Protein AF-0000000070901833 (afdb_homodimer)

Organism: Physcomitrium patens (NCBI:txid3218)

Radius of gyration: 42.24 Å; Cα contacts (8 Å, |Δi|>4): 1277; chains: 2; bounding box: 110×149×123 Å

Nearest PDB structures (foldseek):
  3t0j-assembly1_B  TM=8.737E-01  e=1.206E-19  Staphylococcus aureus subsp. aureus MSSA476
  3t0j-assembly1_D  TM=8.780E-01  e=8.493E-20  Staphylococcus aureus subsp. aureus MSSA476
  3t0j-assembly1_A  TM=8.913E-01  e=3.883E-19  Staphylococcus aureus subsp. aureus MSSA476
  3t0j-assembly1_C  TM=8.897E-01  e=5.845E-19  Staphylococcus aureus subsp. aureus MSSA476
  5j16-assembly1_A  TM=8.766E-01  e=2.041E-19  Staphylococcus aureus subsp. aureus MSSA476

InterPro domains:
  IPR000760 Inositol monophosphatase-like [PF00459] (119-375)
  IPR0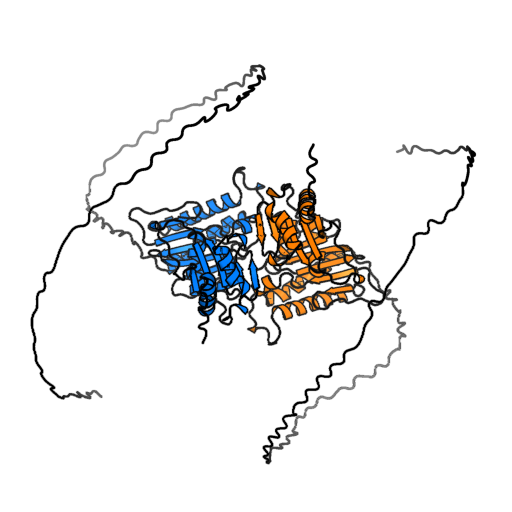00760 Inositol monophosphatase-like [PR00377] (153-173)
  IPR000760 Inositol monophosphatase-like [PR00377] (175-191)
  IPR000760 Inositol monophosphatase-like [PR00377] (197-213)
  IPR000760 Inositol monophosphatase-like [PR00377] (246-269)
  IPR000760 Inositol monophosphatase-like [PR00377] (321-345)
  IPR011809 Histidinol-phosphate phosphatase, putative, inositol monophosphatase [TIGR02067] (123-376)
  IPR020583 Inositol monophosphatase, metal-binding site [PS00629] (197-210)
  IPR051090 Inositol Monophosphatase Superfamily [PTHR43200] (193-376)

pLDDT: mean 70.96, std 35.77, range [14.65, 99.0]

Structure (mmCIF, N/CA/C/O backbone):
data_AF-0000000070901833-model_v1
#
loop_
_entity.id
_entity.type
_entity.pdbx_description
1 polymer histidinol-phosphatase
#
loop_
_atom_site.group_PDB
_atom_site.id
_atom_site.type_symbol
_atom_site.label_atom_id
_atom_site.label_alt_id
_atom_site.label_comp_id
_atom_site.label_asym_id
_atom_site.label_entity_id
_atom_site.label_seq_id
_atom_site.pdbx_PDB_ins_code
_atom_site.Cartn_x
_atom_site.Cartn_y
_atom_site.Cartn_z
_atom_site.occupancy
_atom_site.B_iso_or_equiv
_atom_site.auth_seq_id
_atom_site.auth_comp_id
_atom_site.auth_asym_id
_atom_site.auth_atom_id
_atom_site.pdbx_PDB_model_num
ATOM 1 N N . MET A 1 1 ? 25.641 -67.875 33.812 1 17.78 1 MET A N 1
ATOM 2 C CA . MET A 1 1 ? 24.625 -68.938 33.656 1 17.78 1 MET A CA 1
ATOM 3 C C . MET A 1 1 ? 23.641 -68.562 32.562 1 17.78 1 MET A C 1
ATOM 5 O O . MET A 1 1 ? 23.359 -67.375 32.344 1 17.78 1 MET A O 1
ATOM 9 N N . TYR A 1 2 ? 22.906 -69.562 31.641 1 19.39 2 TYR A N 1
ATOM 10 C CA . TYR A 1 2 ? 22.375 -70 30.344 1 19.39 2 TYR A CA 1
ATOM 11 C C . TYR A 1 2 ? 21.016 -69.375 30.078 1 19.39 2 TYR A C 1
ATOM 13 O O . TYR A 1 2 ? 20.812 -68.75 29.031 1 19.39 2 TYR A O 1
ATOM 21 N N . THR A 1 3 ? 19.844 -70 30.516 1 17.8 3 THR A N 1
ATOM 22 C CA . THR A 1 3 ? 18.844 -70.812 29.859 1 17.8 3 THR A CA 1
ATOM 23 C C . THR A 1 3 ? 17.719 -70 29.266 1 17.8 3 THR A C 1
ATOM 25 O O . THR A 1 3 ? 17.562 -68.812 29.609 1 17.8 3 THR A O 1
ATOM 28 N N . ALA A 1 4 ? 16.281 -70.625 29.047 1 17.3 4 ALA A N 1
ATOM 29 C CA . ALA A 1 4 ? 15.227 -71.25 28.25 1 17.3 4 ALA A CA 1
ATOM 30 C C . ALA A 1 4 ? 13.961 -70.375 28.234 1 17.3 4 ALA A C 1
ATOM 32 O O . ALA A 1 4 ? 13.109 -70.562 27.359 1 17.3 4 ALA A O 1
ATOM 33 N N . VAL A 1 5 ? 13.398 -69.562 29.016 1 18.64 5 VAL A N 1
ATOM 34 C CA . VAL A 1 5 ? 12.039 -69.938 29.375 1 18.64 5 VAL A CA 1
ATOM 35 C C . VAL A 1 5 ? 11.133 -69.875 28.141 1 18.64 5 VAL A C 1
ATOM 37 O O . VAL A 1 5 ? 11.242 -68.938 27.344 1 18.64 5 VAL A O 1
ATOM 40 N N . ARG A 1 6 ? 10.016 -70.812 27.812 1 17.8 6 ARG A N 1
ATOM 41 C CA . ARG A 1 6 ? 9.109 -71.625 27.062 1 17.8 6 ARG A CA 1
ATOM 42 C C . ARG A 1 6 ? 8.055 -70.812 26.328 1 17.8 6 ARG A C 1
ATOM 44 O O . ARG A 1 6 ? 7.855 -69.625 26.641 1 17.8 6 ARG A O 1
ATOM 51 N N . THR A 1 7 ? 6.703 -71.562 25.672 1 17.41 7 THR A N 1
ATOM 52 C CA . THR A 1 7 ? 5.879 -72 24.562 1 17.41 7 THR A CA 1
ATOM 53 C C . THR A 1 7 ? 4.527 -71.312 24.547 1 17.41 7 THR A C 1
ATOM 55 O O . THR A 1 7 ? 3.85 -71.25 23.516 1 17.41 7 THR A O 1
ATOM 58 N N . ILE A 1 8 ? 3.891 -70.562 25.312 1 17.52 8 ILE A N 1
ATOM 59 C CA . ILE A 1 8 ? 2.51 -70.875 25.641 1 17.52 8 ILE A CA 1
ATOM 60 C C . ILE A 1 8 ? 1.657 -70.812 24.375 1 17.52 8 ILE A C 1
ATOM 62 O O . ILE A 1 8 ? 1.67 -69.875 23.625 1 17.52 8 ILE A O 1
ATOM 66 N N . ARG A 1 9 ? 0.71 -71.938 23.906 1 16.06 9 ARG A N 1
ATOM 67 C CA . ARG A 1 9 ? -0.071 -72.812 23.016 1 16.06 9 ARG A CA 1
ATOM 68 C C . ARG A 1 9 ? -1.285 -72.062 22.469 1 16.06 9 ARG A C 1
ATOM 70 O O . ARG A 1 9 ? -1.499 -72 21.25 1 16.06 9 ARG A O 1
ATOM 77 N N . ARG A 1 10 ? -2.66 -72.375 22.938 1 15.96 10 ARG A N 1
ATOM 78 C CA . ARG A 1 10 ? -3.67 -73.312 22.438 1 15.96 10 ARG A CA 1
ATOM 79 C C . ARG A 1 10 ? -4.68 -72.625 21.547 1 15.96 10 ARG A C 1
ATOM 81 O O . ARG A 1 10 ? -4.719 -71.375 21.5 1 15.96 10 ARG A O 1
ATOM 88 N N . LYS A 1 11 ? -6.254 -72.938 21.656 1 15.34 11 LYS A N 1
ATOM 89 C CA . LYS A 1 11 ? -7.293 -73.812 21.094 1 15.34 11 LYS A CA 1
ATOM 90 C C . LYS A 1 11 ? -8.336 -73 20.344 1 15.34 11 LYS A C 1
ATOM 92 O O . LYS A 1 11 ? -8.68 -73.312 19.203 1 15.34 11 LYS A O 1
ATOM 97 N N . ALA A 1 12 ? -9.648 -72.562 20.906 1 15.52 12 ALA A N 1
ATOM 98 C CA . ALA A 1 12 ? -10.93 -73.25 20.719 1 15.52 12 ALA A CA 1
ATOM 99 C C . ALA A 1 12 ? -11.641 -72.75 19.453 1 15.52 12 ALA A C 1
ATOM 101 O O . ALA A 1 12 ? -11.336 -71.688 18.953 1 15.52 12 ALA A O 1
ATOM 102 N N . LEU A 1 13 ? -13.18 -72.875 19.359 1 15.25 13 LEU A N 1
ATOM 103 C CA . LEU A 1 13 ? -14.266 -73.688 18.812 1 15.25 13 LEU A CA 1
ATOM 104 C C . LEU A 1 13 ? -14.969 -72.938 17.672 1 15.25 13 LEU A C 1
ATOM 106 O O . LEU A 1 13 ? -15.133 -73.5 16.578 1 15.25 13 LEU A O 1
ATOM 110 N N . VAL A 1 14 ? -16.438 -72.562 17.797 1 15.73 14 VAL A N 1
ATOM 111 C CA . VAL A 1 14 ? -17.641 -73.188 17.281 1 15.73 14 VAL A CA 1
ATOM 112 C C . VAL A 1 14 ? -18.047 -72.562 15.953 1 15.73 14 VAL A C 1
ATOM 114 O O . VAL A 1 14 ? -17.609 -71.5 15.617 1 15.73 14 VAL A O 1
ATOM 117 N N . GLY A 1 15 ? -19.469 -72.938 15.297 1 14.93 15 GLY A N 1
ATOM 118 C CA . GLY A 1 15 ? -20.234 -73.625 14.266 1 14.93 15 GLY A CA 1
ATOM 119 C C . GLY A 1 15 ? -20.984 -72.688 13.352 1 14.93 15 GLY A C 1
ATOM 120 O O . GLY A 1 15 ? -21.203 -73 12.18 1 14.93 15 GLY A O 1
ATOM 121 N N . PHE A 1 16 ? -21.859 -71.625 13.688 1 15.98 16 PHE A N 1
ATOM 122 C CA . PHE A 1 16 ? -23.266 -71.812 13.352 1 15.98 16 PHE A CA 1
ATOM 123 C C . PHE A 1 16 ? -23.5 -71.625 11.859 1 15.98 16 PHE A C 1
ATOM 125 O O . PHE A 1 16 ? -22.75 -70.875 11.195 1 15.98 16 PHE A O 1
ATOM 132 N N . ALA A 1 17 ? -24.75 -72.062 11.289 1 15.45 17 ALA A N 1
ATOM 133 C CA . ALA A 1 17 ? -25.484 -72.812 10.273 1 15.45 17 ALA A CA 1
ATOM 134 C C . ALA A 1 17 ? -25.781 -71.938 9.055 1 15.45 17 ALA A C 1
ATOM 136 O O . ALA A 1 17 ? -25.672 -70.688 9.125 1 15.45 17 ALA A O 1
ATOM 137 N N . ARG A 1 18 ? -27.031 -72.25 8.289 1 15.02 18 ARG A N 1
ATOM 138 C CA . ARG A 1 18 ? -27.484 -72.938 7.07 1 15.02 18 ARG A CA 1
ATOM 139 C C . ARG A 1 18 ? -28.031 -71.875 6.062 1 15.02 18 ARG A C 1
ATOM 141 O O . ARG A 1 18 ? -27.672 -71.938 4.883 1 15.02 18 ARG A O 1
ATOM 148 N N . GLN A 1 19 ? -29.266 -71.188 6.32 1 15.03 19 GLN A N 1
ATOM 149 C CA . GLN A 1 19 ? -30.438 -71.562 5.555 1 15.03 19 GLN A CA 1
ATOM 150 C C . GLN A 1 19 ? -30.438 -70.938 4.164 1 15.03 19 GLN A C 1
ATOM 152 O O . GLN A 1 19 ? -29.859 -69.875 3.959 1 15.03 19 GLN A O 1
ATOM 157 N N . ARG A 1 20 ? -31.641 -71.125 3.279 1 15.2 20 ARG A N 1
ATOM 158 C CA . ARG A 1 20 ? -32.125 -71.75 2.051 1 15.2 20 ARG A CA 1
ATOM 159 C C . ARG A 1 20 ? -32.281 -70.688 0.941 1 15.2 20 ARG A C 1
ATOM 161 O O . ARG A 1 20 ? -31.75 -70.875 -0.155 1 15.2 20 ARG A O 1
ATOM 168 N N . GLU A 1 21 ? -33.594 -70.188 0.659 1 15.39 21 GLU A N 1
ATOM 169 C CA . GLU A 1 21 ? -34.438 -70.688 -0.43 1 15.39 21 GLU A CA 1
ATOM 170 C C . GLU A 1 21 ? -34.344 -69.75 -1.653 1 15.39 21 GLU A C 1
ATOM 172 O O . GLU A 1 21 ? -33.812 -68.688 -1.564 1 15.39 21 GLU A O 1
ATOM 177 N N . LEU A 1 22 ? -35.625 -69.312 -2.35 1 15.3 22 LEU A N 1
ATOM 178 C CA . LEU A 1 22 ? -36.281 -69.812 -3.568 1 15.3 22 LEU A CA 1
ATOM 179 C C . LEU A 1 22 ? -36.125 -68.812 -4.703 1 15.3 22 LEU A C 1
ATOM 181 O O . LEU A 1 22 ? -35.656 -69.188 -5.793 1 15.3 22 LEU A O 1
ATOM 185 N N . HIS A 1 23 ? -37.25 -67.938 -5.078 1 15.48 23 HIS A N 1
ATOM 186 C CA . HIS A 1 23 ? -38.125 -68.125 -6.227 1 15.48 23 HIS A CA 1
ATOM 187 C C . HIS A 1 23 ? -37.719 -67.25 -7.41 1 15.48 23 HIS A C 1
ATOM 189 O O . HIS A 1 23 ? -37 -66.312 -7.242 1 15.48 23 HIS A O 1
ATOM 195 N N . GLY A 1 24 ? -38.656 -67.125 -8.594 1 15.71 24 GLY A N 1
ATOM 196 C CA . GLY A 1 24 ? -38.75 -67.375 -10.023 1 15.71 24 GLY A CA 1
ATOM 197 C C . GLY A 1 24 ? -38.531 -66.125 -10.852 1 15.71 24 GLY A C 1
ATOM 198 O O . GLY A 1 24 ? -37.438 -65.938 -11.406 1 15.71 24 GLY A O 1
ATOM 199 N N . VAL A 1 25 ? -39.625 -65.562 -11.812 1 15.97 25 VAL A N 1
ATOM 200 C CA . VAL A 1 25 ? -39.875 -65.75 -13.242 1 15.97 25 VAL A CA 1
ATOM 201 C C . VAL A 1 25 ? -39.625 -64.438 -13.984 1 15.97 25 VAL A C 1
ATOM 203 O O . VAL A 1 25 ? -38.875 -64.375 -14.945 1 15.97 25 VAL A O 1
ATOM 206 N N . SER A 1 26 ? -40.719 -63.438 -14.242 1 15.7 26 SER A N 1
ATOM 207 C CA . SER A 1 26 ? -41.438 -63.312 -15.516 1 15.7 26 SER A CA 1
ATOM 208 C C . SER A 1 26 ? -40.875 -62.125 -16.328 1 15.7 26 SER A C 1
ATOM 210 O O . SER A 1 26 ? -40.344 -61.156 -15.758 1 15.7 26 SER A O 1
ATOM 212 N N . ALA A 1 27 ? -41.031 -62 -17.828 1 16.97 27 ALA A N 1
ATOM 213 C CA . ALA A 1 27 ? -40.469 -61.625 -19.125 1 16.97 27 ALA A CA 1
ATOM 214 C C . ALA A 1 27 ? -40.906 -60.219 -19.531 1 16.97 27 ALA A C 1
ATOM 216 O O . ALA A 1 27 ? -40.188 -59.531 -20.266 1 16.97 27 ALA A O 1
ATOM 217 N N . PRO A 1 28 ? -41.844 -59.312 -19.031 1 16.38 28 PRO A N 1
ATOM 218 C CA . PRO A 1 28 ? -42.719 -58.938 -20.125 1 16.38 28 PRO A CA 1
ATOM 219 C C . PRO A 1 28 ? -42.094 -57.875 -21.047 1 16.38 28 PRO A C 1
ATOM 221 O O . PRO A 1 28 ? -41.25 -57.125 -20.625 1 16.38 28 PRO A O 1
ATOM 224 N N . ARG A 1 29 ? -42.344 -57.781 -22.516 1 16.11 29 ARG A N 1
ATOM 225 C CA . ARG A 1 29 ? -41.969 -57.438 -23.891 1 16.11 29 ARG A CA 1
ATOM 226 C C . ARG A 1 29 ? -42.344 -56 -24.219 1 16.11 29 ARG A C 1
ATOM 228 O O . ARG A 1 29 ? -41.906 -55.438 -25.234 1 16.11 29 ARG A O 1
ATOM 235 N N . ASP A 1 30 ? -43.25 -55.125 -23.672 1 15.2 30 ASP A N 1
ATOM 236 C CA . ASP A 1 30 ? -44.219 -54.562 -24.594 1 15.2 30 ASP A CA 1
ATOM 237 C C . ASP A 1 30 ? -43.594 -53.5 -25.469 1 15.2 30 ASP A C 1
ATOM 239 O O . ASP A 1 30 ? -42.562 -52.906 -25.109 1 15.2 30 ASP A O 1
ATOM 243 N N . GLY A 1 31 ? -44.531 -52.406 -26.062 1 15.88 31 GLY A N 1
ATOM 244 C CA . GLY A 1 31 ? -45.094 -52 -27.344 1 15.88 31 GLY A CA 1
ATOM 245 C C . GLY A 1 31 ? -44.406 -50.812 -27.953 1 15.88 31 GLY A C 1
ATOM 246 O O . GLY A 1 31 ? -43.625 -50.125 -27.281 1 15.88 31 GLY A O 1
ATOM 247 N N . VAL A 1 32 ? -45.156 -49.75 -28.859 1 16.3 32 VAL A N 1
ATOM 248 C CA . VAL A 1 32 ? -45.312 -49.438 -30.281 1 16.3 32 VAL A CA 1
ATOM 249 C C . VAL A 1 32 ? -44.688 -48.062 -30.547 1 16.3 32 VAL A C 1
ATOM 251 O O . VAL A 1 32 ? -44.406 -47.281 -29.625 1 16.3 32 VAL A O 1
ATOM 254 N N . ARG A 1 33 ? -45.5 -46.938 -31.391 1 15.88 33 ARG A N 1
ATOM 255 C CA . ARG A 1 33 ? -45.469 -46.438 -32.75 1 15.88 33 ARG A CA 1
ATOM 256 C C . ARG A 1 33 ? -44.906 -45 -32.812 1 15.88 33 ARG A C 1
ATOM 258 O O . ARG A 1 33 ? -43.938 -44.75 -33.531 1 15.88 33 ARG A O 1
ATOM 265 N N . THR A 1 34 ? -45.781 -43.75 -33.344 1 15.47 34 THR A N 1
ATOM 266 C CA . THR A 1 34 ? -46 -43.188 -34.656 1 15.47 34 THR A CA 1
ATOM 267 C C . THR A 1 34 ? -45.469 -41.781 -34.75 1 15.47 34 THR A C 1
ATOM 269 O O . THR A 1 34 ? -44.875 -41.406 -35.781 1 15.47 34 THR A O 1
ATOM 272 N N . LEU A 1 35 ? -45.812 -40.562 -33.938 1 15.62 35 LEU A N 1
ATOM 273 C CA . LEU A 1 35 ? -46.531 -39.469 -34.562 1 15.62 35 LEU A CA 1
ATOM 274 C C . LEU A 1 35 ? -45.531 -38.469 -35.156 1 15.62 35 LEU A C 1
ATOM 276 O O . LEU A 1 35 ? -44.688 -37.906 -34.438 1 15.62 35 LEU A O 1
ATOM 280 N N . ALA A 1 36 ? -45.406 -38 -36.594 1 16.12 36 ALA A N 1
ATOM 281 C CA . ALA A 1 36 ? -44.719 -37.406 -37.75 1 16.12 36 ALA A CA 1
ATOM 282 C C . ALA A 1 36 ? -44.781 -35.875 -37.688 1 16.12 36 ALA A C 1
ATOM 284 O O . ALA A 1 36 ? -43.812 -35.188 -37.969 1 16.12 36 ALA A O 1
ATOM 285 N N . GLU A 1 37 ? -45.844 -34.969 -37.469 1 15.58 37 GLU A N 1
ATOM 286 C CA . GLU A 1 37 ? -46.344 -34.125 -38.562 1 15.58 37 GLU A CA 1
ATOM 287 C C . GLU A 1 37 ? -45.5 -32.875 -38.75 1 15.58 37 GLU A C 1
ATOM 289 O O . GLU A 1 37 ? -45.031 -32.594 -39.875 1 15.58 37 GLU A O 1
ATOM 294 N N . GLU A 1 38 ? -45.969 -31.531 -38.375 1 16.81 38 GLU A N 1
ATOM 295 C CA . GLU A 1 38 ? -46.531 -30.5 -39.25 1 16.81 38 GLU A CA 1
ATOM 296 C C . GLU A 1 38 ? -45.5 -29.438 -39.594 1 16.81 38 GLU A C 1
ATOM 298 O O . GLU A 1 38 ? -44.594 -29.172 -38.812 1 16.81 38 GLU A O 1
ATOM 303 N N . LEU A 1 39 ? -45.656 -28.359 -40.656 1 16.02 39 LEU A N 1
ATOM 304 C CA . LEU A 1 39 ? -45.281 -27.734 -41.938 1 16.02 39 LEU A CA 1
ATOM 305 C C . LEU A 1 39 ? -44.719 -26.344 -41.688 1 16.02 39 LEU A C 1
ATOM 307 O O . LEU A 1 39 ? -43.719 -25.969 -42.312 1 16.02 39 LEU A O 1
ATOM 311 N N . SER A 1 40 ? -45.219 -25.219 -40.938 1 15.45 40 SER A N 1
ATOM 312 C CA . SER A 1 40 ? -45.719 -24.094 -41.719 1 15.45 40 SER A CA 1
ATOM 313 C C . SER A 1 40 ? -44.594 -23.125 -42.062 1 15.45 40 SER A C 1
ATOM 315 O O . SER A 1 40 ? -43.531 -23.141 -41.406 1 15.45 40 SER A O 1
ATOM 317 N N . SER A 1 41 ? -44.812 -21.594 -42.469 1 16.55 41 SER A N 1
ATOM 318 C CA . SER A 1 41 ? -44.812 -20.766 -43.688 1 16.55 41 SER A CA 1
ATOM 319 C C . SER A 1 41 ? -43.719 -19.703 -43.625 1 16.55 41 SER A C 1
ATOM 321 O O . SER A 1 41 ? -42.969 -19.547 -44.594 1 16.55 41 SER A O 1
ATOM 323 N N . GLY A 1 42 ? -43.781 -18.391 -42.875 1 17.12 42 GLY A N 1
ATOM 324 C CA . GLY A 1 42 ? -43.938 -17.125 -43.594 1 17.12 42 GLY A CA 1
ATOM 325 C C . GLY A 1 42 ? -42.594 -16.469 -43.938 1 17.12 42 GLY A C 1
ATOM 326 O O . GLY A 1 42 ? -41.594 -16.688 -43.281 1 17.12 42 GLY A O 1
ATOM 327 N N . VAL A 1 43 ? -42.375 -15.547 -45.062 1 17.05 43 VAL A N 1
ATOM 328 C CA . VAL A 1 43 ? -41.562 -15.164 -46.219 1 17.05 43 VAL A CA 1
ATOM 329 C C . VAL A 1 43 ? -40.719 -13.938 -45.875 1 17.05 43 VAL A C 1
ATOM 331 O O . VAL A 1 43 ? -39.531 -13.883 -46.188 1 17.05 43 VAL A O 1
ATOM 334 N N . ARG A 1 44 ? -41.031 -12.719 -45.156 1 17.31 44 ARG A N 1
ATOM 335 C CA . ARG A 1 44 ? -41 -11.516 -45.969 1 17.31 44 ARG A CA 1
ATOM 336 C C . ARG A 1 44 ? -39.562 -10.961 -46.062 1 17.31 44 ARG A C 1
ATOM 338 O O . ARG A 1 44 ? -38.875 -10.906 -45.062 1 17.31 44 ARG A O 1
ATOM 345 N N . ALA A 1 45 ? -38.875 -10.438 -47.312 1 17.81 45 ALA A N 1
ATOM 346 C CA . ALA A 1 45 ? -37.625 -10.25 -48.031 1 17.81 45 ALA A CA 1
ATOM 347 C C . ALA A 1 45 ? -37.125 -8.82 -47.875 1 17.81 45 ALA A C 1
ATOM 349 O O . ALA A 1 45 ? -35.969 -8.523 -48.281 1 17.81 45 ALA A O 1
ATOM 350 N N . SER A 1 46 ? -37.688 -7.809 -47.156 1 16.91 46 SER A N 1
ATOM 351 C CA . SER A 1 46 ? -37.625 -6.559 -47.906 1 16.91 46 SER A CA 1
ATOM 352 C C . SER A 1 46 ? -36.188 -6.055 -47.969 1 16.91 46 SER A C 1
ATOM 354 O O . SER A 1 46 ? -35.344 -6.391 -47.125 1 16.91 46 SER A O 1
ATOM 356 N N . SER A 1 47 ? -35.719 -4.965 -48.875 1 17.28 47 SER A N 1
ATOM 357 C CA . SER A 1 47 ? -34.812 -4.555 -49.969 1 17.28 47 SER A CA 1
ATOM 358 C C . SER A 1 47 ? -33.75 -3.605 -49.438 1 17.28 47 SER A C 1
ATOM 360 O O . SER A 1 47 ? -32.562 -3.768 -49.781 1 17.28 47 SER A O 1
ATOM 362 N N . SER A 1 48 ? -34 -2.334 -48.875 1 17.31 48 SER A N 1
ATOM 363 C CA . SER A 1 48 ? -33.625 -1.156 -49.625 1 17.31 48 SER A CA 1
ATOM 364 C C . SER A 1 48 ? -32.156 -0.803 -49.438 1 17.31 48 SER A C 1
ATOM 366 O O . SER A 1 48 ? -31.516 -1.293 -48.5 1 17.31 48 SER A O 1
ATOM 368 N N . ILE A 1 49 ? -31.656 0.732 -49.562 1 19.16 49 ILE A N 1
ATOM 369 C CA . ILE A 1 49 ? -30.875 1.57 -50.438 1 19.16 49 ILE A CA 1
ATOM 370 C C . ILE A 1 49 ? -29.609 2.049 -49.719 1 19.16 49 ILE A C 1
ATOM 372 O O . ILE A 1 49 ? -29.688 2.756 -48.719 1 19.16 49 ILE A O 1
ATOM 376 N N . VAL A 1 50 ? -28.438 1.42 -49.562 1 19.39 50 VAL A N 1
ATOM 377 C CA . VAL A 1 50 ? -27.234 1.616 -48.781 1 19.39 50 VAL A CA 1
ATOM 378 C C . VAL A 1 50 ? -26.406 2.764 -49.375 1 19.39 50 VAL A C 1
ATOM 380 O O . VAL A 1 50 ? -25.812 2.625 -50.438 1 19.39 50 VAL A O 1
ATOM 383 N N . ASP A 1 51 ? -27.062 4.004 -49.344 1 18.48 51 ASP A N 1
ATOM 384 C CA . ASP A 1 51 ? -26.406 5.043 -50.125 1 18.48 51 ASP A CA 1
ATOM 385 C C . ASP A 1 51 ? -24.953 5.223 -49.719 1 18.48 51 ASP A C 1
ATOM 387 O O . ASP A 1 51 ? -24.609 5.031 -48.562 1 18.48 51 ASP A O 1
ATOM 391 N N . ASP A 1 52 ? -23.984 5.547 -50.656 1 18.77 52 ASP A N 1
ATOM 3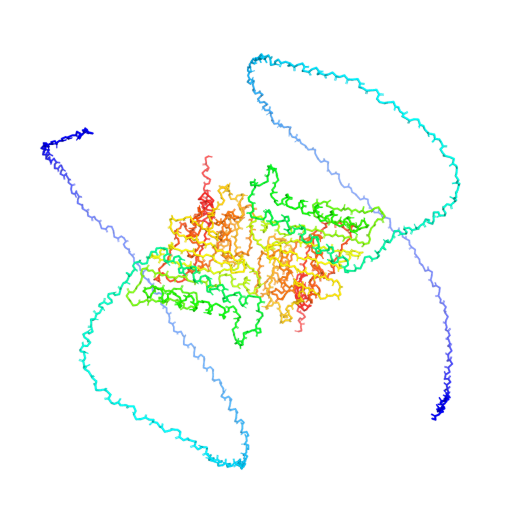92 C CA . ASP A 1 52 ? -22.625 5.363 -51.156 1 18.77 52 ASP A CA 1
ATOM 393 C C . ASP A 1 52 ? -21.672 6.402 -50.562 1 18.77 52 ASP A C 1
ATOM 395 O O . ASP A 1 52 ? -20.469 6.18 -50.5 1 18.77 52 ASP A O 1
ATOM 399 N N . THR A 1 53 ? -22.047 7.629 -50.125 1 19.27 53 THR A N 1
ATOM 400 C CA . THR A 1 53 ? -21.25 8.688 -50.719 1 19.27 53 THR A CA 1
ATOM 401 C C . THR A 1 53 ? -19.984 8.938 -49.906 1 19.27 53 THR A C 1
ATOM 403 O O . THR A 1 53 ? -20.047 9.469 -48.812 1 19.27 53 THR A O 1
ATOM 406 N N . VAL A 1 54 ? -19 8.125 -49.688 1 20.81 54 VAL A N 1
ATOM 407 C CA . VAL A 1 54 ? -17.875 8.297 -48.781 1 20.81 54 VAL A CA 1
ATOM 408 C C . VAL A 1 54 ? -16.953 9.406 -49.312 1 20.81 54 VAL A C 1
ATOM 410 O O . VAL A 1 54 ? -16.453 9.336 -50.438 1 20.81 54 VAL A O 1
ATOM 413 N N . PRO A 1 55 ? -17.219 10.625 -48.812 1 18.41 55 PRO A N 1
ATOM 414 C CA . PRO A 1 55 ? -16.516 11.734 -49.469 1 18.41 55 PRO A CA 1
ATOM 415 C C . PRO A 1 55 ? -14.992 11.539 -49.5 1 18.41 55 PRO A C 1
ATOM 417 O O . PRO A 1 55 ? -14.461 10.719 -48.75 1 18.41 55 PRO A O 1
ATOM 420 N N . SER A 1 56 ? -14.297 12.469 -50.312 1 17.7 56 SER A N 1
ATOM 421 C CA . SER A 1 56 ? -13.125 12.664 -51.156 1 17.7 56 SER A CA 1
ATOM 422 C C . SER A 1 56 ? -11.883 12.945 -50.312 1 17.7 56 SER A C 1
ATOM 424 O O . SER A 1 56 ? -11.953 13.664 -49.312 1 17.7 56 SER A O 1
ATOM 426 N N . LYS A 1 57 ? -10.836 12.086 -50.375 1 18.2 57 LYS A N 1
ATOM 427 C CA . LYS A 1 57 ? -9.5 11.844 -49.812 1 18.2 57 LYS A CA 1
ATOM 428 C C . LYS A 1 57 ? -8.562 13.008 -50.125 1 18.2 57 LYS A C 1
ATOM 430 O O . LYS A 1 57 ? -8.117 13.164 -51.281 1 18.2 57 LYS A O 1
ATOM 435 N N . ARG A 1 58 ? -8.883 14.297 -49.75 1 17.33 58 ARG A N 1
ATOM 436 C CA . ARG A 1 58 ? -8.023 15.32 -50.344 1 17.33 58 ARG A CA 1
ATOM 437 C C . ARG A 1 58 ? -6.574 15.125 -49.938 1 17.33 58 ARG A C 1
ATOM 439 O O . ARG A 1 58 ? -6.258 15.156 -48.75 1 17.33 58 ARG A O 1
ATOM 446 N N . PHE A 1 59 ? -5.715 14.305 -50.688 1 17.83 59 PHE A N 1
ATOM 447 C CA . PHE A 1 59 ? -4.32 13.891 -50.594 1 17.83 59 PHE A CA 1
ATOM 448 C C . PHE A 1 59 ? -3.391 15.094 -50.688 1 17.83 59 PHE A C 1
ATOM 450 O O . PHE A 1 59 ? -2.17 14.953 -50.562 1 17.83 59 PHE A O 1
ATOM 457 N N . TYR A 1 60 ? -3.645 16.312 -50.094 1 16.89 60 TYR A N 1
ATOM 458 C CA . TYR A 1 60 ? -2.818 17.297 -50.781 1 16.89 60 TYR A CA 1
ATOM 459 C C . TYR A 1 60 ? -1.339 17.047 -50.531 1 16.89 60 TYR A C 1
ATOM 461 O O . TYR A 1 60 ? -0.917 16.953 -49.375 1 16.89 60 TYR A O 1
ATOM 469 N N . VAL A 1 61 ? -0.633 16.453 -51.438 1 18.22 61 VAL A N 1
ATOM 470 C CA . VAL A 1 61 ? 0.738 15.992 -51.656 1 18.22 61 VAL A CA 1
ATOM 471 C C . VAL A 1 61 ? 1.677 17.188 -51.719 1 18.22 61 VAL A C 1
ATOM 473 O O . VAL A 1 61 ? 2.883 17.031 -51.938 1 18.22 61 VAL A O 1
ATOM 476 N N . THR A 1 62 ? 1.498 18.266 -50.875 1 16.98 62 THR A N 1
ATOM 477 C CA . THR A 1 62 ? 2.199 19.359 -51.562 1 16.98 62 THR A CA 1
ATOM 478 C C . THR A 1 62 ? 3.688 19.047 -51.688 1 16.98 62 THR A C 1
ATOM 480 O O . THR A 1 62 ? 4.23 18.266 -50.906 1 16.98 62 THR A O 1
ATOM 483 N N . ASP A 1 63 ? 4.508 19.781 -52.562 1 16.92 63 ASP A N 1
ATOM 484 C CA . ASP A 1 63 ? 5.535 19.75 -53.594 1 16.92 63 ASP A CA 1
ATOM 485 C C . ASP A 1 63 ? 6.902 20.109 -53.031 1 16.92 63 ASP A C 1
ATOM 487 O O . ASP A 1 63 ? 7.887 20.203 -53.781 1 16.92 63 ASP A O 1
ATOM 491 N N . ALA A 1 64 ? 7.145 20.266 -51.719 1 18.25 64 ALA A N 1
ATOM 492 C CA . ALA A 1 64 ? 8.172 21.297 -51.719 1 18.25 64 ALA A CA 1
ATOM 493 C C . ALA A 1 64 ? 9.43 20.812 -52.438 1 18.25 64 ALA A C 1
ATOM 495 O O . ALA A 1 64 ? 9.844 19.656 -52.281 1 18.25 64 ALA A O 1
ATOM 496 N N . PRO A 1 65 ? 10.156 21.656 -53.156 1 16.72 65 PRO A N 1
ATOM 497 C CA . PRO A 1 65 ? 11.062 21.484 -54.281 1 16.72 65 PRO A CA 1
ATOM 498 C C . PRO A 1 65 ? 12.43 20.938 -53.906 1 16.72 65 PRO A C 1
ATOM 500 O O . PRO A 1 65 ? 12.891 19.938 -54.469 1 16.72 65 PRO A O 1
ATOM 503 N N . GLY A 1 66 ? 13.445 21.812 -53.5 1 16.38 66 GLY A N 1
ATOM 504 C CA . GLY A 1 66 ? 14.57 22.078 -54.375 1 16.38 66 GLY A CA 1
ATOM 505 C C . GLY A 1 66 ? 15.766 21.188 -54.125 1 16.38 66 GLY A C 1
ATOM 506 O O . GLY A 1 66 ? 15.836 20.547 -53.062 1 16.38 66 GLY A O 1
ATOM 507 N N . LYS A 1 67 ? 17.203 21.609 -54.469 1 16.16 67 LYS A N 1
ATOM 508 C CA . LYS A 1 67 ? 18.25 21.109 -55.375 1 16.16 67 LYS A CA 1
ATOM 509 C C . LYS A 1 67 ? 19.375 20.422 -54.594 1 16.16 67 LYS A C 1
ATOM 511 O O . LYS A 1 67 ? 19.734 19.297 -54.906 1 16.16 67 LYS A O 1
ATOM 516 N N . PRO A 1 68 ? 20.797 21 -54.375 1 16.36 68 PRO A N 1
ATOM 517 C CA . PRO A 1 68 ? 21.938 20.547 -55.188 1 16.36 68 PRO A CA 1
ATOM 518 C C . PRO A 1 68 ? 22.859 19.594 -54.438 1 16.36 68 PRO A C 1
ATOM 520 O O . PRO A 1 68 ? 22.781 19.484 -53.219 1 16.36 68 PRO A O 1
ATOM 523 N N . THR A 1 69 ? 24.141 19.25 -55.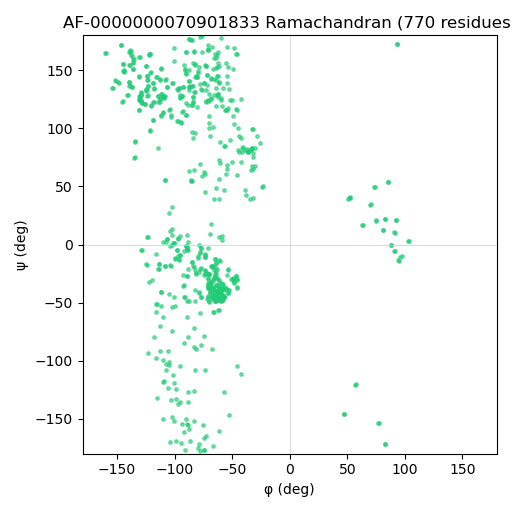031 1 16.16 69 THR A N 1
ATOM 524 C CA . THR A 1 69 ? 25.109 18.219 -55.438 1 16.16 69 THR A CA 1
ATOM 525 C C . THR A 1 69 ? 26.312 18.219 -54.5 1 16.16 69 THR A C 1
ATOM 527 O O . THR A 1 69 ? 27.109 17.281 -54.5 1 16.16 69 THR A O 1
ATOM 530 N N . VAL A 1 70 ? 26.609 18.922 -53.406 1 16.38 70 VAL A N 1
ATOM 531 C CA . VAL A 1 70 ? 28.016 19.25 -53.594 1 16.38 70 VAL A CA 1
ATOM 532 C C . VAL A 1 70 ? 28.891 18.031 -53.312 1 16.38 70 VAL A C 1
ATOM 534 O O . VAL A 1 70 ? 28.484 17.109 -52.594 1 16.38 70 VAL A O 1
ATOM 537 N N . PHE A 1 71 ? 30.422 18.094 -53.438 1 15.95 71 PHE A N 1
ATOM 538 C CA . PHE A 1 71 ? 31.594 17.594 -54.156 1 15.95 71 PHE A CA 1
ATOM 539 C C . PHE A 1 71 ? 32.469 16.719 -53.25 1 15.95 71 PHE A C 1
ATOM 541 O O . PHE A 1 71 ? 32.906 15.648 -53.656 1 15.95 71 PHE A O 1
ATOM 548 N N . HIS A 1 72 ? 32.938 17.047 -52.062 1 15.96 72 HIS A N 1
ATOM 549 C CA . HIS A 1 72 ? 34.406 17.031 -52.094 1 15.96 72 HIS A CA 1
ATOM 550 C C . HIS A 1 72 ? 34.938 15.641 -51.844 1 15.96 72 HIS A C 1
ATOM 552 O O . HIS A 1 72 ? 34.281 14.82 -51.188 1 15.96 72 HIS A O 1
ATOM 558 N N . ALA A 1 73 ? 36.344 15.508 -51.938 1 15.99 73 ALA A N 1
ATOM 559 C CA . ALA A 1 73 ? 37.469 14.812 -52.531 1 15.99 73 ALA A CA 1
ATOM 560 C C . ALA A 1 73 ? 38.125 13.852 -51.531 1 15.99 73 ALA A C 1
ATOM 562 O O . ALA A 1 73 ? 39.188 13.328 -51.812 1 15.99 73 ALA A O 1
ATOM 563 N N . THR A 1 74 ? 37.406 13.344 -50.562 1 15.33 74 THR A N 1
ATOM 564 C CA . THR A 1 74 ? 38.375 12.938 -49.531 1 15.33 74 THR A CA 1
ATOM 565 C C . THR A 1 74 ? 39.188 11.719 -50.031 1 15.33 74 THR A C 1
ATOM 567 O O . THR A 1 74 ? 38.594 10.672 -50.312 1 15.33 74 THR A O 1
ATOM 570 N N . ARG A 1 75 ? 40.406 11.93 -50.281 1 15.63 75 ARG A N 1
ATOM 571 C CA . ARG A 1 75 ? 41.469 11.125 -50.875 1 15.63 75 ARG A CA 1
ATOM 572 C C . ARG A 1 75 ? 41.719 9.875 -50.031 1 15.63 75 ARG A C 1
ATOM 574 O O . ARG A 1 75 ? 41.594 9.898 -48.812 1 15.63 75 ARG A O 1
ATOM 581 N N . GLN A 1 76 ? 42.25 8.719 -50.688 1 15.62 76 GLN A N 1
ATOM 582 C CA . GLN A 1 76 ? 42.219 7.258 -50.688 1 15.62 76 GLN A CA 1
ATOM 583 C C . GLN A 1 76 ? 43.375 6.688 -49.875 1 15.62 76 GLN A C 1
ATOM 585 O O . GLN A 1 76 ? 43.344 5.523 -49.469 1 15.62 76 GLN A O 1
ATOM 590 N N . GLN A 1 77 ? 44.312 7.363 -49.062 1 15.16 77 GLN A N 1
ATOM 591 C CA . GLN A 1 77 ? 45.625 6.836 -49.438 1 15.16 77 GLN A CA 1
ATOM 592 C C . GLN A 1 77 ? 45.781 5.398 -48.938 1 15.16 77 GLN A C 1
ATOM 594 O O . GLN A 1 77 ? 45.188 5.008 -47.938 1 15.16 77 GLN A O 1
ATOM 599 N N . GLU A 1 78 ? 47.062 4.52 -49.406 1 15.94 78 GLU A N 1
ATOM 600 C CA . GLU A 1 78 ? 47.562 3.324 -50.094 1 15.94 78 GLU A CA 1
ATOM 601 C C . GLU A 1 78 ? 48.156 2.332 -49.094 1 15.94 78 GLU A C 1
ATOM 603 O O . GLU A 1 78 ? 48.406 1.176 -49.438 1 15.94 78 GLU A O 1
ATOM 608 N N . ARG A 1 79 ? 48.219 2.457 -47.656 1 16.22 79 ARG A N 1
ATOM 609 C CA . ARG A 1 79 ? 49.562 2.018 -47.344 1 16.22 79 ARG A CA 1
ATOM 610 C C . ARG A 1 79 ? 49.688 0.509 -47.5 1 16.22 79 ARG A C 1
ATOM 612 O O . ARG A 1 79 ? 48.844 -0.256 -47.031 1 16.22 79 ARG A O 1
ATOM 619 N N . LEU A 1 80 ? 50.75 -0.109 -48.188 1 15.36 80 LEU A N 1
ATOM 620 C CA . LEU A 1 80 ? 51.281 -1.245 -48.938 1 15.36 80 LEU A CA 1
ATOM 621 C C . LEU A 1 80 ? 51.75 -2.354 -48 1 15.36 80 LEU A C 1
ATOM 623 O O . LEU A 1 80 ? 51.688 -3.533 -48.344 1 15.36 80 LEU A O 1
ATOM 627 N N . SER A 1 81 ? 52.406 -2.336 -46.781 1 15.88 81 SER A N 1
ATOM 628 C CA . SER A 1 81 ? 53.688 -2.994 -46.906 1 15.88 81 SER A CA 1
ATOM 629 C C . SER A 1 81 ? 53.531 -4.512 -46.906 1 15.88 81 SER A C 1
ATOM 631 O O . SER A 1 81 ? 52.531 -5.047 -46.438 1 15.88 81 SER A O 1
ATOM 633 N N . SER A 1 82 ? 54.688 -5.406 -46.969 1 15.91 82 SER A N 1
ATOM 634 C CA . SER A 1 82 ? 55.375 -6.449 -47.75 1 15.91 82 SER A CA 1
ATOM 635 C C . SER A 1 82 ? 55.125 -7.828 -47.125 1 15.91 82 SER A C 1
ATOM 637 O O . SER A 1 82 ? 54.594 -7.938 -46.031 1 15.91 82 SER A O 1
ATOM 639 N N . THR A 1 83 ? 56.188 -8.891 -46.875 1 16.36 83 THR A N 1
ATOM 640 C CA . THR A 1 83 ? 56.656 -10.047 -47.656 1 16.36 83 THR A CA 1
ATOM 641 C C . THR A 1 83 ? 56.219 -11.344 -46.969 1 16.36 83 THR A C 1
ATOM 643 O O . THR A 1 83 ? 55.844 -11.336 -45.781 1 16.36 83 THR A O 1
ATOM 646 N N . LEU A 1 84 ? 57.094 -12.734 -47.094 1 15.77 84 LEU A N 1
ATOM 647 C CA . LEU A 1 84 ? 57.125 -14.039 -47.75 1 15.77 84 LEU A CA 1
ATOM 648 C C . LEU A 1 84 ? 57.156 -15.164 -46.719 1 15.77 84 LEU A C 1
ATOM 650 O O . LEU A 1 84 ? 56.906 -16.328 -47.062 1 15.77 84 LEU A O 1
ATOM 654 N N . ALA A 1 85 ? 57.719 -15.305 -45.375 1 16.97 85 ALA A N 1
ATOM 655 C CA . ALA A 1 85 ? 58.781 -16.281 -45.094 1 16.97 85 ALA A CA 1
ATOM 656 C C . ALA A 1 85 ? 58.188 -17.688 -44.938 1 16.97 85 ALA A C 1
ATOM 658 O O . ALA A 1 85 ? 57.062 -17.844 -44.406 1 16.97 85 ALA A O 1
ATOM 659 N N . GLY A 1 86 ? 58.875 -18.984 -45.281 1 16.78 86 GLY A N 1
ATOM 660 C CA . GLY A 1 86 ? 58.812 -20.281 -45.906 1 16.78 86 GLY A CA 1
ATOM 661 C C . GLY A 1 86 ? 58.625 -21.422 -44.938 1 16.78 86 GLY A C 1
ATOM 662 O O . GLY A 1 86 ? 58.688 -22.594 -45.281 1 16.78 86 GLY A O 1
ATOM 663 N N . GLU A 1 87 ? 58.25 -21.266 -43.594 1 19.39 87 GLU A N 1
ATOM 664 C CA . GLU A 1 87 ? 58.781 -22.359 -42.75 1 19.39 87 GLU A CA 1
ATOM 665 C C . GLU A 1 87 ? 58.125 -23.688 -43.156 1 19.39 87 GLU A C 1
ATOM 667 O O . GLU A 1 87 ? 56.906 -23.75 -43.375 1 19.39 87 GLU A O 1
ATOM 672 N N . VAL A 1 88 ? 59.094 -24.688 -43.406 1 18.11 88 VAL A N 1
ATOM 673 C CA . VAL A 1 88 ? 59.094 -26.016 -44.031 1 18.11 88 VAL A CA 1
ATOM 674 C C . VAL A 1 88 ? 58.344 -27 -43.125 1 18.11 88 VAL A C 1
ATOM 676 O O . VAL A 1 88 ? 58.594 -27.031 -41.938 1 18.11 88 VAL A O 1
ATOM 679 N N . PRO A 1 89 ? 57.344 -27.828 -43.594 1 17.25 89 PRO A N 1
ATOM 680 C CA . PRO A 1 89 ? 56.312 -28.641 -42.938 1 17.25 89 PRO A CA 1
ATOM 681 C C . PRO A 1 89 ? 56.844 -29.953 -42.375 1 17.25 89 PRO A C 1
ATOM 683 O O . PRO A 1 89 ? 57.375 -30.781 -43.125 1 17.25 89 PRO A O 1
ATOM 686 N N . LYS A 1 90 ? 57.688 -29.781 -41.281 1 20.06 90 LYS A N 1
ATOM 687 C CA . LYS A 1 90 ? 58.312 -31.031 -40.875 1 20.06 90 LYS A CA 1
ATOM 688 C C . LYS A 1 90 ? 57.312 -32.188 -40.906 1 20.06 90 LYS A C 1
ATOM 690 O O . LYS A 1 90 ? 56.188 -32.031 -40.406 1 20.06 90 LYS A O 1
ATOM 695 N N . LEU A 1 91 ? 57.656 -33.25 -41.625 1 16.62 91 LEU A N 1
ATOM 696 C CA . LEU A 1 91 ? 56.969 -34.406 -42.156 1 16.62 91 LEU A CA 1
ATOM 697 C C . LEU A 1 91 ? 56.5 -35.344 -41.031 1 16.62 91 LEU A C 1
ATOM 699 O O . LEU A 1 91 ? 57.094 -35.312 -39.938 1 16.62 91 LEU A O 1
ATOM 703 N N . ALA A 1 92 ? 55.656 -36.406 -41.281 1 18.95 92 ALA A N 1
ATOM 704 C CA . ALA A 1 92 ? 54.406 -37.062 -40.875 1 18.95 92 ALA A CA 1
ATOM 705 C C . ALA A 1 92 ? 54.719 -38.312 -40.062 1 18.95 92 ALA A C 1
ATOM 707 O O . ALA A 1 92 ? 53.812 -38.875 -39.406 1 18.95 92 ALA A O 1
ATOM 708 N N . PRO A 1 93 ? 56.125 -38.688 -39.5 1 21.02 93 PRO A N 1
ATOM 709 C CA . PRO A 1 93 ? 56.031 -40.125 -39.781 1 21.02 93 PRO A CA 1
ATOM 710 C C . PRO A 1 93 ? 54.969 -40.812 -38.938 1 21.02 93 PRO A C 1
ATOM 712 O O . PRO A 1 93 ? 54.656 -40.344 -37.844 1 21.02 93 PRO A O 1
ATOM 715 N N . VAL A 1 94 ? 54.312 -41.969 -39.469 1 19.56 94 VAL A N 1
ATOM 716 C CA . VAL A 1 94 ? 53.062 -42.75 -39.281 1 19.56 94 VAL A CA 1
ATOM 717 C C . VAL A 1 94 ? 53.25 -43.75 -38.156 1 19.56 94 VAL A C 1
ATOM 719 O O . VAL A 1 94 ? 54.031 -44.719 -38.281 1 19.56 94 VAL A O 1
ATOM 722 N N . THR A 1 95 ? 53.656 -43.25 -36.969 1 21.17 95 THR A N 1
ATOM 723 C CA . THR A 1 95 ? 53.906 -44.312 -35.969 1 21.17 95 THR A CA 1
ATOM 724 C C . THR A 1 95 ? 52.688 -45.219 -35.844 1 21.17 95 THR A C 1
ATOM 726 O O . THR A 1 95 ? 51.531 -44.75 -35.938 1 21.17 95 THR A O 1
ATOM 729 N N . THR A 1 96 ? 53.031 -46.562 -35.844 1 19.88 96 THR A N 1
ATOM 730 C CA . THR A 1 96 ? 52.375 -47.875 -35.938 1 19.88 96 THR A CA 1
ATOM 731 C C . THR A 1 96 ? 51.375 -48.031 -34.781 1 19.88 96 THR A C 1
ATOM 733 O O . THR A 1 96 ? 51.531 -47.375 -33.75 1 19.88 96 THR A O 1
ATOM 736 N N . ARG A 1 97 ? 50.625 -49.219 -34.75 1 20.84 97 ARG A N 1
ATOM 737 C CA . ARG A 1 97 ? 49.25 -49.719 -34.562 1 20.84 97 ARG A CA 1
ATOM 738 C C . ARG A 1 97 ? 49 -50.062 -33.094 1 20.84 97 ARG A C 1
ATOM 740 O O . ARG A 1 97 ? 47.844 -50.188 -32.688 1 20.84 97 ARG A O 1
ATOM 747 N N . SER A 1 98 ? 49.906 -50.062 -32.031 1 22.86 98 SER A N 1
ATOM 748 C CA . SER A 1 98 ? 49.5 -51.219 -31.234 1 22.86 98 SER A CA 1
ATOM 749 C C . SER A 1 98 ? 48.094 -51.031 -30.656 1 22.86 98 SER A C 1
ATOM 751 O O . SER A 1 98 ? 47.75 -49.938 -30.188 1 22.86 98 SER A O 1
ATOM 753 N N . GLU A 1 99 ? 47.156 -51.938 -31.031 1 21.12 99 GLU A N 1
ATOM 754 C CA . GLU A 1 99 ? 45.688 -52 -30.938 1 21.12 99 GLU A CA 1
ATOM 755 C C . GLU A 1 99 ? 45.25 -52.156 -29.484 1 21.12 99 GLU A C 1
ATOM 757 O O . GLU A 1 99 ? 44.062 -52.312 -29.219 1 21.12 99 GLU A O 1
ATOM 762 N N . HIS A 1 100 ? 46.062 -51.875 -28.469 1 24.62 100 HIS A N 1
ATOM 763 C CA . HIS A 1 100 ? 45.438 -52.438 -27.25 1 24.62 100 HIS A CA 1
ATOM 764 C C . HIS A 1 100 ? 44.031 -51.906 -27.062 1 24.62 100 HIS A C 1
ATOM 766 O O . HIS A 1 100 ? 43.781 -50.719 -27.281 1 24.62 100 HIS A O 1
ATOM 772 N N . SER A 1 101 ? 43.062 -52.812 -27.141 1 20.12 101 SER A N 1
ATOM 773 C CA . SER A 1 101 ? 41.625 -52.594 -27.016 1 20.12 101 SER A CA 1
ATOM 774 C C . SER A 1 101 ? 41.281 -51.906 -25.703 1 20.12 101 SER A C 1
ATOM 776 O O . SER A 1 101 ? 41.5 -52.469 -24.625 1 20.12 101 SER A O 1
ATOM 778 N N . ALA A 1 102 ? 41.75 -50.781 -25.453 1 26.64 102 ALA A N 1
ATOM 779 C CA . ALA A 1 102 ? 41.281 -50.125 -24.25 1 26.64 102 ALA A CA 1
ATOM 780 C C . ALA A 1 102 ? 39.75 -50.25 -24.109 1 26.64 102 ALA A C 1
ATOM 782 O O . ALA A 1 102 ? 39 -49.906 -25.016 1 26.64 102 ALA A O 1
ATOM 783 N N . ALA A 1 103 ? 39.406 -51.25 -23.406 1 25.75 103 ALA A N 1
ATOM 784 C CA . ALA A 1 103 ? 38.031 -51.344 -22.953 1 25.75 103 ALA A CA 1
ATOM 785 C C . ALA A 1 103 ? 37.5 -49.969 -22.562 1 25.75 103 ALA A C 1
ATOM 787 O O . ALA A 1 103 ? 38.031 -49.312 -21.672 1 25.75 103 ALA A O 1
ATOM 788 N N . VAL A 1 104 ? 37.125 -49.281 -23.516 1 25.94 104 VAL A N 1
ATOM 789 C CA . VAL A 1 104 ? 36.375 -48.062 -23.188 1 25.94 104 VAL A CA 1
ATOM 790 C C . VAL A 1 104 ? 35.188 -48.406 -22.297 1 25.94 104 VAL A C 1
ATOM 792 O O . VAL A 1 104 ? 34.25 -49.062 -22.734 1 25.94 104 VAL A O 1
ATOM 795 N N . ALA A 1 105 ? 35.531 -48.875 -21.094 1 32.03 105 ALA A N 1
ATOM 796 C CA . ALA A 1 105 ? 34.312 -48.844 -20.281 1 32.03 105 ALA A CA 1
ATOM 797 C C . ALA A 1 105 ? 33.5 -47.594 -20.516 1 32.03 105 ALA A C 1
ATOM 799 O O . ALA A 1 105 ? 34 -46.469 -20.297 1 32.03 105 ALA A O 1
ATOM 800 N N . VAL A 1 106 ? 32.75 -47.625 -21.469 1 27.3 106 VAL A N 1
ATOM 801 C CA . VAL A 1 106 ? 31.672 -46.625 -21.609 1 27.3 106 VAL A CA 1
ATOM 802 C C . VAL A 1 106 ? 31.016 -46.406 -20.25 1 27.3 106 VAL A C 1
ATOM 804 O O . VAL A 1 106 ? 30.438 -47.312 -19.672 1 27.3 106 VAL A O 1
ATOM 807 N N . ASP A 1 107 ? 31.703 -45.781 -19.344 1 30.64 107 ASP A N 1
ATOM 808 C CA . ASP A 1 107 ? 30.906 -45.281 -18.234 1 30.64 107 ASP A CA 1
ATOM 809 C C . ASP A 1 107 ? 29.531 -44.781 -18.734 1 30.64 107 ASP A C 1
ATOM 811 O O . ASP A 1 107 ? 29.453 -43.938 -19.609 1 30.64 107 ASP A O 1
ATOM 815 N N . ASP A 1 108 ? 28.594 -45.656 -18.922 1 30.06 108 ASP A N 1
ATOM 816 C CA . ASP A 1 108 ? 27.188 -45.281 -19.094 1 30.06 108 ASP A CA 1
ATOM 817 C C . ASP A 1 108 ? 26.844 -44.031 -18.297 1 30.06 108 ASP A C 1
ATOM 819 O O . ASP A 1 108 ? 26.766 -44.062 -17.062 1 30.06 108 ASP A O 1
ATOM 823 N N . GLU A 1 109 ? 27.344 -42.906 -18.531 1 32.06 109 GLU A N 1
ATOM 824 C CA . GLU A 1 109 ? 26.781 -41.625 -18.062 1 32.06 109 GLU A CA 1
ATOM 825 C C . GLU A 1 109 ? 25.25 -41.656 -18.125 1 32.06 109 GLU A C 1
ATOM 827 O O . GLU A 1 109 ? 24.672 -41.344 -19.156 1 32.06 109 GLU A O 1
ATOM 832 N N . LYS A 1 110 ? 24.656 -42.719 -17.734 1 36.22 110 LYS A N 1
ATOM 833 C CA . LYS A 1 110 ? 23.219 -42.656 -17.484 1 36.22 110 LYS A CA 1
ATOM 834 C C . LYS A 1 110 ? 22.812 -41.281 -16.984 1 36.22 110 LYS A C 1
ATOM 836 O O . LYS A 1 110 ? 23.469 -40.688 -16.125 1 36.22 110 LYS A O 1
ATOM 841 N N . GLY A 1 111 ? 22.297 -40.469 -17.875 1 34.66 111 GLY A N 1
ATOM 842 C CA . GLY A 1 111 ? 21.641 -39.188 -17.562 1 34.66 111 GLY A CA 1
ATOM 843 C C . GLY A 1 111 ? 20.969 -39.188 -16.203 1 34.66 111 GLY A C 1
ATOM 844 O O . GLY A 1 111 ? 20.016 -39.938 -15.977 1 34.66 111 GLY A O 1
ATOM 845 N N . TYR A 1 112 ? 21.641 -39.25 -15.078 1 35.16 112 TYR A N 1
ATOM 846 C CA . TYR A 1 112 ? 21.078 -38.938 -13.766 1 35.16 112 TYR A CA 1
ATOM 847 C C . TYR A 1 112 ? 19.875 -38 -13.883 1 35.16 112 TYR A C 1
ATOM 849 O O . TYR A 1 112 ? 20.031 -36.812 -14.148 1 35.16 112 TYR A O 1
ATOM 857 N N . GLU A 1 113 ? 18.906 -38.25 -14.727 1 39.28 113 GLU A N 1
ATOM 858 C CA . GLU A 1 113 ? 17.672 -37.594 -14.328 1 39.28 113 GLU A CA 1
ATOM 859 C C . GLU A 1 113 ? 17.578 -37.5 -12.805 1 39.28 113 GLU A C 1
ATOM 861 O O . GLU A 1 113 ? 17.188 -38.438 -12.133 1 39.28 113 GLU A O 1
ATOM 866 N N . SER A 1 114 ? 18.562 -37.219 -12.039 1 43.66 114 SER A N 1
ATOM 867 C CA . SER A 1 114 ? 18.531 -36.938 -10.609 1 43.66 114 SER A CA 1
ATOM 868 C C . SER A 1 114 ? 17.188 -36.406 -10.172 1 43.66 114 SER A C 1
ATOM 870 O O . SER A 1 114 ? 16.688 -35.438 -10.758 1 43.66 114 SER A O 1
ATOM 872 N N . SER A 1 115 ? 16.219 -37.219 -9.82 1 56.44 115 SER A N 1
ATOM 873 C CA . SER A 1 115 ? 14.93 -36.906 -9.211 1 56.44 115 SER A CA 1
ATOM 874 C C . SER A 1 115 ? 15 -35.656 -8.344 1 56.44 115 SER A C 1
ATOM 876 O O . SER A 1 115 ? 15.719 -35.625 -7.34 1 56.44 115 SER A O 1
ATOM 878 N N . SER A 1 116 ? 14.891 -34.531 -8.891 1 70.31 116 SER A N 1
ATOM 879 C CA . SER A 1 116 ? 14.891 -33.281 -8.156 1 70.31 116 SER A CA 1
ATOM 880 C C . SER A 1 116 ? 13.977 -33.344 -6.941 1 70.31 116 SER A C 1
ATOM 882 O O . SER A 1 116 ? 12.867 -33.875 -7.02 1 70.31 116 SER A O 1
ATOM 884 N N . SER A 1 117 ? 14.602 -33.219 -5.746 1 87.5 117 SER A N 1
ATOM 885 C CA . SER A 1 117 ? 13.867 -33.125 -4.488 1 87.5 117 SER A CA 1
ATOM 886 C C . SER A 1 117 ? 13.188 -31.781 -4.328 1 87.5 117 SER A C 1
ATOM 888 O O . SER A 1 117 ? 13.469 -30.844 -5.082 1 87.5 117 SER A O 1
ATOM 890 N N . MET A 1 118 ? 12.156 -31.812 -3.578 1 93.19 118 MET A N 1
ATOM 891 C CA . MET A 1 118 ? 11.469 -30.562 -3.27 1 93.19 118 MET A CA 1
ATOM 892 C C . MET A 1 118 ? 12.453 -29.5 -2.793 1 93.19 118 MET A C 1
ATOM 894 O O . MET A 1 118 ? 12.289 -28.312 -3.092 1 93.19 118 MET A O 1
ATOM 898 N N . GLU A 1 119 ? 13.5 -29.938 -2.18 1 94.5 119 GLU A N 1
ATOM 899 C CA . GLU A 1 119 ? 14.531 -29.016 -1.71 1 94.5 119 GLU A CA 1
ATOM 900 C C . GLU A 1 119 ? 15.242 -28.344 -2.879 1 94.5 119 GLU A C 1
ATOM 902 O O . GLU A 1 119 ? 15.602 -27.172 -2.799 1 94.5 119 GLU A O 1
ATOM 907 N N . ASP A 1 120 ? 15.453 -29.125 -3.893 1 96.88 120 ASP A N 1
ATOM 908 C CA . ASP A 1 120 ? 16.062 -28.562 -5.098 1 96.88 120 ASP A CA 1
ATOM 909 C C . ASP A 1 120 ? 15.164 -27.516 -5.734 1 96.88 120 ASP A C 1
ATOM 911 O O . ASP A 1 120 ? 15.641 -26.469 -6.184 1 96.88 120 ASP A O 1
ATOM 915 N N . PHE A 1 121 ? 13.898 -27.828 -5.75 1 98.31 121 PHE A N 1
ATOM 916 C CA . PHE A 1 121 ? 12.945 -26.891 -6.32 1 98.31 121 PHE A CA 1
ATOM 917 C C . PHE A 1 121 ? 12.938 -25.578 -5.535 1 98.31 121 PHE A C 1
ATOM 919 O O . PHE A 1 121 ? 12.945 -24.5 -6.125 1 98.31 121 PHE A O 1
ATOM 926 N N . VAL A 1 122 ? 12.977 -25.688 -4.238 1 98.69 122 VAL A N 1
ATOM 927 C CA . VAL A 1 122 ? 12.945 -24.531 -3.354 1 98.69 122 VAL A CA 1
ATOM 928 C C . VAL A 1 122 ? 14.211 -23.688 -3.555 1 98.69 122 VAL A C 1
ATOM 930 O O . VAL A 1 122 ? 14.141 -22.469 -3.623 1 98.69 122 VAL A O 1
ATOM 933 N N . GLU A 1 123 ? 15.32 -24.344 -3.648 1 98.44 123 GLU A N 1
ATOM 934 C CA . GLU A 1 123 ? 16.594 -23.656 -3.861 1 98.44 123 GLU A CA 1
ATOM 935 C C . GLU A 1 123 ? 16.562 -22.844 -5.16 1 98.44 123 GLU A C 1
ATOM 937 O O . GLU A 1 123 ? 16.969 -21.688 -5.188 1 98.44 123 GLU A O 1
ATOM 942 N N . VAL A 1 124 ? 16.094 -23.5 -6.168 1 98.75 124 VAL A N 1
ATOM 943 C CA . VAL A 1 124 ? 16.016 -22.812 -7.449 1 98.75 124 VAL A CA 1
ATOM 944 C C . VAL A 1 124 ? 14.977 -21.703 -7.367 1 98.75 124 VAL A C 1
ATOM 946 O O . VAL A 1 124 ? 15.172 -20.625 -7.934 1 98.75 124 VAL A O 1
ATOM 949 N N . GLY A 1 125 ? 13.852 -21.906 -6.652 1 98.88 125 GLY A N 1
ATOM 950 C CA . GLY A 1 125 ? 12.891 -20.844 -6.406 1 98.88 125 GLY A CA 1
ATOM 951 C C . GLY A 1 125 ? 13.508 -19.609 -5.793 1 98.88 125 GLY A C 1
ATOM 952 O O . GLY A 1 125 ? 13.211 -18.484 -6.211 1 98.88 125 GLY A O 1
ATOM 953 N N . HIS A 1 126 ? 14.391 -19.844 -4.852 1 98.88 126 HIS A N 1
ATOM 954 C CA . HIS A 1 126 ? 15.102 -18.719 -4.234 1 98.88 126 HIS A CA 1
ATOM 955 C C . HIS A 1 126 ? 15.984 -18.016 -5.246 1 98.88 126 HIS A C 1
ATOM 957 O O . HIS A 1 126 ? 16.047 -16.781 -5.258 1 98.88 126 HIS A O 1
ATOM 963 N N . LYS A 1 127 ? 16.656 -18.766 -6.062 1 98.88 127 LYS A N 1
ATOM 964 C CA . LYS A 1 127 ? 17.516 -18.172 -7.082 1 98.88 127 LYS A CA 1
ATOM 965 C C . LYS A 1 127 ? 16.703 -17.312 -8.055 1 98.88 127 LYS A C 1
ATOM 967 O O . LYS A 1 127 ? 17.156 -16.25 -8.477 1 98.88 127 LYS A O 1
ATOM 972 N N . LEU A 1 128 ? 15.547 -17.828 -8.406 1 98.94 128 LEU A N 1
ATOM 973 C CA . LEU A 1 128 ? 14.664 -17.078 -9.281 1 98.94 128 LEU A CA 1
ATOM 974 C C . LEU A 1 128 ? 14.289 -15.734 -8.648 1 98.94 128 LEU A C 1
ATOM 976 O O . LEU A 1 128 ? 14.367 -14.688 -9.297 1 98.94 128 LEU A O 1
ATOM 980 N N . ALA A 1 129 ? 13.875 -15.773 -7.383 1 98.94 129 ALA A N 1
ATOM 981 C CA . ALA A 1 129 ? 13.469 -14.57 -6.664 1 98.94 129 ALA A CA 1
ATOM 982 C C . ALA A 1 129 ? 14.625 -13.586 -6.543 1 98.94 129 ALA A C 1
ATOM 984 O O . ALA A 1 129 ? 14.438 -12.375 -6.688 1 98.94 129 ALA A O 1
ATOM 985 N N . ASP A 1 130 ? 15.836 -14.109 -6.289 1 98.88 130 ASP A N 1
ATOM 986 C CA . ASP A 1 130 ? 17.016 -13.258 -6.195 1 98.88 130 ASP A CA 1
ATOM 987 C C . ASP A 1 130 ? 17.297 -12.555 -7.523 1 98.88 130 ASP A C 1
ATOM 989 O O . ASP A 1 130 ? 17.609 -11.359 -7.543 1 98.88 130 ASP A O 1
ATOM 993 N N . ALA A 1 131 ? 17.203 -13.305 -8.578 1 98.75 131 ALA A N 1
ATOM 994 C CA . ALA A 1 131 ? 17.438 -12.734 -9.898 1 98.75 131 ALA A CA 1
ATOM 995 C C . ALA A 1 131 ? 16.406 -11.656 -10.211 1 98.75 131 ALA A C 1
ATOM 997 O O . ALA A 1 131 ? 16.75 -10.594 -10.734 1 98.75 131 ALA A O 1
ATOM 998 N N . ALA A 1 132 ? 15.188 -11.938 -9.906 1 98.69 132 ALA A N 1
ATOM 999 C CA . ALA A 1 132 ? 14.117 -10.969 -10.125 1 98.69 132 ALA A CA 1
ATOM 1000 C C . ALA A 1 132 ? 14.352 -9.695 -9.328 1 98.69 132 ALA A C 1
ATOM 1002 O O . ALA A 1 132 ? 14.203 -8.586 -9.852 1 98.69 132 ALA A O 1
ATOM 1003 N N . ARG A 1 133 ? 14.742 -9.836 -8.102 1 98.12 133 ARG A N 1
ATOM 1004 C CA . ARG A 1 133 ? 15.016 -8.703 -7.219 1 98.12 133 ARG A CA 1
ATOM 1005 C C . ARG A 1 133 ? 16.094 -7.801 -7.801 1 98.12 133 ARG A C 1
ATOM 1007 O O . ARG A 1 133 ? 15.938 -6.578 -7.836 1 98.12 133 ARG A O 1
ATOM 1014 N N . ALA A 1 134 ? 17.125 -8.398 -8.227 1 97.69 134 ALA A N 1
ATOM 1015 C CA . ALA A 1 134 ? 18.266 -7.648 -8.742 1 97.69 134 ALA A CA 1
ATOM 1016 C C . ALA A 1 134 ? 17.875 -6.781 -9.93 1 97.69 134 ALA A C 1
ATOM 1018 O O . ALA A 1 134 ? 18.375 -5.668 -10.094 1 97.69 134 ALA A O 1
ATOM 1019 N N . ILE A 1 135 ? 16.969 -7.234 -10.703 1 96.5 135 ILE A N 1
ATOM 1020 C CA . ILE A 1 135 ? 16.594 -6.527 -11.922 1 96.5 135 ILE A CA 1
ATOM 1021 C C . ILE A 1 135 ? 15.508 -5.5 -11.609 1 96.5 135 ILE A C 1
ATOM 1023 O O . ILE A 1 135 ? 15.625 -4.328 -11.969 1 96.5 135 ILE A O 1
ATOM 1027 N N . THR A 1 136 ? 14.453 -5.871 -10.898 1 96.12 136 THR A N 1
ATOM 1028 C CA . THR A 1 136 ? 13.289 -5.023 -10.703 1 96.12 136 THR A CA 1
ATOM 1029 C C . THR A 1 136 ? 13.641 -3.799 -9.867 1 96.12 136 THR A C 1
ATOM 1031 O O . THR A 1 136 ? 13.148 -2.699 -10.125 1 96.12 136 THR A O 1
ATOM 1034 N N . VAL A 1 137 ? 14.5 -3.928 -8.875 1 95.69 137 VAL A N 1
ATOM 1035 C CA . VAL A 1 137 ? 14.867 -2.824 -7.992 1 95.69 137 VAL A CA 1
ATOM 1036 C C . VAL A 1 137 ? 15.594 -1.744 -8.781 1 95.69 137 VAL A C 1
ATOM 1038 O O . VAL A 1 137 ? 15.461 -0.554 -8.492 1 95.69 137 VAL A O 1
ATOM 1041 N N . LYS A 1 138 ? 16.281 -2.133 -9.859 1 93.06 138 LYS A N 1
ATOM 1042 C CA . LYS A 1 138 ? 17 -1.183 -10.703 1 93.06 138 LYS A CA 1
ATOM 1043 C C . LYS A 1 138 ? 16.031 -0.242 -11.422 1 93.06 138 LYS A C 1
ATOM 1045 O O . LYS A 1 138 ? 16.375 0.908 -11.703 1 93.06 138 LYS A O 1
ATOM 1050 N N . TYR A 1 139 ? 14.891 -0.771 -11.672 1 92.75 139 TYR A N 1
ATOM 1051 C CA . TYR A 1 139 ? 13.945 0.001 -12.469 1 92.75 139 TYR A CA 1
ATOM 1052 C C . TYR A 1 139 ? 12.914 0.683 -11.586 1 92.75 139 TYR A C 1
ATOM 1054 O O . TYR A 1 139 ? 12.203 1.593 -12.031 1 92.75 139 TYR A O 1
ATOM 1062 N N . PHE A 1 140 ? 12.852 0.301 -10.344 1 95.81 140 PHE A N 1
ATOM 1063 C CA . PHE A 1 140 ? 11.859 0.834 -9.422 1 95.81 140 PHE A CA 1
ATOM 1064 C C . PHE A 1 140 ? 12.156 2.291 -9.086 1 95.81 140 PHE A C 1
ATOM 1066 O O . PHE A 1 140 ? 13.242 2.609 -8.602 1 95.81 140 PHE A O 1
ATOM 1073 N N . ARG A 1 141 ? 11.18 3.182 -9.336 1 94.06 141 ARG A N 1
ATOM 1074 C CA . ARG A 1 141 ? 11.219 4.617 -9.07 1 94.06 141 ARG A CA 1
ATOM 1075 C C . ARG A 1 141 ? 12.305 5.297 -9.898 1 94.06 141 ARG A C 1
ATOM 1077 O O . ARG A 1 141 ? 12.812 6.355 -9.516 1 94.06 141 ARG A O 1
ATOM 1084 N N . ARG A 1 142 ? 12.688 4.566 -10.852 1 82.75 142 ARG A N 1
ATOM 1085 C CA . ARG A 1 142 ? 13.648 5.184 -11.758 1 82.75 142 ARG A CA 1
ATOM 1086 C C . ARG A 1 142 ? 12.977 5.617 -13.055 1 82.75 142 ARG A C 1
ATOM 1088 O O . ARG A 1 142 ? 12.062 4.949 -13.539 1 82.75 142 ARG A O 1
ATOM 1095 N N . GLY A 1 143 ? 12.844 6.91 -13.312 1 63.5 143 GLY A N 1
ATOM 1096 C CA . GLY A 1 143 ? 12.219 7.523 -14.469 1 63.5 143 GLY A CA 1
ATOM 1097 C C . GLY A 1 143 ? 12.656 6.895 -15.781 1 63.5 143 GLY A C 1
ATOM 1098 O O . GLY A 1 143 ? 13.461 5.961 -15.789 1 63.5 143 GLY A O 1
ATOM 1099 N N . PHE A 1 144 ? 11.914 7.117 -16.953 1 55.06 144 PHE A N 1
ATOM 1100 C CA . PHE A 1 144 ? 12.156 6.707 -18.328 1 55.06 144 PHE A CA 1
ATOM 1101 C C . PHE A 1 144 ? 13.602 6.984 -18.734 1 55.06 144 PHE A C 1
ATOM 1103 O O . PHE A 1 144 ? 14.141 6.32 -19.625 1 55.06 144 PHE A O 1
ATOM 1110 N N . GLN A 1 145 ? 14.102 7.93 -18.094 1 50.91 145 GLN A N 1
ATOM 1111 C CA . GLN A 1 145 ? 15.367 8.344 -18.688 1 50.91 145 GLN A CA 1
ATOM 1112 C C . GLN A 1 145 ? 16.312 7.164 -18.828 1 50.91 145 GLN A C 1
ATOM 1114 O O . GLN A 1 145 ? 17.281 7.227 -19.594 1 50.91 145 GLN A O 1
ATOM 1119 N N . ILE A 1 146 ? 16.062 6.246 -18.109 1 43.62 146 ILE A N 1
ATOM 1120 C CA . ILE A 1 146 ? 17.062 5.191 -18.172 1 43.62 146 ILE A CA 1
ATOM 1121 C C . ILE A 1 146 ? 16.797 4.309 -19.391 1 43.62 146 ILE A C 1
ATOM 1123 O O . ILE A 1 146 ? 17.688 3.596 -19.859 1 43.62 146 ILE A O 1
ATOM 1127 N N . ILE A 1 147 ? 15.586 4.324 -19.75 1 46.94 147 ILE A N 1
ATOM 1128 C CA . ILE A 1 147 ? 15.375 3.334 -20.797 1 46.94 147 ILE A CA 1
ATOM 1129 C C . ILE A 1 147 ? 15.5 3.994 -22.156 1 46.94 147 ILE A C 1
ATOM 1131 O O . ILE A 1 147 ? 14.797 4.965 -22.453 1 46.94 147 ILE A O 1
ATOM 1135 N N . ASP A 1 148 ? 16.594 3.742 -22.781 1 45.91 148 ASP A N 1
ATOM 1136 C CA . ASP A 1 148 ? 16.875 4.137 -24.156 1 45.91 148 ASP A CA 1
ATOM 1137 C C . ASP A 1 148 ? 15.727 3.756 -25.094 1 45.91 148 ASP A C 1
ATOM 1139 O O . ASP A 1 148 ? 15.641 4.246 -26.219 1 45.91 148 ASP A O 1
ATOM 1143 N N . LYS A 1 149 ? 15.062 2.787 -24.781 1 46.97 149 LYS A N 1
ATOM 1144 C CA . LYS A 1 149 ? 14.078 2.389 -25.797 1 46.97 149 LYS A CA 1
ATOM 1145 C C . LYS A 1 149 ? 12.789 3.195 -25.656 1 46.97 149 LYS A C 1
ATOM 1147 O O . LYS A 1 149 ? 12.055 3.043 -24.672 1 46.97 149 LYS A O 1
ATOM 1152 N N . GLU A 1 150 ? 12.664 4.199 -26.391 1 50.69 150 GLU A N 1
ATOM 1153 C CA . GLU A 1 150 ? 11.672 5.27 -26.375 1 50.69 150 GLU A CA 1
ATOM 1154 C C . GLU A 1 150 ? 10.258 4.711 -26.234 1 50.69 150 GLU A C 1
ATOM 1156 O O . GLU A 1 150 ? 9.391 5.344 -25.641 1 50.69 150 GLU A O 1
ATOM 1161 N N . ASP A 1 151 ? 9.945 3.35 -26.797 1 54.94 151 ASP A N 1
ATOM 1162 C CA . ASP A 1 151 ? 8.547 2.969 -26.969 1 54.94 151 ASP A CA 1
ATOM 1163 C C . ASP A 1 151 ? 8.094 2.023 -25.859 1 54.94 151 ASP A C 1
ATOM 1165 O O . ASP A 1 151 ? 6.914 1.68 -25.781 1 54.94 151 ASP A O 1
ATOM 1169 N N . LEU A 1 152 ? 9.117 1.787 -25.016 1 62.38 152 LEU A N 1
ATOM 1170 C CA . LEU A 1 152 ? 8.664 0.856 -23.984 1 62.38 152 LEU A CA 1
ATOM 1171 C C . LEU A 1 152 ? 8.75 1.488 -22.609 1 62.38 152 LEU A C 1
ATOM 1173 O O . LEU A 1 152 ? 9.719 2.18 -22.297 1 62.38 152 LEU A O 1
ATOM 1177 N N . SER A 1 153 ? 7.723 1.203 -21.875 1 75.81 153 SER A N 1
ATOM 1178 C CA . SER A 1 153 ? 7.719 1.694 -20.516 1 75.81 153 SER A CA 1
ATOM 1179 C C . SER A 1 153 ? 8.719 0.935 -19.641 1 75.81 153 SER A C 1
ATOM 1181 O O . SER A 1 153 ? 9.039 -0.219 -19.938 1 75.81 153 SER A O 1
ATOM 1183 N N . PRO A 1 154 ? 9.359 1.54 -18.672 1 78.75 154 PRO A N 1
ATOM 1184 C CA . PRO A 1 154 ? 10.281 0.889 -17.734 1 78.75 154 PRO A CA 1
ATOM 1185 C C . PRO A 1 154 ? 9.734 -0.419 -17.172 1 78.75 154 PRO A C 1
ATOM 1187 O O . PRO A 1 154 ? 10.477 -1.394 -17.031 1 78.75 154 PRO A O 1
ATOM 1190 N N . VAL A 1 155 ? 8.5 -0.455 -16.938 1 85.06 155 VAL A N 1
ATOM 1191 C CA . VAL A 1 155 ? 7.91 -1.66 -16.359 1 85.06 155 VAL A CA 1
ATOM 1192 C C . VAL A 1 155 ? 7.91 -2.779 -17.406 1 85.06 155 VAL A C 1
ATOM 1194 O O . VAL A 1 155 ? 8.125 -3.945 -17.062 1 85.06 155 VAL A O 1
ATOM 1197 N N . THR A 1 156 ? 7.766 -2.441 -18.609 1 85.94 156 THR A N 1
ATOM 1198 C CA . THR A 1 156 ? 7.793 -3.428 -19.672 1 85.94 156 THR A CA 1
ATOM 1199 C C . THR A 1 156 ? 9.18 -4.051 -19.797 1 85.94 156 THR A C 1
ATOM 1201 O O . THR A 1 156 ? 9.312 -5.273 -19.875 1 85.94 156 THR A O 1
ATOM 1204 N N . VAL A 1 157 ? 10.133 -3.197 -19.75 1 89.69 157 VAL A N 1
ATOM 1205 C CA . VAL A 1 157 ? 11.508 -3.672 -19.844 1 89.69 157 VAL A CA 1
ATOM 1206 C C . VAL A 1 157 ? 11.844 -4.516 -18.609 1 89.69 157 VAL A C 1
ATOM 1208 O O . VAL A 1 157 ? 12.406 -5.605 -18.734 1 89.69 157 VAL A O 1
ATOM 1211 N N . ALA A 1 158 ? 11.5 -4.008 -17.469 1 92.62 158 ALA A N 1
ATOM 1212 C CA . ALA A 1 158 ? 11.766 -4.73 -16.234 1 92.62 158 ALA A CA 1
ATOM 1213 C C . ALA A 1 158 ? 11.102 -6.105 -16.25 1 92.62 158 ALA A C 1
ATOM 1215 O O . ALA A 1 158 ? 11.727 -7.105 -15.883 1 92.62 158 ALA A O 1
ATOM 1216 N N . ASP A 1 159 ? 9.898 -6.156 -16.672 1 94.62 159 ASP A N 1
ATOM 1217 C CA . ASP A 1 159 ? 9.141 -7.402 -16.734 1 94.62 159 ASP A CA 1
ATOM 1218 C C . ASP A 1 159 ? 9.812 -8.414 -17.656 1 94.62 159 ASP A C 1
ATOM 1220 O O . ASP A 1 159 ? 10.023 -9.57 -17.281 1 94.62 159 ASP A O 1
ATOM 1224 N N . ARG A 1 160 ? 10.18 -8 -18.781 1 94.88 160 ARG A N 1
ATOM 1225 C CA . ARG A 1 160 ? 10.742 -8.883 -19.797 1 94.88 160 ARG A CA 1
ATOM 1226 C C . ARG A 1 160 ? 12.141 -9.352 -19.406 1 94.88 160 ARG A C 1
ATOM 1228 O O . ARG A 1 160 ? 12.461 -10.531 -19.531 1 94.88 160 ARG A O 1
ATOM 1235 N N . GLU A 1 161 ? 12.93 -8.414 -18.938 1 95.62 161 GLU A N 1
ATOM 1236 C CA . GLU A 1 161 ? 14.273 -8.773 -18.5 1 95.62 161 GLU A CA 1
ATOM 1237 C C . GLU A 1 161 ? 14.242 -9.742 -17.328 1 95.62 161 GLU A C 1
ATOM 1239 O O . GLU A 1 161 ? 15.023 -10.695 -17.281 1 95.62 161 GLU A O 1
ATOM 1244 N N . THR A 1 162 ? 13.375 -9.492 -16.438 1 97.88 162 THR A N 1
ATOM 1245 C CA . THR A 1 162 ? 13.25 -10.336 -15.258 1 97.88 162 THR A CA 1
ATOM 1246 C C . THR A 1 162 ? 12.812 -11.75 -15.648 1 97.88 162 THR A C 1
ATOM 1248 O O . THR A 1 162 ? 13.414 -12.734 -15.219 1 97.88 162 THR A O 1
ATOM 1251 N N . GLU A 1 163 ? 11.82 -11.844 -16.469 1 98.06 163 GLU A N 1
ATOM 1252 C CA . GLU A 1 163 ? 11.336 -13.156 -16.875 1 98.06 163 GLU A CA 1
ATOM 1253 C C . GLU A 1 163 ? 12.406 -13.93 -17.641 1 98.06 163 GLU A C 1
ATOM 1255 O O . GLU A 1 163 ? 12.594 -15.133 -17.422 1 98.06 163 GLU A O 1
ATOM 1260 N N . ALA A 1 164 ? 13.102 -13.258 -18.5 1 97.88 164 ALA A N 1
ATOM 1261 C CA . ALA A 1 164 ? 14.172 -13.898 -19.266 1 97.88 164 ALA A CA 1
ATOM 1262 C C . ALA A 1 164 ? 15.234 -14.477 -18.344 1 97.88 164 ALA A C 1
ATOM 1264 O O . ALA A 1 164 ? 15.703 -15.594 -18.547 1 97.88 164 ALA A O 1
ATOM 1265 N N . ALA A 1 165 ? 15.57 -13.711 -17.359 1 98.5 165 ALA A N 1
ATOM 1266 C CA . ALA A 1 165 ? 16.562 -14.172 -16.391 1 98.5 165 ALA A CA 1
ATOM 1267 C C . ALA A 1 165 ? 16.062 -15.406 -15.641 1 98.5 165 ALA A C 1
ATOM 1269 O O . ALA A 1 165 ? 16.812 -16.359 -15.445 1 98.5 165 ALA A O 1
ATOM 1270 N N . MET A 1 166 ? 14.852 -15.359 -15.234 1 98.75 166 MET A N 1
ATOM 1271 C CA . MET A 1 166 ? 14.258 -16.484 -14.5 1 98.75 166 MET A CA 1
ATOM 1272 C C . MET A 1 166 ? 14.18 -17.719 -15.367 1 98.75 166 MET A C 1
ATOM 1274 O O . MET A 1 166 ? 14.531 -18.812 -14.93 1 98.75 166 MET A O 1
ATOM 1278 N N . CYS A 1 167 ? 13.773 -17.547 -16.609 1 98.38 167 CYS A N 1
ATOM 1279 C CA . CYS A 1 167 ? 13.672 -18.656 -17.531 1 98.38 167 CYS A CA 1
ATOM 1280 C C . CYS A 1 167 ? 15.031 -19.312 -17.766 1 98.38 167 CYS A C 1
ATOM 1282 O O . CYS A 1 167 ? 15.141 -20.531 -17.797 1 98.38 167 CYS A O 1
ATOM 1284 N N . SER A 1 168 ? 16.016 -18.5 -17.891 1 98.38 168 SER A N 1
ATOM 1285 C CA . SER A 1 168 ? 17.375 -19 -18.094 1 98.38 168 SER A CA 1
ATOM 1286 C C . SER A 1 168 ? 17.812 -19.875 -16.922 1 98.38 168 SER A C 1
ATOM 1288 O O . SER A 1 168 ? 18.406 -20.938 -17.125 1 98.38 168 SER A O 1
ATOM 1290 N N . ILE A 1 169 ? 17.469 -19.469 -15.742 1 98.69 169 ILE A N 1
ATOM 1291 C CA . ILE A 1 169 ? 17.828 -20.219 -14.539 1 98.69 169 ILE A CA 1
ATOM 1292 C C . ILE A 1 169 ? 17.078 -21.562 -14.523 1 98.69 169 ILE A C 1
ATOM 1294 O O . ILE A 1 169 ? 17.672 -22.609 -14.266 1 98.69 169 ILE A O 1
ATOM 1298 N N . ILE A 1 170 ? 15.828 -21.547 -14.82 1 98.31 170 ILE A N 1
ATOM 1299 C CA . ILE A 1 170 ? 15.016 -22.75 -14.781 1 98.31 170 ILE A CA 1
ATOM 1300 C C . ILE A 1 170 ? 15.516 -23.75 -15.828 1 98.31 170 ILE A C 1
ATOM 1302 O O . ILE A 1 170 ? 15.695 -24.938 -15.531 1 98.31 170 ILE A O 1
ATOM 1306 N N . THR A 1 171 ? 15.797 -23.312 -17.047 1 97 171 THR A N 1
ATOM 1307 C CA . THR A 1 171 ? 16.203 -24.172 -18.156 1 97 171 THR A CA 1
ATOM 1308 C C . THR A 1 171 ? 17.547 -24.844 -17.844 1 97 171 THR A C 1
ATOM 1310 O O . THR A 1 171 ? 17.766 -25.984 -18.203 1 97 171 THR A O 1
ATOM 1313 N N . ARG A 1 172 ? 18.375 -24.125 -17.172 1 97.38 172 ARG A N 1
ATOM 1314 C CA . ARG A 1 172 ? 19.688 -24.656 -16.812 1 97.38 172 ARG A CA 1
ATOM 1315 C C . ARG A 1 172 ? 19.562 -25.734 -15.742 1 97.38 172 ARG A C 1
ATOM 1317 O O . ARG A 1 172 ? 20.281 -26.75 -15.789 1 97.38 172 ARG A O 1
ATOM 1324 N N . HIS A 1 173 ? 18.656 -25.562 -14.797 1 97.69 173 HIS A N 1
ATOM 1325 C CA . HIS A 1 173 ? 18.562 -26.484 -13.664 1 97.69 173 HIS A CA 1
ATOM 1326 C C . HIS A 1 173 ? 17.578 -27.609 -13.945 1 97.69 173 HIS A C 1
ATOM 1328 O O . HIS A 1 173 ? 17.75 -28.734 -13.453 1 97.69 173 HIS A O 1
ATOM 1334 N N . PHE A 1 174 ? 16.547 -27.219 -14.68 1 97.12 174 PHE A N 1
ATOM 1335 C CA . PHE A 1 174 ? 15.5 -28.188 -14.977 1 97.12 174 PHE A CA 1
ATOM 1336 C C . PHE A 1 174 ? 15.102 -28.125 -16.453 1 97.12 174 PHE A C 1
ATOM 1338 O O . PHE A 1 174 ? 13.961 -27.781 -16.781 1 97.12 174 PHE A O 1
ATOM 1345 N N . PRO A 1 175 ? 15.922 -28.641 -17.344 1 95.19 175 PRO A N 1
ATOM 1346 C CA . PRO A 1 175 ? 15.633 -28.562 -18.781 1 95.19 175 PRO A CA 1
ATOM 1347 C C . PRO A 1 175 ? 14.359 -29.312 -19.172 1 95.19 175 PRO A C 1
ATOM 1349 O O . PRO A 1 175 ? 13.781 -29.031 -20.219 1 95.19 175 PRO A O 1
ATOM 1352 N N . GLY A 1 176 ? 13.945 -30.219 -18.375 1 95.56 176 GLY A N 1
ATOM 1353 C CA . GLY A 1 176 ? 12.766 -31 -18.688 1 95.56 176 GLY A CA 1
ATOM 1354 C C . GLY A 1 176 ? 11.477 -30.375 -18.172 1 95.56 176 GLY A C 1
ATOM 1355 O O . GLY A 1 176 ? 10.391 -30.906 -18.391 1 95.56 176 GLY A O 1
ATOM 1356 N N . HIS A 1 177 ? 11.516 -29.234 -17.469 1 97.31 177 HIS A N 1
ATOM 1357 C CA . HIS A 1 177 ? 10.328 -28.578 -16.938 1 97.31 177 HIS A CA 1
ATOM 1358 C C . HIS A 1 177 ? 9.758 -27.578 -17.938 1 97.31 177 HIS A C 1
ATOM 1360 O O . HIS A 1 177 ? 10.484 -27.031 -18.766 1 97.31 177 HIS A O 1
ATOM 1366 N N . ALA A 1 178 ? 8.484 -27.453 -17.891 1 97.69 178 ALA A N 1
ATOM 1367 C CA . ALA A 1 178 ? 7.82 -26.422 -18.672 1 97.69 178 ALA A CA 1
ATOM 1368 C C . ALA A 1 178 ? 7.84 -25.078 -17.922 1 97.69 178 ALA A C 1
ATOM 1370 O O . ALA A 1 178 ? 7.98 -25.047 -16.703 1 97.69 178 ALA A O 1
ATOM 1371 N N . ILE A 1 179 ? 7.727 -24 -18.688 1 98.12 179 ILE A N 1
ATOM 1372 C CA . ILE A 1 179 ? 7.668 -22.656 -18.125 1 98.12 179 ILE A CA 1
ATOM 1373 C C . ILE A 1 179 ? 6.488 -21.891 -18.719 1 98.12 179 ILE A C 1
ATOM 1375 O O . ILE A 1 179 ? 6.305 -21.875 -19.938 1 98.12 179 ILE A O 1
ATOM 1379 N N . PHE A 1 180 ? 5.641 -21.344 -17.859 1 97.69 180 PHE A N 1
ATOM 1380 C CA . PHE A 1 180 ? 4.551 -20.453 -18.25 1 97.69 180 PHE A CA 1
ATOM 1381 C C . PHE A 1 180 ? 4.727 -19.078 -17.609 1 97.69 180 PHE A C 1
ATOM 1383 O O . PHE A 1 180 ? 4.496 -18.906 -16.406 1 97.69 180 PHE A O 1
ATOM 1390 N N . GLY A 1 181 ? 5.105 -18.094 -18.422 1 95.38 181 GLY A N 1
ATOM 1391 C CA . GLY A 1 181 ? 5.324 -16.734 -17.953 1 95.38 181 GLY A CA 1
ATOM 1392 C C . GLY A 1 181 ? 4.297 -15.758 -18.484 1 95.38 181 GLY A C 1
ATOM 1393 O O . GLY A 1 181 ? 3.781 -15.922 -19.578 1 95.38 181 GLY A O 1
ATOM 1394 N N . GLU A 1 182 ? 4.02 -14.695 -17.719 1 90.56 182 GLU A N 1
ATOM 1395 C CA . GLU A 1 182 ? 3.096 -13.641 -18.125 1 90.56 182 GLU A CA 1
ATOM 1396 C C . GLU A 1 182 ? 3.525 -13.016 -19.453 1 90.56 182 GLU A C 1
ATOM 1398 O O . GLU A 1 182 ? 2.691 -12.758 -20.328 1 90.56 182 GLU A O 1
ATOM 1403 N N . GLU A 1 183 ? 4.789 -12.82 -19.656 1 87.25 183 GLU A N 1
ATOM 1404 C CA . GLU A 1 183 ? 5.32 -12.094 -20.812 1 87.25 183 GLU A CA 1
ATOM 1405 C C . GLU A 1 183 ? 5.605 -13.039 -21.969 1 87.25 183 GLU A C 1
ATOM 1407 O O . GLU A 1 183 ? 5.266 -12.742 -23.125 1 87.25 183 GLU A O 1
ATOM 1412 N N . GLY A 1 184 ? 6.238 -14.188 -21.703 1 89.69 184 GLY A N 1
ATOM 1413 C CA . GLY A 1 184 ? 6.742 -15.07 -22.734 1 89.69 184 GLY A CA 1
ATOM 1414 C C . GLY A 1 184 ? 5.785 -16.203 -23.078 1 89.69 184 GLY A C 1
ATOM 1415 O O . GLY A 1 184 ? 5.984 -16.922 -24.062 1 89.69 184 GLY A O 1
ATOM 1416 N N . GLY A 1 185 ? 4.832 -16.344 -22.219 1 92.94 185 GLY A N 1
ATOM 1417 C CA . GLY A 1 185 ? 3.891 -17.422 -22.453 1 92.94 185 GLY A CA 1
ATOM 1418 C C . GLY A 1 185 ? 4.434 -18.781 -22.062 1 92.94 185 GLY A C 1
ATOM 1419 O O . GLY A 1 185 ? 5.211 -18.891 -21.109 1 92.94 185 GLY A O 1
ATOM 1420 N N . LEU A 1 186 ? 3.85 -19.828 -22.781 1 94.44 186 LEU A N 1
ATOM 1421 C CA . LEU A 1 186 ? 4.152 -21.203 -22.406 1 94.44 186 LEU A CA 1
ATOM 1422 C C . LEU A 1 186 ? 5.285 -21.766 -23.25 1 94.44 186 LEU A C 1
ATOM 1424 O O . LEU A 1 186 ? 5.254 -21.656 -24.484 1 94.44 186 LEU A O 1
ATOM 1428 N N . THR A 1 187 ? 6.285 -22.266 -22.562 1 94.06 187 THR A N 1
ATOM 1429 C CA . THR A 1 187 ? 7.312 -23.109 -23.172 1 94.06 187 THR A CA 1
ATOM 1430 C C . THR A 1 187 ? 7.23 -24.531 -22.656 1 94.06 187 THR A C 1
ATOM 1432 O O . THR A 1 187 ? 7.363 -24.766 -21.453 1 94.06 187 THR A O 1
ATOM 1435 N N . MET A 1 188 ? 7.059 -25.438 -23.562 1 93.44 188 MET A N 1
ATOM 1436 C CA . MET A 1 188 ? 6.871 -26.844 -23.203 1 93.44 188 MET A CA 1
ATOM 1437 C C . MET A 1 188 ? 7.918 -27.719 -23.891 1 93.44 188 MET A C 1
ATOM 1439 O O . MET A 1 188 ? 8.141 -27.609 -25.094 1 93.44 188 MET A O 1
ATOM 1443 N N . PRO A 1 189 ? 8.594 -28.531 -23.094 1 91.94 189 PRO A N 1
ATOM 1444 C CA . PRO A 1 189 ? 9.508 -29.484 -23.719 1 91.94 189 PRO A CA 1
ATOM 1445 C C . PRO A 1 189 ? 8.781 -30.484 -24.625 1 91.94 189 PRO A C 1
ATOM 1447 O O . PRO A 1 189 ? 7.57 -30.672 -24.484 1 91.94 189 PRO A O 1
ATOM 1450 N N . GLU A 1 190 ? 9.633 -31.062 -25.422 1 87.69 190 GLU A N 1
ATOM 1451 C CA . GLU A 1 190 ? 9.086 -32.125 -26.266 1 87.69 190 GLU A CA 1
ATOM 1452 C C . GLU A 1 190 ? 8.547 -33.281 -25.422 1 87.69 190 GLU A C 1
ATOM 1454 O O . GLU A 1 190 ? 9.211 -33.75 -24.484 1 87.69 190 GLU A O 1
ATOM 1459 N N . GLY A 1 191 ? 7.398 -33.75 -25.531 1 89.56 191 GLY A N 1
ATOM 1460 C CA . GLY A 1 191 ? 6.805 -34.875 -24.812 1 89.56 191 GLY A CA 1
ATOM 1461 C C . GLY A 1 191 ? 5.953 -34.438 -23.625 1 89.56 191 GLY A C 1
ATOM 1462 O O . GLY A 1 191 ? 5.34 -35.25 -22.953 1 89.56 191 GLY A O 1
ATOM 1463 N N . GLY A 1 192 ? 6.039 -33.219 -23.328 1 91.62 192 GLY A N 1
ATOM 1464 C CA . GLY A 1 192 ? 5.266 -32.719 -22.203 1 91.62 192 GLY A CA 1
ATOM 1465 C C . GLY A 1 192 ? 6.043 -32.719 -20.891 1 91.62 192 GLY A C 1
ATOM 1466 O O . GLY A 1 192 ? 7.215 -33.094 -20.859 1 91.62 192 GLY A O 1
ATOM 1467 N N . SER A 1 193 ? 5.477 -32.156 -19.891 1 95.19 193 SER A N 1
ATOM 1468 C CA . SER A 1 193 ? 6.105 -32.125 -18.562 1 95.19 193 SER A CA 1
ATOM 1469 C C . SER A 1 193 ? 5.062 -32.156 -17.453 1 95.19 193 SER A C 1
ATOM 1471 O O . SER A 1 193 ? 4.027 -31.484 -17.562 1 95.19 193 SER A O 1
ATOM 1473 N N . ASP A 1 194 ? 5.375 -32.938 -16.422 1 95.94 194 ASP A N 1
ATOM 1474 C CA . ASP A 1 194 ? 4.527 -32.938 -15.227 1 95.94 194 ASP A CA 1
ATOM 1475 C C . ASP A 1 194 ? 4.773 -31.703 -14.367 1 95.94 194 ASP A C 1
ATOM 1477 O O . ASP A 1 194 ? 3.977 -31.391 -13.477 1 95.94 194 ASP A O 1
ATOM 1481 N N . TYR A 1 195 ? 5.918 -31.062 -14.539 1 97.69 195 TYR A N 1
ATOM 1482 C CA . TYR A 1 195 ? 6.301 -29.891 -13.766 1 97.69 195 TYR A CA 1
ATOM 1483 C C . TYR A 1 195 ? 6.254 -28.641 -14.633 1 97.69 195 TYR A C 1
ATOM 1485 O O . TYR A 1 195 ? 6.82 -28.609 -15.727 1 97.69 195 TYR A O 1
ATOM 1493 N N . VAL A 1 196 ? 5.539 -27.641 -14.148 1 98.06 196 VAL A N 1
ATOM 1494 C CA . VAL A 1 196 ? 5.438 -26.375 -14.852 1 98.06 196 VAL A CA 1
ATOM 1495 C C . VAL A 1 196 ? 5.773 -25.234 -13.898 1 98.06 196 VAL A C 1
ATOM 1497 O O . VAL A 1 196 ? 5.129 -25.062 -12.859 1 98.06 196 VAL A O 1
ATOM 1500 N N . TRP A 1 197 ? 6.773 -24.422 -14.227 1 98.69 197 TRP A N 1
ATOM 1501 C CA . TRP A 1 197 ? 7.035 -23.172 -13.516 1 98.69 197 TRP A CA 1
ATOM 1502 C C . TRP A 1 197 ? 6.16 -22.047 -14.055 1 98.69 197 TRP A C 1
ATOM 1504 O O . TRP A 1 197 ? 6.09 -21.828 -15.273 1 98.69 197 TRP A O 1
ATOM 1514 N N . VAL A 1 198 ? 5.461 -21.391 -13.172 1 98.62 198 VAL A N 1
ATOM 1515 C CA . VAL A 1 198 ? 4.602 -20.266 -13.539 1 98.62 198 VAL A CA 1
ATOM 1516 C C . VAL A 1 198 ? 5.141 -18.969 -12.93 1 98.62 198 VAL A C 1
ATOM 1518 O O . VAL A 1 198 ? 5.352 -18.906 -11.711 1 98.62 198 VAL A O 1
ATOM 1521 N N . LEU A 1 199 ? 5.328 -17.938 -13.773 1 98.75 199 LEU A N 1
ATOM 1522 C CA . LEU A 1 199 ? 6.094 -16.766 -13.352 1 98.75 199 LEU A CA 1
ATOM 1523 C C . LEU A 1 199 ? 5.32 -15.484 -13.625 1 98.75 199 LEU A C 1
ATOM 1525 O O . LEU A 1 199 ? 4.785 -15.297 -14.719 1 98.75 199 LEU A O 1
ATOM 1529 N N . ASP A 1 200 ? 5.234 -14.648 -12.648 1 98.5 200 ASP A N 1
ATOM 1530 C CA . ASP A 1 200 ? 4.852 -13.242 -12.773 1 98.5 200 ASP A CA 1
ATOM 1531 C C . ASP A 1 200 ? 5.949 -12.32 -12.242 1 98.5 200 ASP A C 1
ATOM 1533 O O . ASP A 1 200 ? 6.035 -12.078 -11.039 1 98.5 200 ASP A O 1
ATOM 1537 N N . PRO A 1 201 ? 6.762 -11.797 -13.094 1 98.19 201 PRO A N 1
ATOM 1538 C CA . PRO A 1 201 ? 7.906 -11 -12.648 1 98.19 201 PRO A CA 1
ATOM 1539 C C . PRO A 1 201 ? 7.5 -9.805 -11.781 1 98.19 201 PRO A C 1
ATOM 1541 O O . PRO A 1 201 ? 8.133 -9.531 -10.766 1 98.19 201 PRO A O 1
ATOM 1544 N N . ILE A 1 202 ? 6.461 -9.102 -12.203 1 97.38 202 ILE A N 1
ATOM 1545 C CA . ILE A 1 202 ? 5.984 -7.938 -11.453 1 97.38 202 ILE A CA 1
ATOM 1546 C C . ILE A 1 202 ? 4.461 -7.992 -11.344 1 97.38 202 ILE A C 1
ATOM 1548 O O . ILE A 1 202 ? 3.75 -7.441 -12.188 1 97.38 202 ILE A O 1
ATOM 1552 N N . ASP A 1 203 ? 4.004 -8.625 -10.32 1 97.56 203 ASP A N 1
ATOM 1553 C CA . ASP A 1 203 ? 2.596 -8.484 -9.961 1 97.56 203 ASP A CA 1
ATOM 1554 C C . ASP A 1 203 ? 2.34 -7.148 -9.266 1 97.56 203 ASP A C 1
ATOM 1556 O O . ASP A 1 203 ? 3.053 -6.781 -8.328 1 97.56 203 ASP A O 1
ATOM 1560 N N . GLY A 1 204 ? 1.306 -6.453 -9.672 1 96.12 204 GLY A N 1
ATOM 1561 C CA . GLY A 1 204 ? 1.091 -5.102 -9.18 1 96.12 204 GLY A CA 1
ATOM 1562 C C . GLY A 1 204 ? 1.854 -4.051 -9.961 1 96.12 204 GLY A C 1
ATOM 1563 O O . GLY A 1 204 ? 2.564 -3.229 -9.383 1 96.12 204 GLY A O 1
ATOM 1564 N N . THR A 1 205 ? 1.625 -4.086 -11.281 1 94.06 205 THR A N 1
ATOM 1565 C CA . THR A 1 205 ? 2.344 -3.207 -12.203 1 94.06 205 THR A CA 1
ATOM 1566 C C . THR A 1 205 ? 2.053 -1.743 -11.883 1 94.06 205 THR A C 1
ATOM 1568 O O . THR A 1 205 ? 2.947 -0.898 -11.953 1 94.06 205 THR A O 1
ATOM 1571 N N . LYS A 1 206 ? 0.859 -1.415 -11.531 1 94.38 206 LYS A N 1
ATOM 1572 C CA . LYS A 1 206 ? 0.497 -0.036 -11.219 1 94.38 206 LYS A CA 1
ATOM 1573 C C . LYS A 1 206 ? 1.211 0.448 -9.953 1 94.38 206 LYS A C 1
ATOM 1575 O O . LYS A 1 206 ? 1.673 1.59 -9.898 1 94.38 206 LYS A O 1
ATOM 1580 N N . SER A 1 207 ? 1.242 -0.406 -8.945 1 96.75 207 SER A N 1
ATOM 1581 C CA . SER A 1 207 ? 2.018 -0.075 -7.754 1 96.75 207 SER A CA 1
ATOM 1582 C C . SER A 1 207 ? 3.49 0.129 -8.094 1 96.75 207 SER A C 1
ATOM 1584 O O . SER A 1 207 ? 4.129 1.05 -7.578 1 96.75 207 SER A O 1
ATOM 1586 N N . PHE A 1 208 ? 4.031 -0.67 -9 1 96.44 208 PHE A N 1
ATOM 1587 C CA . PHE A 1 208 ? 5.422 -0.55 -9.422 1 96.44 208 PHE A CA 1
ATOM 1588 C C . PHE A 1 208 ? 5.668 0.797 -10.094 1 96.44 208 PHE A C 1
ATOM 1590 O O . PHE A 1 208 ? 6.613 1.506 -9.742 1 96.44 208 PHE A O 1
ATOM 1597 N N . ILE A 1 209 ? 4.812 1.163 -10.969 1 92.5 209 ILE A N 1
ATOM 1598 C CA . ILE A 1 209 ? 4.992 2.355 -11.789 1 92.5 209 ILE A CA 1
ATOM 1599 C C . ILE A 1 209 ? 4.816 3.605 -10.93 1 92.5 209 ILE A C 1
ATOM 1601 O O . ILE A 1 209 ? 5.488 4.617 -11.148 1 92.5 209 ILE A O 1
ATOM 1605 N N . THR A 1 210 ? 3.988 3.488 -9.867 1 95.25 210 THR A N 1
ATOM 1606 C CA . THR A 1 210 ? 3.725 4.656 -9.039 1 95.25 210 THR A CA 1
ATOM 1607 C C . THR A 1 210 ? 4.621 4.66 -7.801 1 95.25 210 THR A C 1
ATOM 1609 O O . THR A 1 210 ? 4.441 5.477 -6.898 1 95.25 210 THR A O 1
ATOM 1612 N N . GLY A 1 211 ? 5.492 3.727 -7.754 1 96.19 211 GLY A N 1
ATOM 1613 C CA . GLY A 1 211 ? 6.527 3.742 -6.73 1 96.19 211 GLY A CA 1
ATOM 1614 C C . GLY A 1 211 ? 6.047 3.219 -5.391 1 96.19 211 GLY A C 1
ATOM 1615 O O . GLY A 1 211 ? 6.691 3.443 -4.363 1 96.19 211 GLY A O 1
ATOM 1616 N N . LYS A 1 212 ? 4.902 2.588 -5.277 1 97.25 212 LYS A N 1
ATOM 1617 C CA . LYS A 1 212 ? 4.367 1.994 -4.055 1 97.25 212 LYS A CA 1
ATOM 1618 C C . LYS A 1 212 ? 4.91 0.585 -3.844 1 97.25 212 LYS A C 1
ATOM 1620 O O . LYS A 1 212 ? 4.742 -0.287 -4.699 1 97.25 212 LYS A O 1
ATOM 1625 N N . PRO A 1 213 ? 5.59 0.315 -2.773 1 97.5 213 PRO A N 1
ATOM 1626 C CA . PRO A 1 213 ? 6.34 -0.937 -2.639 1 97.5 213 PRO A CA 1
ATOM 1627 C C . PRO A 1 213 ? 5.48 -2.086 -2.119 1 97.5 213 PRO A C 1
ATOM 1629 O O . PRO A 1 213 ? 5.875 -2.783 -1.183 1 97.5 213 PRO A O 1
ATOM 1632 N N . VAL A 1 214 ? 4.359 -2.352 -2.84 1 98.19 214 VAL A N 1
ATOM 1633 C CA . VAL A 1 214 ? 3.516 -3.482 -2.471 1 98.19 214 VAL A CA 1
ATOM 1634 C C . VAL A 1 214 ? 3.357 -4.422 -3.664 1 98.19 214 VAL A C 1
ATOM 1636 O O . VAL A 1 214 ? 2.607 -5.398 -3.598 1 98.19 214 VAL A O 1
ATOM 1639 N N . PHE A 1 215 ? 4.09 -4.18 -4.785 1 97.56 215 PHE A N 1
ATOM 1640 C CA . PHE A 1 215 ? 4.199 -5.137 -5.879 1 97.56 215 PHE A CA 1
ATOM 1641 C C . PHE A 1 215 ? 5.039 -6.34 -5.461 1 97.56 215 PHE A C 1
ATOM 1643 O O . PHE A 1 215 ? 5.637 -6.344 -4.387 1 97.56 215 PHE A O 1
ATOM 1650 N N . GLY A 1 216 ? 5.012 -7.348 -6.266 1 98.5 216 GLY A N 1
ATOM 1651 C CA . GLY A 1 216 ? 5.863 -8.484 -5.941 1 98.5 216 GLY A CA 1
ATOM 1652 C C . GLY A 1 216 ? 6.125 -9.391 -7.129 1 98.5 216 GLY A C 1
ATOM 1653 O O . GLY A 1 216 ? 5.5 -9.242 -8.18 1 98.5 216 GLY A O 1
ATOM 1654 N N . THR A 1 217 ? 7.148 -10.242 -6.941 1 98.81 217 THR A N 1
ATOM 1655 C CA . THR A 1 217 ? 7.414 -11.336 -7.867 1 98.81 217 THR A CA 1
ATOM 1656 C C . THR A 1 217 ? 6.73 -12.617 -7.398 1 98.81 217 THR A C 1
ATOM 1658 O O . THR A 1 217 ? 6.855 -13.008 -6.234 1 98.81 217 THR A O 1
ATOM 1661 N N . LEU A 1 218 ? 5.984 -13.203 -8.32 1 98.94 218 LEU A N 1
ATOM 1662 C CA . LEU A 1 218 ? 5.293 -14.453 -8.016 1 98.94 218 LEU A CA 1
ATOM 1663 C C . LEU A 1 218 ? 5.918 -15.617 -8.781 1 98.94 218 LEU A C 1
ATOM 1665 O O . LEU A 1 218 ? 6.09 -15.547 -10 1 98.94 218 LEU A O 1
ATOM 1669 N N . ILE A 1 219 ? 6.281 -16.688 -8.023 1 98.94 219 ILE A N 1
ATOM 1670 C CA . ILE A 1 219 ? 6.891 -17.891 -8.57 1 98.94 219 ILE A CA 1
ATOM 1671 C C . ILE A 1 219 ? 6.141 -19.125 -8.07 1 98.94 219 ILE A C 1
ATOM 1673 O O . ILE A 1 219 ? 6.012 -19.328 -6.863 1 98.94 219 ILE A O 1
ATOM 1677 N N . SER A 1 220 ? 5.703 -19.891 -9.016 1 98.81 220 SER A N 1
ATOM 1678 C CA . SER A 1 220 ? 5.031 -21.125 -8.633 1 98.81 220 SER A CA 1
ATOM 1679 C C . SER A 1 220 ? 5.59 -22.312 -9.406 1 98.81 220 SER A C 1
ATOM 1681 O O . SER A 1 220 ? 5.984 -22.188 -10.562 1 98.81 220 SER A O 1
ATOM 1683 N N . LEU A 1 221 ? 5.656 -23.469 -8.727 1 98.88 221 LEU A N 1
ATOM 1684 C CA . LEU A 1 221 ? 5.863 -24.75 -9.383 1 98.88 221 LEU A CA 1
ATOM 1685 C C . LEU A 1 221 ? 4.625 -25.641 -9.266 1 98.88 221 LEU A C 1
ATOM 1687 O O . LEU A 1 221 ? 4.117 -25.859 -8.164 1 98.88 221 LEU A O 1
ATOM 1691 N N . LEU A 1 222 ? 4.191 -26.062 -10.414 1 98.56 222 LEU A N 1
ATOM 1692 C CA . LEU A 1 222 ? 3.068 -26.984 -10.445 1 98.56 222 LEU A CA 1
ATOM 1693 C C . LEU A 1 222 ? 3.551 -28.406 -10.688 1 98.56 222 LEU A C 1
ATOM 1695 O O . LEU A 1 222 ? 4.473 -28.641 -11.477 1 98.56 222 LEU A O 1
ATOM 1699 N N . HIS A 1 223 ? 3.004 -29.328 -10.023 1 98.38 223 HIS A N 1
ATOM 1700 C CA . HIS A 1 223 ? 3.082 -30.75 -10.344 1 98.38 223 HIS A CA 1
ATOM 1701 C C . HIS A 1 223 ? 1.726 -31.297 -10.781 1 98.38 223 HIS A C 1
ATOM 1703 O O . HIS A 1 223 ? 0.795 -31.375 -9.977 1 98.38 223 HIS A O 1
ATOM 1709 N N . LYS A 1 224 ? 1.653 -31.641 -12.062 1 97.25 224 LYS A N 1
ATOM 1710 C CA . LYS A 1 224 ? 0.409 -32.125 -12.656 1 97.25 224 LYS A CA 1
ATOM 1711 C C . LYS A 1 224 ? -0.74 -31.156 -12.383 1 97.25 224 LYS A C 1
ATOM 1713 O O . LYS A 1 224 ? -1.812 -31.562 -11.938 1 97.25 224 LYS A O 1
ATOM 1718 N N . GLY A 1 225 ? -0.42 -29.906 -12.469 1 97.56 225 GLY A N 1
ATOM 1719 C CA . GLY A 1 225 ? -1.432 -28.875 -12.43 1 97.56 225 GLY A CA 1
ATOM 1720 C C . GLY A 1 225 ? -1.643 -28.297 -11.039 1 97.56 225 GLY A C 1
ATOM 1721 O O . GLY A 1 225 ? -2.268 -27.25 -10.883 1 97.56 225 GLY A O 1
ATOM 1722 N N . SER A 1 226 ? -1.111 -28.984 -10.023 1 98.38 226 SER A N 1
ATOM 1723 C CA . SER A 1 226 ? -1.283 -28.531 -8.648 1 98.38 226 SER A CA 1
ATOM 1724 C C . SER A 1 226 ? -0.066 -27.734 -8.164 1 98.38 226 SER A C 1
ATOM 1726 O O . SER A 1 226 ? 1.07 -28.188 -8.328 1 98.38 226 SER A O 1
ATOM 1728 N N . PRO A 1 227 ? -0.327 -26.594 -7.543 1 98.75 227 PRO A N 1
ATOM 1729 C CA . PRO A 1 227 ? 0.823 -25.859 -7.016 1 98.75 227 PRO A CA 1
ATOM 1730 C C . PRO A 1 227 ? 1.497 -26.578 -5.848 1 98.75 227 PRO A C 1
ATOM 1732 O O . PRO A 1 227 ? 0.851 -26.859 -4.836 1 98.75 227 PRO A O 1
ATOM 1735 N N . VAL A 1 228 ? 2.801 -26.797 -5.969 1 98.75 228 VAL A N 1
ATOM 1736 C CA . VAL A 1 228 ? 3.525 -27.516 -4.922 1 98.75 228 VAL A CA 1
ATOM 1737 C C . VAL A 1 228 ? 4.535 -26.578 -4.262 1 98.75 228 VAL A C 1
ATOM 1739 O O . VAL A 1 228 ? 5.004 -26.844 -3.152 1 98.75 228 VAL A O 1
ATOM 1742 N N . LEU A 1 229 ? 4.891 -25.547 -4.922 1 98.94 229 LEU A N 1
ATOM 1743 C CA . LEU A 1 229 ? 5.762 -24.484 -4.426 1 98.94 229 LEU A CA 1
ATOM 1744 C C . LEU A 1 229 ? 5.227 -23.109 -4.824 1 98.94 229 LEU A C 1
ATOM 1746 O O . LEU A 1 229 ? 4.773 -22.922 -5.953 1 98.94 229 LEU A O 1
ATOM 1750 N N . GLY A 1 230 ? 5.23 -22.172 -3.881 1 98.94 230 GLY A N 1
ATOM 1751 C CA . GLY A 1 230 ? 4.875 -20.781 -4.125 1 98.94 230 GLY A CA 1
ATOM 1752 C C . GLY A 1 230 ? 5.777 -19.812 -3.398 1 98.94 230 GLY A C 1
ATOM 1753 O O . GLY A 1 230 ? 6.133 -20.031 -2.24 1 98.94 230 GLY A O 1
ATOM 1754 N N . ILE A 1 231 ? 6.168 -18.734 -4.145 1 99 231 ILE A N 1
ATOM 1755 C CA . ILE A 1 231 ? 6.984 -17.688 -3.561 1 99 231 ILE A CA 1
ATOM 1756 C C . ILE A 1 231 ? 6.375 -16.312 -3.881 1 99 231 ILE A C 1
ATOM 1758 O O . ILE A 1 231 ? 6.016 -16.047 -5.027 1 99 231 ILE A O 1
ATOM 1762 N N . ILE A 1 232 ? 6.121 -15.594 -2.9 1 98.94 232 ILE A N 1
ATOM 1763 C CA . ILE A 1 232 ? 5.848 -14.164 -3.002 1 98.94 232 ILE A CA 1
ATOM 1764 C C . ILE A 1 232 ? 7.066 -13.367 -2.533 1 98.94 232 ILE A C 1
ATOM 1766 O O . ILE A 1 232 ? 7.453 -13.453 -1.364 1 98.94 232 ILE A O 1
ATOM 1770 N N . ASP A 1 233 ? 7.664 -12.602 -3.449 1 98.94 233 ASP A N 1
ATOM 1771 C CA . ASP A 1 233 ? 8.852 -11.836 -3.094 1 98.94 233 ASP A CA 1
ATOM 1772 C C . ASP A 1 233 ? 8.625 -10.336 -3.311 1 98.94 233 ASP A C 1
ATOM 1774 O O . ASP A 1 233 ? 8.234 -9.914 -4.402 1 98.94 233 ASP A O 1
ATOM 1778 N N . GLN A 1 234 ? 8.734 -9.594 -2.279 1 98.69 234 GLN A N 1
ATOM 1779 C CA . GLN A 1 234 ? 8.742 -8.141 -2.389 1 98.69 234 GLN A CA 1
ATOM 1780 C C . GLN A 1 234 ? 10.172 -7.602 -2.387 1 98.69 234 GLN A C 1
ATOM 1782 O O . GLN A 1 234 ? 10.805 -7.508 -1.332 1 98.69 234 GLN A O 1
ATOM 1787 N N . PRO A 1 235 ? 10.641 -7.176 -3.508 1 97.81 235 PRO A N 1
ATOM 1788 C CA . PRO A 1 235 ? 12.07 -6.883 -3.67 1 97.81 235 PRO A CA 1
ATOM 1789 C C . PRO A 1 235 ? 12.523 -5.668 -2.863 1 97.81 235 PRO A C 1
ATOM 1791 O O . PRO A 1 235 ? 13.664 -5.617 -2.4 1 97.81 235 PRO A O 1
ATOM 1794 N N . VAL A 1 236 ? 11.734 -4.68 -2.648 1 97.19 236 VAL A N 1
ATOM 1795 C CA . VAL A 1 236 ? 12.109 -3.42 -2.02 1 97.19 236 VAL A CA 1
ATOM 1796 C C . VAL A 1 236 ? 12.172 -3.598 -0.504 1 97.19 236 VAL A C 1
ATOM 1798 O O . VAL A 1 236 ? 13.117 -3.131 0.144 1 97.19 236 VAL A O 1
ATOM 1801 N N . LEU A 1 237 ? 11.227 -4.312 0.047 1 97.56 237 LEU A N 1
ATOM 1802 C CA . LEU A 1 237 ? 11.133 -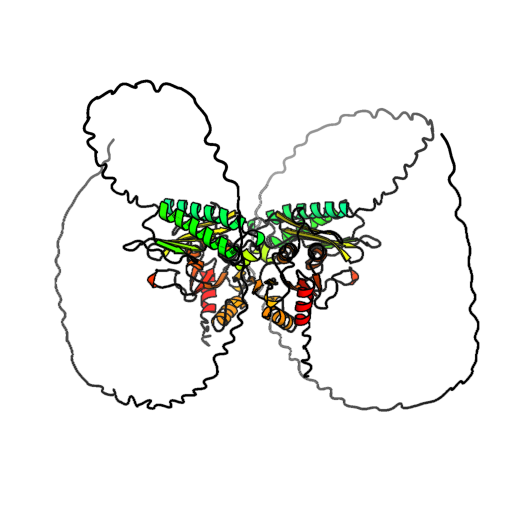4.508 1.49 1 97.56 237 LEU A CA 1
ATOM 1803 C C . LEU A 1 237 ? 12.008 -5.676 1.939 1 97.56 237 LEU A C 1
ATOM 1805 O O . LEU A 1 237 ? 12.258 -5.844 3.135 1 97.56 237 LEU A O 1
ATOM 1809 N N . GLY A 1 238 ? 12.43 -6.492 0.967 1 97.88 238 GLY A N 1
ATOM 1810 C CA . GLY A 1 238 ? 13.219 -7.668 1.3 1 97.88 238 GLY A CA 1
ATOM 1811 C C . GLY A 1 238 ? 12.414 -8.742 2.008 1 97.88 238 GLY A C 1
ATOM 1812 O O . GLY A 1 238 ? 12.93 -9.422 2.902 1 97.88 238 GLY A O 1
ATOM 1813 N N . GLU A 1 239 ? 11.219 -8.859 1.657 1 98.69 239 GLU A N 1
ATOM 1814 C CA . GLU A 1 239 ? 10.336 -9.844 2.271 1 98.69 239 GLU A CA 1
ATOM 1815 C C . GLU A 1 239 ? 10.008 -10.969 1.298 1 98.69 239 GLU A C 1
ATOM 1817 O O . GLU A 1 239 ? 9.609 -10.719 0.158 1 98.69 239 GLU A O 1
ATOM 1822 N N . ARG A 1 240 ? 10.25 -12.172 1.756 1 98.94 240 ARG A N 1
ATOM 1823 C CA . ARG A 1 240 ? 9.984 -13.336 0.91 1 98.94 240 ARG A CA 1
ATOM 1824 C C . ARG A 1 240 ? 9.18 -14.391 1.66 1 98.94 240 ARG A C 1
ATOM 1826 O O . ARG A 1 240 ? 9.648 -14.953 2.65 1 98.94 240 ARG A O 1
ATOM 1833 N N . TRP A 1 241 ? 7.98 -14.625 1.184 1 98.94 241 TRP A N 1
ATOM 1834 C CA . TRP A 1 241 ? 7.18 -15.742 1.666 1 98.94 241 TRP A CA 1
ATOM 1835 C C . TRP A 1 241 ? 7.395 -16.984 0.803 1 98.94 241 TRP A C 1
ATOM 1837 O O . TRP A 1 241 ? 7.406 -16.891 -0.427 1 98.94 241 TRP A O 1
ATOM 1847 N N . VAL A 1 242 ? 7.559 -18.109 1.453 1 98.94 242 VAL A N 1
ATOM 1848 C CA . VAL A 1 242 ? 7.746 -19.375 0.754 1 98.94 242 VAL A CA 1
ATOM 1849 C C . VAL A 1 242 ? 6.77 -20.422 1.3 1 98.94 242 VAL A C 1
ATOM 1851 O O . VAL A 1 242 ? 6.723 -20.656 2.51 1 98.94 242 VAL A O 1
ATOM 1854 N N . GLY A 1 243 ? 6.016 -20.938 0.395 1 98.94 243 GLY A N 1
ATOM 1855 C CA . GLY A 1 243 ? 5.121 -22.031 0.717 1 98.94 243 GLY A CA 1
ATOM 1856 C C . GLY A 1 243 ? 5.434 -23.297 -0.056 1 98.94 243 GLY A C 1
ATOM 1857 O O . GLY A 1 243 ? 5.699 -23.25 -1.259 1 98.94 243 GLY A O 1
ATOM 1858 N N . VAL A 1 244 ? 5.453 -24.406 0.629 1 98.88 244 VAL A N 1
ATOM 1859 C CA . VAL A 1 244 ? 5.605 -25.734 0.059 1 98.88 244 VAL A CA 1
ATOM 1860 C C . VAL A 1 244 ? 4.445 -26.625 0.503 1 98.88 244 VAL A C 1
ATOM 1862 O O . VAL A 1 244 ? 4.082 -26.641 1.681 1 98.88 244 VAL A O 1
ATOM 1865 N N . LYS A 1 245 ? 3.9 -27.297 -0.49 1 98.19 245 LYS A N 1
ATOM 1866 C CA . LYS A 1 245 ? 2.787 -28.172 -0.163 1 98.19 245 LYS A CA 1
ATOM 1867 C C . LYS A 1 245 ? 3.145 -29.109 0.994 1 98.19 245 LYS A C 1
ATOM 1869 O O . LYS A 1 245 ? 4.168 -29.797 0.953 1 98.19 245 LYS A O 1
ATOM 1874 N N . GLY A 1 246 ? 2.348 -29.047 1.991 1 97.31 246 GLY A N 1
ATOM 1875 C CA . GLY A 1 246 ? 2.531 -29.938 3.131 1 97.31 246 GLY A CA 1
ATOM 1876 C C . GLY A 1 246 ? 3.471 -29.375 4.18 1 97.31 246 GLY A C 1
ATOM 1877 O O . GLY A 1 246 ? 3.738 -30.016 5.195 1 97.31 246 GLY A O 1
ATOM 1878 N N . GLN A 1 247 ? 4.008 -28.219 3.965 1 98.38 247 GLN A N 1
ATOM 1879 C CA . GLN A 1 247 ? 4.918 -27.594 4.918 1 98.38 247 GLN A CA 1
ATOM 1880 C C . GLN A 1 247 ? 4.395 -26.234 5.367 1 98.38 247 GLN A C 1
ATOM 1882 O O . GLN A 1 247 ? 3.502 -25.656 4.734 1 98.38 247 GLN A O 1
ATOM 1887 N N . ALA A 1 248 ? 5.004 -25.75 6.492 1 98.75 248 ALA A N 1
ATOM 1888 C CA . ALA A 1 248 ? 4.645 -24.438 6.996 1 98.75 248 ALA A CA 1
ATOM 1889 C C . ALA A 1 248 ? 5.246 -23.328 6.129 1 98.75 248 ALA A C 1
ATOM 1891 O O . ALA A 1 248 ? 6.391 -23.438 5.68 1 98.75 248 ALA A O 1
ATOM 1892 N N . THR A 1 249 ? 4.477 -22.312 5.887 1 98.88 249 THR A N 1
ATOM 1893 C CA . THR A 1 249 ? 4.973 -21.141 5.176 1 98.88 249 THR A CA 1
ATOM 1894 C C . THR A 1 249 ? 5.984 -20.391 6.027 1 98.88 249 THR A C 1
ATOM 1896 O O . THR A 1 249 ? 5.824 -20.281 7.242 1 98.88 249 THR A O 1
ATOM 1899 N N . THR A 1 250 ? 7.016 -19.859 5.355 1 98.94 250 THR A N 1
ATOM 1900 C CA . THR A 1 250 ? 7.996 -19.047 6.055 1 98.94 250 THR A CA 1
ATOM 1901 C C . THR A 1 250 ? 8.062 -17.641 5.449 1 98.94 250 THR A C 1
ATOM 1903 O O . THR A 1 250 ? 7.77 -17.453 4.262 1 98.94 250 THR A O 1
ATOM 1906 N N . LEU A 1 251 ? 8.328 -16.672 6.23 1 98.88 251 LEU A N 1
ATOM 1907 C CA . LEU A 1 251 ? 8.758 -15.328 5.844 1 98.88 251 LEU A CA 1
ATOM 1908 C C . LEU A 1 251 ? 10.219 -15.094 6.219 1 98.88 251 LEU A C 1
ATOM 1910 O O . LEU A 1 251 ? 10.562 -15.078 7.402 1 98.88 251 LEU A O 1
ATOM 1914 N N . ASN A 1 252 ? 10.969 -14.945 5.203 1 98.69 252 ASN A N 1
ATOM 1915 C CA . ASN A 1 252 ? 12.406 -14.789 5.418 1 98.69 252 ASN A CA 1
ATOM 1916 C C . ASN A 1 252 ? 12.961 -15.891 6.32 1 98.69 252 ASN A C 1
ATOM 1918 O O . ASN A 1 252 ? 13.727 -15.609 7.242 1 98.69 252 ASN A O 1
ATOM 1922 N N . GLY A 1 253 ? 12.469 -17.016 6.105 1 98.31 253 GLY A N 1
ATOM 1923 C CA . GLY A 1 253 ? 13.008 -18.188 6.777 1 98.31 253 GLY A CA 1
ATOM 1924 C C . GLY A 1 253 ? 12.32 -18.5 8.094 1 98.31 253 GLY A C 1
ATOM 1925 O O . GLY A 1 253 ? 12.547 -19.547 8.688 1 98.31 253 GLY A O 1
ATOM 1926 N N . ARG A 1 254 ? 11.422 -17.672 8.562 1 98.12 254 ARG A N 1
ATOM 1927 C CA . ARG A 1 254 ? 10.711 -17.875 9.812 1 98.12 254 ARG A CA 1
ATOM 1928 C C . ARG A 1 254 ? 9.258 -18.281 9.555 1 98.12 254 ARG A C 1
ATOM 1930 O O . ARG A 1 254 ? 8.57 -17.656 8.758 1 98.12 254 ARG A O 1
ATOM 1937 N N . ARG A 1 255 ? 8.867 -19.266 10.305 1 98.5 255 ARG A N 1
ATOM 1938 C CA . ARG A 1 255 ? 7.5 -19.75 10.133 1 98.5 255 ARG A CA 1
ATOM 1939 C C . ARG A 1 255 ? 6.492 -18.641 10.453 1 98.5 255 ARG A C 1
ATOM 1941 O O . ARG A 1 255 ? 6.672 -17.891 11.406 1 98.5 255 ARG A O 1
ATOM 1948 N N . VAL A 1 256 ? 5.457 -18.578 9.648 1 98.38 256 VAL A N 1
ATOM 1949 C CA . VAL A 1 256 ? 4.367 -17.641 9.875 1 98.38 256 VAL A CA 1
ATOM 1950 C C . VAL A 1 256 ? 3.027 -18.359 9.797 1 98.38 256 VAL A C 1
ATOM 1952 O O . VAL A 1 256 ? 2.949 -19.469 9.258 1 98.38 256 VAL A O 1
ATOM 1955 N N . ARG A 1 257 ? 2.008 -17.719 10.352 1 98.12 257 ARG A N 1
ATOM 1956 C CA . ARG A 1 257 ? 0.658 -18.266 10.352 1 98.12 257 ARG A CA 1
ATOM 1957 C C . ARG A 1 257 ? -0.388 -17.172 10.203 1 98.12 257 ARG A C 1
ATOM 1959 O O . ARG A 1 257 ? -0.177 -16.047 10.648 1 98.12 257 ARG A O 1
ATOM 1966 N N . THR A 1 258 ? -1.452 -17.547 9.617 1 98.12 258 THR A N 1
ATOM 1967 C CA . THR A 1 258 ? -2.59 -16.625 9.562 1 98.12 258 THR A CA 1
ATOM 1968 C C . THR A 1 258 ? -3.145 -16.375 10.961 1 98.12 258 THR A C 1
ATOM 1970 O O . THR A 1 258 ? -2.84 -17.125 11.898 1 98.12 258 THR A O 1
ATOM 1973 N N . ARG A 1 259 ? -3.871 -15.312 11.102 1 94.62 259 ARG A N 1
ATOM 1974 C CA . ARG A 1 259 ? -4.516 -14.992 12.367 1 94.62 259 ARG A CA 1
ATOM 1975 C C . ARG A 1 259 ? -5.695 -15.93 12.633 1 94.62 259 ARG A C 1
ATOM 1977 O O . ARG A 1 259 ? -6.676 -15.922 11.883 1 94.62 259 ARG A O 1
ATOM 1984 N N . SER A 1 260 ? -5.668 -16.609 13.719 1 91.38 260 SER A N 1
ATOM 1985 C CA . SER A 1 260 ? -6.695 -17.609 14.016 1 91.38 260 SER A CA 1
ATOM 1986 C C . SER A 1 260 ? -7.809 -17.016 14.875 1 91.38 260 SER A C 1
ATOM 1988 O O . SER A 1 260 ? -8.883 -17.609 15.008 1 91.38 260 SER A O 1
ATOM 1990 N N . SER A 1 261 ? -7.566 -15.828 15.336 1 87.75 261 SER A N 1
ATOM 1991 C CA . SER A 1 261 ? -8.492 -15.266 16.312 1 87.75 261 SER A CA 1
ATOM 1992 C C . SER A 1 261 ? -9.695 -14.633 15.641 1 87.75 261 SER A C 1
ATOM 1994 O O . SER A 1 261 ? -10.734 -14.414 16.281 1 87.75 261 SER A O 1
ATOM 1996 N N . THR A 1 262 ? -9.609 -14.328 14.414 1 89.62 262 THR A N 1
ATOM 1997 C CA . THR A 1 262 ? -10.727 -13.719 13.703 1 89.62 262 THR A CA 1
ATOM 1998 C C . THR A 1 262 ? -11.625 -14.789 13.078 1 89.62 262 THR A C 1
ATOM 2000 O O . THR A 1 262 ? -11.25 -15.406 12.078 1 89.62 262 THR A O 1
ATOM 2003 N N . ALA A 1 263 ? -12.844 -14.875 13.648 1 87.81 263 ALA A N 1
ATOM 2004 C CA . ALA A 1 263 ? -13.727 -15.945 13.188 1 87.81 263 ALA A CA 1
ATOM 2005 C C . ALA A 1 263 ? -14.945 -15.383 12.469 1 87.81 263 ALA A C 1
ATOM 2007 O O . ALA A 1 263 ? -15.609 -16.094 11.719 1 87.81 263 ALA A O 1
ATOM 2008 N N . LEU A 1 264 ? -15.156 -14.125 12.688 1 94.31 264 LEU A N 1
ATOM 2009 C CA . LEU A 1 264 ? -16.359 -13.516 12.125 1 94.31 264 LEU A CA 1
ATOM 2010 C C . LEU A 1 264 ? -16 -12.438 11.109 1 94.31 264 LEU A C 1
ATOM 2012 O O . LEU A 1 264 ? -15.047 -11.68 11.312 1 94.31 264 LEU A O 1
ATOM 2016 N N . LEU A 1 265 ? -16.828 -12.367 10.062 1 96.62 265 LEU A N 1
ATOM 2017 C CA . LEU A 1 265 ? -16.609 -11.359 9.031 1 96.62 265 LEU A CA 1
ATOM 2018 C C . LEU A 1 265 ? -16.641 -9.953 9.625 1 96.62 265 LEU A C 1
ATOM 2020 O O . LEU A 1 265 ? -15.859 -9.086 9.219 1 96.62 265 LEU A O 1
ATOM 2024 N N . LYS A 1 266 ? -17.516 -9.711 10.594 1 96.31 266 LYS A N 1
ATOM 2025 C CA . LYS A 1 266 ? -17.688 -8.375 11.164 1 96.31 266 LYS A CA 1
ATOM 2026 C C . LYS A 1 266 ? -16.422 -7.906 11.859 1 96.31 266 LYS A C 1
ATOM 2028 O O . LYS A 1 266 ? -16.266 -6.719 12.156 1 96.31 266 LYS A O 1
ATOM 2033 N N . ASP A 1 267 ? -15.492 -8.836 12.141 1 95.31 267 ASP A N 1
ATOM 2034 C CA . ASP A 1 267 ? -14.234 -8.508 12.797 1 95.31 267 ASP A CA 1
ATOM 2035 C C . ASP A 1 267 ? -13.07 -8.562 11.805 1 95.31 267 ASP A C 1
ATOM 2037 O O . ASP A 1 267 ? -11.914 -8.391 12.195 1 95.31 267 ASP A O 1
ATOM 2041 N N . ALA A 1 268 ? -13.352 -8.789 10.508 1 97.06 268 ALA A N 1
ATOM 2042 C CA . ALA A 1 268 ? -12.32 -9.109 9.531 1 97.06 268 ALA A CA 1
ATOM 2043 C C . ALA A 1 268 ? -11.867 -7.855 8.773 1 97.06 268 ALA A C 1
ATOM 2045 O O . ALA A 1 268 ? -12.695 -7.012 8.422 1 97.06 268 ALA A O 1
ATOM 2046 N N . TYR A 1 269 ? -10.562 -7.742 8.648 1 97.62 269 TYR A N 1
ATOM 2047 C CA . TYR A 1 269 ? -9.992 -6.805 7.688 1 97.62 269 TYR A CA 1
ATOM 2048 C C . TYR A 1 269 ? -9.914 -7.426 6.297 1 97.62 269 TYR A C 1
ATOM 2050 O O . TYR A 1 269 ? -9.297 -8.477 6.113 1 97.62 269 TYR A O 1
ATOM 2058 N N . LEU A 1 270 ? -10.547 -6.773 5.309 1 98.38 270 LEU A N 1
ATOM 2059 C CA . LEU A 1 270 ? -10.633 -7.293 3.945 1 98.38 270 LEU A CA 1
ATOM 2060 C C . LEU A 1 270 ? -9.805 -6.434 2.99 1 98.38 270 LEU A C 1
ATOM 2062 O O . LEU A 1 270 ? -9.898 -5.203 3.014 1 98.38 270 LEU A O 1
ATOM 2066 N N . TYR A 1 271 ? -8.969 -7.094 2.211 1 98.69 271 TYR A N 1
ATOM 2067 C CA . TYR A 1 271 ? -8.281 -6.379 1.142 1 98.69 271 TYR A CA 1
ATOM 2068 C C . TYR A 1 271 ? -8.828 -6.777 -0.223 1 98.69 271 TYR A C 1
ATOM 2070 O O . TYR A 1 271 ? -9.172 -7.941 -0.447 1 98.69 271 TYR A O 1
ATOM 2078 N N . THR A 1 272 ? -8.938 -5.871 -1.071 1 98.38 272 THR A N 1
ATOM 2079 C CA . THR A 1 272 ? -8.953 -6.016 -2.523 1 98.38 272 THR A CA 1
ATOM 2080 C C . THR A 1 272 ? -8.086 -4.945 -3.182 1 98.38 272 THR A C 1
ATOM 2082 O O . THR A 1 272 ? -7.895 -3.865 -2.621 1 98.38 272 THR A O 1
ATOM 2085 N N . THR A 1 273 ? -7.527 -5.223 -4.32 1 97.44 273 THR A N 1
ATOM 2086 C CA . THR A 1 273 ? -6.621 -4.273 -4.957 1 97.44 273 THR A CA 1
ATOM 2087 C C . THR A 1 273 ? -7.363 -2.996 -5.348 1 97.44 273 THR A C 1
ATOM 2089 O O . THR A 1 273 ? -6.891 -1.892 -5.074 1 97.44 273 THR A O 1
ATOM 2092 N N . SER A 1 274 ? -8.516 -3.178 -6.004 1 96.88 274 SER A N 1
ATOM 2093 C CA . SER A 1 274 ? -9.305 -2.045 -6.469 1 96.88 274 SER A CA 1
ATOM 2094 C C . SER A 1 274 ? -10.789 -2.395 -6.527 1 96.88 274 SER A C 1
ATOM 2096 O O . SER A 1 274 ? -11.156 -3.504 -6.918 1 96.88 274 SER A O 1
ATOM 2098 N N . PRO A 1 275 ? -11.617 -1.416 -6.148 1 95.31 275 PRO A N 1
ATOM 2099 C CA . PRO A 1 275 ? -13.047 -1.674 -6.332 1 95.31 275 PRO A CA 1
ATOM 2100 C C . PRO A 1 275 ? -13.445 -1.806 -7.801 1 95.31 275 PRO A C 1
ATOM 2102 O O . PRO A 1 275 ? -14.523 -2.312 -8.109 1 95.31 275 PRO A O 1
ATOM 2105 N N . HIS A 1 276 ? -12.594 -1.454 -8.672 1 94.38 276 HIS A N 1
ATOM 2106 C CA . HIS A 1 276 ? -12.922 -1.39 -10.086 1 94.38 276 HIS A CA 1
ATOM 2107 C C . HIS A 1 276 ? -12.641 -2.719 -10.781 1 94.38 276 HIS A C 1
ATOM 2109 O O . HIS A 1 276 ? -12.875 -2.861 -11.984 1 94.38 276 HIS A O 1
ATOM 2115 N N . MET A 1 277 ? -12.125 -3.678 -10.008 1 95.5 277 MET A N 1
ATOM 2116 C CA . MET A 1 277 ? -11.867 -4.992 -10.586 1 95.5 277 MET A CA 1
ATOM 2117 C C . MET A 1 277 ? -13.164 -5.797 -10.703 1 95.5 277 MET A C 1
ATOM 2119 O O . MET A 1 277 ? -13.18 -6.859 -11.328 1 95.5 277 MET A O 1
ATOM 2123 N N . PHE A 1 278 ? -14.188 -5.25 -10.164 1 96.31 278 PHE A N 1
ATOM 2124 C CA . PHE A 1 278 ? -15.484 -5.91 -10.141 1 96.31 278 PHE A CA 1
ATOM 2125 C C . PHE A 1 278 ? -16.484 -5.16 -11.008 1 96.31 278 PHE A C 1
ATOM 2127 O O . PHE A 1 278 ? -16.5 -3.928 -11.039 1 96.31 278 PHE A O 1
ATOM 2134 N N . THR A 1 279 ? -17.312 -5.863 -11.68 1 94.75 279 THR A N 1
ATOM 2135 C CA . THR A 1 279 ? -18.375 -5.266 -12.484 1 94.75 279 THR A CA 1
ATOM 2136 C C . THR A 1 279 ? -19.641 -6.133 -12.461 1 94.75 279 THR A C 1
ATOM 2138 O O . THR A 1 279 ? -19.547 -7.34 -12.234 1 94.75 279 THR A O 1
ATOM 2141 N N . GLY A 1 280 ? -20.734 -5.512 -12.562 1 95.56 280 GLY A N 1
ATOM 2142 C CA . GLY A 1 280 ? -21.984 -6.266 -12.648 1 95.56 280 GLY A CA 1
ATOM 2143 C C . GLY A 1 280 ? -22.188 -7.199 -11.469 1 95.56 280 GLY A C 1
ATOM 2144 O O . GLY A 1 280 ? -22.109 -6.777 -10.312 1 95.56 280 GLY A O 1
ATOM 2145 N N . GLN A 1 281 ? -22.297 -8.438 -11.82 1 94.5 281 GLN A N 1
ATOM 2146 C CA . GLN A 1 281 ? -22.609 -9.445 -10.82 1 94.5 281 GLN A CA 1
ATOM 2147 C C . GLN A 1 281 ? -21.453 -9.641 -9.852 1 94.5 281 GLN A C 1
ATOM 2149 O O . GLN A 1 281 ? -21.656 -9.914 -8.664 1 94.5 281 GLN A O 1
ATOM 2154 N N . THR A 1 282 ? -20.234 -9.508 -10.367 1 96 282 THR A N 1
ATOM 2155 C CA . THR A 1 282 ? -19.078 -9.688 -9.484 1 96 282 THR A CA 1
ATOM 2156 C C . THR A 1 282 ? -18.984 -8.539 -8.477 1 96 282 THR A C 1
ATOM 2158 O O . THR A 1 282 ? -18.562 -8.742 -7.34 1 96 282 THR A O 1
ATOM 2161 N N . GLU A 1 283 ? -19.391 -7.363 -8.93 1 96.75 283 GLU A N 1
ATOM 2162 C CA . GLU A 1 283 ? -19.422 -6.23 -8.008 1 96.75 283 GLU A CA 1
ATOM 2163 C C . GLU A 1 283 ? -20.469 -6.43 -6.914 1 96.75 283 GLU A C 1
ATOM 2165 O O . GLU A 1 283 ? -20.188 -6.18 -5.738 1 96.75 283 GLU A O 1
ATOM 2170 N N . ASP A 1 284 ? -21.641 -6.891 -7.32 1 96.88 284 ASP A N 1
ATOM 2171 C CA . ASP A 1 284 ? -22.688 -7.172 -6.348 1 96.88 284 ASP A CA 1
ATOM 2172 C C . ASP A 1 284 ? -22.219 -8.188 -5.309 1 96.88 284 ASP A C 1
ATOM 2174 O O . ASP A 1 284 ? -22.469 -8.031 -4.113 1 96.88 284 ASP A O 1
ATOM 2178 N N . ALA A 1 285 ? -21.594 -9.203 -5.816 1 97.19 285 ALA A N 1
ATOM 2179 C CA . ALA A 1 285 ? -21.094 -10.25 -4.934 1 97.19 285 ALA A CA 1
ATOM 2180 C C . ALA A 1 285 ? -20.062 -9.695 -3.953 1 97.19 285 ALA A C 1
ATOM 2182 O O . ALA A 1 285 ? -20.156 -9.945 -2.748 1 97.19 285 ALA A O 1
ATOM 2183 N N . PHE A 1 286 ? -19.172 -8.93 -4.473 1 97.94 286 PHE A N 1
ATOM 2184 C CA . PHE A 1 286 ? -18.141 -8.32 -3.633 1 97.94 286 PHE A CA 1
ATOM 2185 C C . PHE A 1 286 ? -18.766 -7.422 -2.574 1 97.94 286 PHE A C 1
ATOM 2187 O O . PHE A 1 286 ? -18.359 -7.457 -1.408 1 97.94 286 PHE A O 1
ATOM 2194 N N . VAL A 1 287 ? -19.688 -6.664 -2.961 1 97.31 287 VAL A N 1
ATOM 2195 C CA . VAL A 1 287 ? -20.328 -5.691 -2.08 1 97.31 287 VAL A CA 1
ATOM 2196 C C . VAL A 1 287 ? -21.031 -6.414 -0.929 1 97.31 287 VAL A C 1
ATOM 2198 O O . VAL A 1 287 ? -21.031 -5.926 0.203 1 97.31 287 VAL A O 1
ATOM 2201 N N . ARG A 1 288 ? -21.578 -7.574 -1.151 1 97.44 288 ARG A N 1
ATOM 2202 C CA . ARG A 1 288 ? -22.234 -8.344 -0.094 1 97.44 288 ARG A CA 1
ATOM 2203 C C . ARG A 1 288 ? -21.234 -8.695 1.014 1 97.44 288 ARG A C 1
ATOM 2205 O O . ARG A 1 288 ? -21.578 -8.625 2.197 1 97.44 288 ARG A O 1
ATOM 2212 N N . VAL A 1 289 ? -20 -9.062 0.641 1 98.12 289 VAL A N 1
ATOM 2213 C CA . VAL A 1 289 ? -19 -9.398 1.643 1 98.12 289 VAL A CA 1
ATOM 2214 C C . VAL A 1 289 ? -18.453 -8.125 2.279 1 98.12 289 VAL A C 1
ATOM 2216 O O . VAL A 1 289 ? -18.312 -8.039 3.502 1 98.12 289 VAL A O 1
ATOM 2219 N N . ARG A 1 290 ? -18.172 -7.188 1.413 1 97.62 290 ARG A N 1
ATOM 2220 C CA . ARG A 1 290 ? -17.594 -5.918 1.855 1 97.62 290 ARG A CA 1
ATOM 2221 C C . ARG A 1 290 ? -18.453 -5.285 2.951 1 97.62 290 ARG A C 1
ATOM 2223 O O . ARG A 1 290 ? -17.922 -4.703 3.898 1 97.62 290 ARG A O 1
ATOM 2230 N N . ASN A 1 291 ? -19.734 -5.379 2.834 1 96.75 291 ASN A N 1
ATOM 2231 C CA . ASN A 1 291 ? -20.656 -4.75 3.768 1 96.75 291 ASN A CA 1
ATOM 2232 C C . ASN A 1 291 ? -20.688 -5.484 5.105 1 96.75 291 ASN A C 1
ATOM 2234 O O . ASN A 1 291 ? -21.219 -4.965 6.09 1 96.75 291 ASN A O 1
ATOM 2238 N N . GLU A 1 292 ? -20.094 -6.66 5.195 1 97.25 292 GLU A N 1
ATOM 2239 C CA . GLU A 1 292 ? -20.172 -7.473 6.406 1 97.25 292 GLU A CA 1
ATOM 2240 C C . GLU A 1 292 ? -18.875 -7.41 7.203 1 97.25 292 GLU A C 1
ATOM 2242 O O . GLU A 1 292 ? -18.828 -7.793 8.375 1 97.25 292 GLU A O 1
ATOM 2247 N N . VAL A 1 293 ? -17.828 -6.98 6.543 1 97.5 293 VAL A N 1
ATOM 2248 C CA . VAL A 1 293 ? -16.531 -7.035 7.207 1 97.5 293 VAL A CA 1
ATOM 2249 C C . VAL A 1 293 ? -16.359 -5.809 8.102 1 97.5 293 VAL A C 1
ATOM 2251 O O . VAL A 1 293 ? -17.125 -4.848 8 1 97.5 293 VAL A O 1
ATOM 2254 N N . LYS A 1 294 ? -15.352 -5.879 8.977 1 95.62 294 LYS A N 1
ATOM 2255 C CA . LYS A 1 294 ? -15.023 -4.762 9.859 1 95.62 294 LYS A CA 1
ATOM 2256 C C . LYS A 1 294 ? -14.609 -3.533 9.055 1 95.62 294 LYS A C 1
ATOM 2258 O O . LYS A 1 294 ? -15.18 -2.453 9.219 1 95.62 294 LYS A O 1
ATOM 2263 N N . ILE A 1 295 ? -13.562 -3.719 8.188 1 95.81 295 ILE A N 1
ATOM 2264 C CA . ILE A 1 295 ? -13.047 -2.637 7.363 1 95.81 295 ILE A CA 1
ATOM 2265 C C . ILE A 1 295 ? -12.586 -3.191 6.016 1 95.81 295 ILE A C 1
ATOM 2267 O O . ILE A 1 295 ? -11.742 -4.086 5.965 1 95.81 295 ILE A O 1
ATOM 2271 N N . PRO A 1 296 ? -13.141 -2.68 4.914 1 97.5 296 PRO A N 1
ATOM 2272 C CA . PRO A 1 296 ? -12.555 -2.965 3.605 1 97.5 296 PRO A CA 1
ATOM 2273 C C . PRO A 1 296 ? -11.375 -2.051 3.279 1 97.5 296 PRO A C 1
ATOM 2275 O O . PRO A 1 296 ? -11.445 -0.839 3.5 1 97.5 296 PRO A O 1
ATOM 2278 N N . LEU A 1 297 ? -10.305 -2.619 2.863 1 98.12 297 LEU A N 1
ATOM 2279 C CA . LEU A 1 297 ? -9.102 -1.886 2.486 1 98.12 297 LEU A CA 1
ATOM 2280 C C . LEU A 1 297 ? -8.711 -2.184 1.042 1 98.12 297 LEU A C 1
ATOM 2282 O O . LEU A 1 297 ? -9.156 -3.182 0.469 1 98.12 297 LEU A O 1
ATOM 2286 N N . TYR A 1 298 ? -7.832 -1.323 0.452 1 98.06 298 TYR A N 1
ATOM 2287 C CA . TYR A 1 298 ? -7.527 -1.388 -0.973 1 98.06 298 TYR A CA 1
ATOM 2288 C C . TYR A 1 298 ? -6.035 -1.183 -1.222 1 98.06 298 TYR A C 1
ATOM 2290 O O . TYR A 1 298 ? -5.312 -0.714 -0.341 1 98.06 298 TYR A O 1
ATOM 2298 N N . GLY A 1 299 ? -5.613 -1.528 -2.457 1 97.88 299 GLY A N 1
ATOM 2299 C CA . GLY A 1 299 ? -4.301 -1.159 -2.969 1 97.88 299 GLY A CA 1
ATOM 2300 C C . GLY A 1 299 ? -3.172 -1.954 -2.344 1 97.88 299 GLY A C 1
ATOM 2301 O O . GLY A 1 299 ? -2.146 -1.387 -1.959 1 97.88 299 GLY A O 1
ATOM 2302 N N . CYS A 1 300 ? -3.246 -3.244 -2.275 1 97.31 300 CYS A N 1
ATOM 2303 C CA . CYS A 1 300 ? -2.197 -4.012 -1.61 1 97.31 300 CYS A CA 1
ATOM 2304 C C . CYS A 1 300 ? -1.688 -5.129 -2.51 1 97.31 300 CYS A C 1
ATOM 2306 O O . CYS A 1 300 ? -0.717 -5.809 -2.17 1 97.31 300 CYS A O 1
ATOM 2308 N N . ASP A 1 301 ? -2.236 -5.375 -3.691 1 95.81 301 ASP A N 1
ATOM 2309 C CA . ASP A 1 301 ? -1.804 -6.32 -4.715 1 95.81 301 ASP A CA 1
ATOM 2310 C C . ASP A 1 301 ? -1.494 -7.684 -4.109 1 95.81 301 ASP A C 1
ATOM 2312 O O . ASP A 1 301 ? -2.225 -8.164 -3.238 1 95.81 301 ASP A O 1
ATOM 2316 N N . CYS A 1 302 ? -0.48 -8.414 -4.656 1 98.69 302 CYS A N 1
ATOM 2317 C CA . CYS A 1 302 ? -0.15 -9.734 -4.148 1 98.69 302 CYS A CA 1
ATOM 2318 C C . CYS A 1 302 ? 0.417 -9.656 -2.736 1 98.69 302 CYS A C 1
ATOM 2320 O O . CYS A 1 302 ? 0.436 -10.656 -2.014 1 98.69 302 CYS A O 1
ATOM 2322 N N . TYR A 1 303 ? 0.864 -8.516 -2.342 1 98.81 303 TYR A N 1
ATOM 2323 C CA . TYR A 1 303 ? 1.438 -8.32 -1.017 1 98.81 303 TYR A CA 1
ATOM 2324 C C . TYR A 1 303 ? 0.414 -8.617 0.071 1 98.81 303 TYR A C 1
ATOM 2326 O O . TYR A 1 303 ? 0.766 -9.109 1.146 1 98.81 303 TYR A O 1
ATOM 2334 N N . ALA A 1 304 ? -0.84 -8.375 -0.211 1 98.81 304 ALA A N 1
ATOM 2335 C CA . ALA A 1 304 ? -1.917 -8.664 0.734 1 98.81 304 ALA A CA 1
ATOM 2336 C C . ALA A 1 304 ? -1.912 -10.133 1.149 1 98.81 304 ALA A C 1
ATOM 2338 O O . ALA A 1 304 ? -2.201 -10.453 2.303 1 98.81 304 ALA A O 1
ATOM 2339 N N . TYR A 1 305 ? -1.591 -11 0.209 1 98.94 305 TYR A N 1
ATOM 2340 C CA . TYR A 1 305 ? -1.588 -12.43 0.496 1 98.94 305 TYR A CA 1
ATOM 2341 C C . TYR A 1 305 ? -0.437 -12.797 1.425 1 98.94 3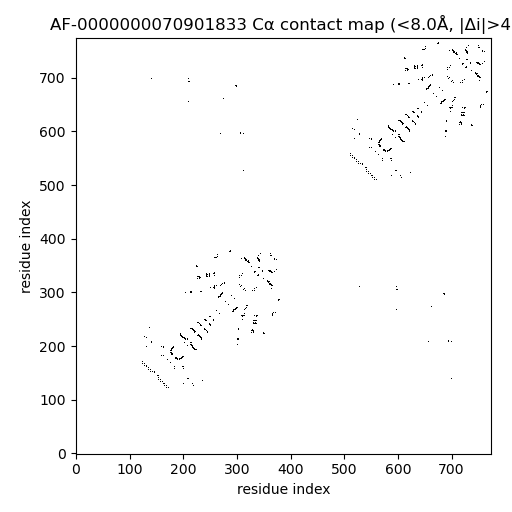05 TYR A C 1
ATOM 2343 O O . TYR A 1 305 ? -0.564 -13.703 2.256 1 98.94 305 TYR A O 1
ATOM 2351 N N . GLY A 1 306 ? 0.717 -12.094 1.225 1 98.88 306 GLY A N 1
ATOM 2352 C CA . GLY A 1 306 ? 1.775 -12.234 2.211 1 98.88 306 GLY A CA 1
ATOM 2353 C C . GLY A 1 306 ? 1.359 -11.789 3.6 1 98.88 306 GLY A C 1
ATOM 2354 O O . GLY A 1 306 ? 1.587 -12.508 4.582 1 98.88 306 GLY A O 1
ATOM 2355 N N . LEU A 1 307 ? 0.685 -10.672 3.664 1 98.62 307 LEU A N 1
ATOM 2356 C CA . LEU A 1 307 ? 0.228 -10.133 4.941 1 98.62 307 LEU A CA 1
ATOM 2357 C C . LEU A 1 307 ? -0.816 -11.047 5.574 1 98.62 307 LEU A C 1
ATOM 2359 O O . LEU A 1 307 ? -0.828 -11.234 6.793 1 98.62 307 LEU A O 1
ATOM 2363 N N . LEU A 1 308 ? -1.694 -11.602 4.75 1 98.69 308 LEU A N 1
ATOM 2364 C CA . LEU A 1 308 ? -2.654 -12.586 5.242 1 98.69 308 LEU A CA 1
ATOM 2365 C C . LEU A 1 308 ? -1.939 -13.789 5.852 1 98.69 308 LEU A C 1
ATOM 2367 O O . LEU A 1 308 ? -2.264 -14.211 6.965 1 98.69 308 LEU A O 1
ATOM 2371 N N . SER A 1 309 ? -0.938 -14.242 5.121 1 98.88 309 SER A N 1
ATOM 2372 C CA . SER A 1 309 ? -0.216 -15.445 5.535 1 98.88 309 SER A CA 1
ATOM 2373 C C . SER A 1 309 ? 0.586 -15.195 6.809 1 98.88 309 SER A C 1
ATOM 2375 O O . SER A 1 309 ? 0.97 -16.141 7.504 1 98.88 309 SER A O 1
ATOM 2377 N N . SER A 1 310 ? 0.809 -13.93 7.098 1 98.19 310 SER A N 1
ATOM 2378 C CA . SER A 1 310 ? 1.569 -13.555 8.281 1 98.19 310 SER A CA 1
ATOM 2379 C C . SER A 1 310 ? 0.647 -13.102 9.414 1 98.19 310 SER A C 1
ATOM 2381 O O . SER A 1 310 ? 1.113 -12.625 10.445 1 98.19 310 SER A O 1
ATOM 2383 N N . GLY A 1 311 ? -0.614 -13.141 9.164 1 97.06 311 GLY A N 1
ATOM 2384 C CA . GLY A 1 311 ? -1.566 -12.938 10.242 1 97.06 311 GLY A CA 1
ATOM 2385 C C . GLY A 1 311 ? -1.997 -11.492 10.391 1 97.06 311 GLY A C 1
ATOM 2386 O O . GLY A 1 311 ? -2.504 -11.094 11.445 1 97.06 311 GLY A O 1
ATOM 2387 N N . HIS A 1 312 ? -1.848 -10.68 9.367 1 96.62 312 HIS A N 1
ATOM 2388 C CA . HIS A 1 312 ? -2.143 -9.258 9.492 1 96.62 312 HIS A CA 1
ATOM 2389 C C . HIS A 1 312 ? -3.418 -8.891 8.734 1 96.62 312 HIS A C 1
ATOM 2391 O O . HIS A 1 312 ? -3.99 -7.824 8.953 1 96.62 312 HIS A O 1
ATOM 2397 N N . VAL A 1 313 ? -3.836 -9.719 7.836 1 97.5 313 VAL A N 1
ATOM 2398 C CA . VAL A 1 313 ? -5.039 -9.57 7.02 1 97.5 313 VAL A CA 1
ATOM 2399 C C . VAL A 1 313 ? -5.926 -10.805 7.184 1 97.5 313 VAL A C 1
ATOM 2401 O O . VAL A 1 313 ? -5.434 -11.906 7.41 1 97.5 313 VAL A O 1
ATOM 2404 N N . ASP A 1 314 ? -7.258 -10.633 6.984 1 98.19 314 ASP A N 1
ATOM 2405 C CA . ASP A 1 314 ? -8.148 -11.742 7.301 1 98.19 314 ASP A CA 1
ATOM 2406 C C . ASP A 1 314 ? -8.773 -12.328 6.035 1 98.19 314 ASP A C 1
ATOM 2408 O O . ASP A 1 314 ? -8.984 -13.539 5.938 1 98.19 314 ASP A O 1
ATOM 2412 N N . VAL A 1 315 ? -9.133 -11.438 5.16 1 98.75 315 VAL A N 1
ATOM 2413 C CA . VAL A 1 315 ? -9.836 -11.883 3.959 1 98.75 315 VAL A CA 1
ATOM 2414 C C . VAL A 1 315 ? -9.328 -11.102 2.748 1 98.75 315 VAL A C 1
ATOM 2416 O O . VAL A 1 315 ? -9.055 -9.906 2.842 1 98.75 315 VAL A O 1
ATOM 2419 N N . ILE A 1 316 ? -9.156 -11.773 1.633 1 98.88 316 ILE A N 1
ATOM 2420 C CA . ILE A 1 316 ? -8.836 -11.141 0.358 1 98.88 316 ILE A CA 1
ATOM 2421 C C . ILE A 1 316 ? -9.797 -11.641 -0.72 1 98.88 316 ILE A C 1
ATOM 2423 O O . ILE A 1 316 ? -10.031 -12.844 -0.842 1 98.88 316 ILE A O 1
ATOM 2427 N N . ILE A 1 317 ? -10.406 -10.711 -1.44 1 98.81 317 ILE A N 1
ATOM 2428 C CA . ILE A 1 317 ? -11.289 -11.023 -2.561 1 98.81 317 ILE A CA 1
ATOM 2429 C C . ILE A 1 317 ? -10.82 -10.273 -3.807 1 98.81 317 ILE A C 1
ATOM 2431 O O . ILE A 1 317 ? -10.734 -9.047 -3.801 1 98.81 317 ILE A O 1
ATOM 2435 N N . GLU A 1 318 ? -10.523 -11 -4.812 1 98.56 318 GLU A N 1
ATOM 2436 C CA . GLU A 1 318 ? -10.094 -10.398 -6.07 1 98.56 318 GLU A CA 1
ATOM 2437 C C . GLU A 1 318 ? -10.773 -11.062 -7.262 1 98.56 318 GLU A C 1
ATOM 2439 O O . GLU A 1 318 ? -11.312 -12.164 -7.145 1 98.56 318 GLU A O 1
ATOM 2444 N N . HIS A 1 319 ? -10.797 -10.383 -8.336 1 97.62 319 HIS A N 1
ATOM 2445 C CA . HIS A 1 319 ? -11.359 -10.883 -9.586 1 97.62 319 HIS A CA 1
ATOM 2446 C C . HIS A 1 319 ? -10.492 -10.5 -10.781 1 97.62 319 HIS A C 1
ATOM 2448 O O . HIS A 1 319 ? -9.688 -9.57 -10.695 1 97.62 319 HIS A O 1
ATOM 2454 N N . GLY A 1 320 ? -10.609 -11.336 -11.836 1 96.56 320 GLY A N 1
ATOM 2455 C CA . GLY A 1 320 ? -9.859 -11.055 -13.047 1 96.56 320 GLY A CA 1
ATOM 2456 C C . GLY A 1 320 ? -8.422 -11.555 -12.992 1 96.56 320 GLY A C 1
ATOM 2457 O O . GLY A 1 320 ? -7.559 -11.047 -13.703 1 96.56 320 GLY A O 1
ATOM 2458 N N . LEU A 1 321 ? -8.156 -12.516 -12.141 1 97.62 321 LEU A N 1
ATOM 2459 C CA . LEU A 1 321 ? -6.793 -13 -11.969 1 97.62 321 LEU A CA 1
ATOM 2460 C C . LEU A 1 321 ? -6.477 -14.102 -12.977 1 97.62 321 LEU A C 1
ATOM 2462 O O . LEU A 1 321 ? -7.312 -14.969 -13.234 1 97.62 321 LEU A O 1
ATOM 2466 N N . LYS A 1 322 ? -5.324 -14 -13.562 1 97.31 322 LYS A N 1
ATOM 2467 C CA . LYS A 1 322 ? -4.773 -15.031 -14.438 1 97.31 322 LYS A CA 1
ATOM 2468 C C . LYS A 1 322 ? -3.936 -16.031 -13.641 1 97.31 322 LYS A C 1
ATOM 2470 O O . LYS A 1 322 ? -3.596 -15.789 -12.484 1 97.31 322 LYS A O 1
ATOM 2475 N N . PRO A 1 323 ? -3.611 -17.172 -14.227 1 97.62 323 PRO A N 1
ATOM 2476 C CA . PRO A 1 323 ? -2.9 -18.219 -13.492 1 97.62 323 PRO A CA 1
ATOM 2477 C C . PRO A 1 323 ? -1.598 -17.719 -12.867 1 97.62 323 PRO A C 1
ATOM 2479 O O . PRO A 1 323 ? -1.274 -18.094 -11.734 1 97.62 323 PRO A O 1
ATOM 2482 N N . TYR A 1 324 ? -0.86 -16.859 -13.539 1 97.81 324 TYR A N 1
ATOM 2483 C CA . TYR A 1 324 ? 0.416 -16.391 -13.008 1 97.81 324 TYR A CA 1
ATOM 2484 C C . TYR A 1 324 ? 0.205 -15.414 -11.859 1 97.81 324 TYR A C 1
ATOM 2486 O O . TYR A 1 324 ? 1.138 -15.117 -11.109 1 97.81 324 TYR A O 1
ATOM 2494 N N . ASP A 1 325 ? -1.09 -14.992 -11.633 1 97.94 325 ASP A N 1
ATOM 2495 C CA . ASP A 1 325 ? -1.419 -14.07 -10.547 1 97.94 325 ASP A CA 1
ATOM 2496 C C . ASP A 1 325 ? -1.729 -14.828 -9.258 1 97.94 325 ASP A C 1
ATOM 2498 O O . ASP A 1 325 ? -1.609 -14.273 -8.164 1 97.94 325 ASP A O 1
ATOM 2502 N N . TYR A 1 326 ? -2.209 -16.078 -9.398 1 98.38 326 TYR A N 1
ATOM 2503 C CA . TYR A 1 326 ? -2.793 -16.625 -8.172 1 98.38 326 TYR A CA 1
ATOM 2504 C C . TYR A 1 326 ? -2.139 -17.938 -7.789 1 98.38 326 TYR A C 1
ATOM 2506 O O . TYR A 1 326 ? -2.268 -18.391 -6.652 1 98.38 326 TYR A O 1
ATOM 2514 N N . LEU A 1 327 ? -1.434 -18.641 -8.656 1 98.75 327 LEU A N 1
ATOM 2515 C CA . LEU A 1 327 ? -0.968 -19.984 -8.359 1 98.75 327 LEU A CA 1
ATOM 2516 C C . LEU A 1 327 ? 0.134 -19.969 -7.305 1 98.75 327 LEU A C 1
ATOM 2518 O O . LEU A 1 327 ? 0.216 -20.859 -6.465 1 98.75 327 LEU A O 1
ATOM 2522 N N . ALA A 1 328 ? 0.987 -18.922 -7.336 1 98.94 328 ALA A N 1
ATOM 2523 C CA . ALA A 1 328 ? 2.037 -18.797 -6.332 1 98.94 328 ALA A CA 1
ATOM 2524 C C . ALA A 1 328 ? 1.443 -18.594 -4.941 1 98.94 328 ALA A C 1
ATOM 2526 O O . ALA A 1 328 ? 2.064 -18.953 -3.936 1 98.94 328 ALA A O 1
ATOM 2527 N N . LEU A 1 329 ? 0.264 -18.062 -4.867 1 98.94 329 LEU A N 1
ATOM 2528 C CA . LEU A 1 329 ? -0.368 -17.703 -3.605 1 98.94 329 LEU A CA 1
ATOM 2529 C C . LEU A 1 329 ? -0.842 -18.938 -2.854 1 98.94 329 LEU A C 1
ATOM 2531 O O . LEU A 1 329 ? -0.894 -18.938 -1.621 1 98.94 329 LEU A O 1
ATOM 2535 N N . VAL A 1 330 ? -1.116 -20.031 -3.537 1 98.94 330 VAL A N 1
ATOM 2536 C CA . VAL A 1 330 ? -1.818 -21.188 -3.002 1 98.94 330 VAL A CA 1
ATOM 2537 C C . VAL A 1 330 ? -0.968 -21.859 -1.924 1 98.94 330 VAL A C 1
ATOM 2539 O O . VAL A 1 330 ? -1.371 -21.922 -0.76 1 98.94 330 VAL A O 1
ATOM 2542 N N . PRO A 1 331 ? 0.287 -22.312 -2.258 1 98.94 331 PRO A N 1
ATOM 2543 C CA . PRO A 1 331 ? 1.062 -22.953 -1.201 1 98.94 331 PRO A CA 1
ATOM 2544 C C . PRO A 1 331 ? 1.389 -22.016 -0.042 1 98.94 331 PRO A C 1
ATOM 2546 O O . PRO A 1 331 ? 1.492 -22.469 1.105 1 98.94 331 PRO A O 1
ATOM 2549 N N . VAL A 1 332 ? 1.504 -20.703 -0.314 1 98.94 332 VAL A N 1
ATOM 2550 C CA . VAL A 1 332 ? 1.859 -19.734 0.716 1 98.94 332 VAL A CA 1
ATOM 2551 C C . VAL A 1 332 ? 0.701 -19.578 1.699 1 98.94 332 VAL A C 1
ATOM 2553 O O . VAL A 1 332 ? 0.894 -19.656 2.914 1 98.94 332 VAL A O 1
ATOM 2556 N N . VAL A 1 333 ? -0.486 -19.375 1.205 1 98.94 333 VAL A N 1
ATOM 2557 C CA . VAL A 1 333 ? -1.655 -19.172 2.053 1 98.94 333 VAL A CA 1
ATOM 2558 C C . VAL A 1 333 ? -1.979 -20.453 2.814 1 98.94 333 VAL A C 1
ATOM 2560 O O . VAL A 1 333 ? -2.195 -20.422 4.027 1 98.94 333 VAL A O 1
ATOM 2563 N N . GLU A 1 334 ? -1.947 -21.578 2.119 1 98.88 334 GLU A N 1
ATOM 2564 C CA . GLU A 1 334 ? -2.316 -22.844 2.742 1 98.88 334 GLU A CA 1
ATOM 2565 C C . GLU A 1 334 ? -1.283 -23.281 3.779 1 98.88 334 GLU A C 1
ATOM 2567 O O . GLU A 1 334 ? -1.64 -23.734 4.863 1 98.88 334 GLU A O 1
ATOM 2572 N N . GLY A 1 335 ? -0.026 -23.078 3.455 1 98.88 335 GLY A N 1
ATOM 2573 C CA . GLY A 1 335 ? 1.02 -23.438 4.406 1 98.88 335 GLY A CA 1
ATOM 2574 C C . GLY A 1 335 ? 0.974 -22.594 5.672 1 98.88 335 GLY A C 1
ATOM 2575 O O . GLY A 1 335 ? 1.482 -23.016 6.715 1 98.88 335 GLY A O 1
ATOM 2576 N N . ALA A 1 336 ? 0.382 -21.469 5.594 1 98.88 336 ALA A N 1
ATOM 2577 C CA . ALA A 1 336 ? 0.262 -20.578 6.746 1 98.88 336 ALA A CA 1
ATOM 2578 C C . ALA A 1 336 ? -1.001 -20.875 7.547 1 98.88 336 ALA A C 1
ATOM 2580 O O . ALA A 1 336 ? -1.227 -20.297 8.609 1 98.88 336 ALA A O 1
ATOM 2581 N N . GLY A 1 337 ? -1.791 -21.766 7.051 1 98.5 337 GLY A N 1
ATOM 2582 C CA . GLY A 1 337 ? -2.996 -22.156 7.766 1 98.5 337 GLY A CA 1
ATOM 2583 C C . GLY A 1 337 ? -4.258 -21.531 7.188 1 98.5 337 GLY A C 1
ATOM 2584 O O . GLY A 1 337 ? -5.355 -21.766 7.703 1 98.5 337 GLY A O 1
ATOM 2585 N N . GLY A 1 338 ? -4.113 -20.797 6.125 1 98.69 338 GLY A N 1
ATOM 2586 C CA . GLY A 1 338 ? -5.262 -20.172 5.492 1 98.69 338 GLY A CA 1
ATOM 2587 C C . GLY A 1 338 ? -5.934 -21.078 4.465 1 98.69 338 GLY A C 1
ATOM 2588 O O . GLY A 1 338 ? -5.523 -22.219 4.27 1 98.69 338 GLY A O 1
ATOM 2589 N N . THR A 1 339 ? -7.066 -20.516 3.9 1 98.69 339 THR A N 1
ATOM 2590 C CA . THR A 1 339 ? -7.816 -21.172 2.832 1 98.69 339 THR A CA 1
ATOM 2591 C C . THR A 1 339 ? -7.914 -20.266 1.61 1 98.69 339 THR A C 1
ATOM 2593 O O . THR A 1 339 ? -8.148 -19.062 1.742 1 98.69 339 THR A O 1
ATOM 2596 N N . ILE A 1 340 ? -7.719 -20.812 0.449 1 98.88 340 ILE A N 1
ATOM 2597 C CA . ILE A 1 340 ? -7.781 -20.047 -0.788 1 98.88 340 ILE A CA 1
ATOM 2598 C C . ILE A 1 340 ? -8.461 -20.875 -1.877 1 98.88 340 ILE A C 1
ATOM 2600 O O . ILE A 1 340 ? -8.133 -22.047 -2.064 1 98.88 340 ILE A O 1
ATOM 2604 N N . THR A 1 341 ? -9.477 -20.328 -2.555 1 98.81 341 THR A N 1
ATOM 2605 C CA . THR A 1 341 ? -10.242 -21 -3.607 1 98.81 341 THR A CA 1
ATOM 2606 C C . THR A 1 341 ? -10.688 -19.984 -4.664 1 98.81 341 THR A C 1
ATOM 2608 O O . THR A 1 341 ? -10.469 -18.781 -4.512 1 98.81 341 THR A O 1
ATOM 2611 N N . ASN A 1 342 ? -11.227 -20.516 -5.727 1 98.19 342 ASN A N 1
ATOM 2612 C CA . ASN A 1 342 ? -12.016 -19.625 -6.574 1 98.19 342 ASN A CA 1
ATOM 2613 C C . ASN A 1 342 ? -13.359 -19.297 -5.938 1 98.19 342 ASN A C 1
ATOM 2615 O O . ASN A 1 342 ? -13.641 -19.703 -4.812 1 98.19 342 ASN A O 1
ATOM 2619 N N . TRP A 1 343 ? -14.211 -18.547 -6.633 1 97.44 343 TRP A N 1
ATOM 2620 C CA . TRP A 1 343 ? -15.453 -18.047 -6.047 1 97.44 343 TRP A CA 1
ATOM 2621 C C . TRP A 1 343 ? -16.5 -19.141 -5.98 1 97.44 343 TRP A C 1
ATOM 2623 O O . TRP A 1 343 ? -17.562 -18.953 -5.383 1 97.44 343 TRP A O 1
ATOM 2633 N N . SER A 1 344 ? -16.203 -20.344 -6.5 1 95.88 344 SER A N 1
ATOM 2634 C CA . SER A 1 344 ? -17.078 -21.5 -6.363 1 95.88 344 SER A CA 1
ATOM 2635 C C . SER A 1 344 ? -16.625 -22.406 -5.23 1 95.88 344 SER A C 1
ATOM 2637 O O . SER A 1 344 ? -17.266 -23.422 -4.957 1 95.88 344 SER A O 1
ATOM 2639 N N . GLY A 1 345 ? -15.547 -22.094 -4.641 1 97.69 345 GLY A N 1
ATOM 2640 C CA . GLY A 1 345 ? -15.023 -22.891 -3.533 1 97.69 345 GLY A CA 1
ATOM 2641 C C . GLY A 1 345 ? -14.086 -24 -3.973 1 97.69 345 GLY A C 1
ATOM 2642 O O . GLY A 1 345 ? -13.719 -24.859 -3.172 1 97.69 345 GLY A O 1
ATOM 2643 N N . GLU A 1 346 ? -13.703 -23.984 -5.168 1 97.62 346 GLU A N 1
ATOM 2644 C CA . GLU A 1 346 ? -12.836 -25.031 -5.707 1 97.62 346 GLU A CA 1
ATOM 2645 C C . GLU A 1 346 ? -11.367 -24.656 -5.555 1 97.62 346 GLU A C 1
ATOM 2647 O O . GLU A 1 346 ? -11.008 -23.484 -5.605 1 97.62 346 GLU A O 1
ATOM 2652 N N . SER A 1 347 ? -10.562 -25.672 -5.438 1 98 347 SER A N 1
ATOM 2653 C CA . SER A 1 347 ? -9.117 -25.469 -5.344 1 98 347 SER A CA 1
ATOM 2654 C C . SER A 1 347 ? -8.57 -24.859 -6.625 1 98 347 SER A C 1
ATOM 2656 O O . SER A 1 347 ? -9.125 -25.047 -7.707 1 98 347 SER A O 1
ATOM 2658 N N . LEU A 1 348 ? -7.516 -24.141 -6.477 1 98.19 348 LEU A N 1
ATOM 2659 C CA . LEU A 1 348 ? -6.895 -23.453 -7.605 1 98.19 348 LEU A CA 1
ATOM 2660 C C . LEU A 1 348 ? -5.805 -24.328 -8.234 1 98.19 348 LEU A C 1
ATOM 2662 O O . LEU A 1 348 ? -4.797 -24.625 -7.586 1 98.19 348 LEU A O 1
ATOM 2666 N N . LYS A 1 349 ? -6 -24.734 -9.438 1 97.25 349 LYS A N 1
ATOM 2667 C CA . LYS A 1 349 ? -5.105 -25.531 -10.266 1 97.25 349 LYS A CA 1
ATOM 2668 C C . LYS A 1 349 ? -5.055 -25.016 -11.695 1 97.25 349 LYS A C 1
ATOM 2670 O O . LYS A 1 349 ? -5.879 -24.188 -12.086 1 97.25 349 LYS A O 1
ATOM 2675 N N . TRP A 1 350 ? -4.039 -25.453 -12.367 1 96.69 350 TRP A N 1
ATOM 2676 C CA . TRP A 1 350 ? -3.936 -24.984 -13.75 1 96.69 350 TRP A CA 1
ATOM 2677 C C . TRP A 1 350 ? -3.16 -25.984 -14.602 1 96.69 350 TRP A C 1
ATOM 2679 O O . TRP A 1 350 ? -2.145 -26.531 -14.156 1 96.69 350 TRP A O 1
ATOM 2689 N N . LEU A 1 351 ? -3.66 -26.281 -15.758 1 94.19 351 LEU A N 1
ATOM 2690 C CA . LEU A 1 351 ? -3.006 -27.047 -16.812 1 94.19 351 LEU A CA 1
ATOM 2691 C C . LEU A 1 351 ? -2.961 -26.25 -18.109 1 94.19 351 LEU A C 1
ATOM 2693 O O . LEU A 1 351 ? -3.859 -25.453 -18.391 1 94.19 351 LEU A O 1
ATOM 2697 N N . PRO A 1 352 ? -1.92 -26.438 -18.812 1 89.62 352 PRO A N 1
ATOM 2698 C CA . PRO A 1 352 ? -1.79 -25.703 -20.078 1 89.62 352 PRO A CA 1
ATOM 2699 C C . PRO A 1 352 ? -3.039 -25.781 -20.938 1 89.62 352 PRO A C 1
ATOM 2701 O O . PRO A 1 352 ? -3.396 -24.812 -21.625 1 89.62 352 PRO A O 1
ATOM 2704 N N . GLU A 1 353 ? -3.732 -26.844 -20.906 1 85.81 353 GLU A N 1
ATOM 2705 C CA . GLU A 1 353 ? -4.898 -27.062 -21.75 1 85.81 353 GLU A CA 1
ATOM 2706 C C . GLU A 1 353 ? -6.062 -26.172 -21.344 1 85.81 353 GLU A C 1
ATOM 2708 O O . GLU A 1 353 ? -6.969 -25.922 -22.141 1 85.81 353 GLU A O 1
ATOM 2713 N N . ILE A 1 354 ? -6.094 -25.766 -20.094 1 81 354 ILE A N 1
ATOM 2714 C CA . ILE A 1 354 ? -7.191 -24.969 -19.547 1 81 354 ILE A CA 1
ATOM 2715 C C . ILE A 1 354 ? -7.121 -23.547 -20.109 1 81 354 ILE A C 1
ATOM 2717 O O . ILE A 1 354 ? -8.148 -22.875 -20.234 1 81 354 ILE A O 1
ATOM 2721 N N . GLY A 1 355 ? -5.945 -23.109 -20.516 1 84.19 355 GLY A N 1
ATOM 2722 C CA . GLY A 1 355 ? -5.793 -21.766 -21.047 1 84.19 355 GLY A CA 1
ATOM 2723 C C . GLY A 1 355 ? -5.629 -20.719 -19.953 1 84.19 355 GLY A C 1
ATOM 2724 O O . GLY A 1 355 ? -5.43 -21.062 -18.781 1 84.19 355 GLY A O 1
ATOM 2725 N N . GLU A 1 356 ? -5.656 -19.391 -20.344 1 86.25 356 GLU A N 1
ATOM 2726 C CA . GLU A 1 356 ? -5.328 -18.266 -19.469 1 86.25 356 GLU A CA 1
ATOM 2727 C C . GLU A 1 356 ? -6.578 -17.469 -19.094 1 86.25 356 GLU A C 1
ATOM 2729 O O . GLU A 1 356 ? -6.582 -16.25 -19.156 1 86.25 356 GLU A O 1
ATOM 2734 N N . HIS A 1 357 ? -7.531 -18.25 -18.531 1 88.31 357 HIS A N 1
ATOM 2735 C CA . HIS A 1 357 ? -8.773 -17.562 -18.188 1 88.31 357 HIS A CA 1
ATOM 2736 C C . HIS A 1 357 ? -8.641 -16.828 -16.844 1 88.31 357 HIS A C 1
ATOM 2738 O O . HIS A 1 357 ? -7.973 -17.328 -15.938 1 88.31 357 HIS A O 1
ATOM 2744 N N . SER A 1 358 ? -9.328 -15.68 -16.828 1 94.06 358 SER A N 1
ATOM 2745 C CA . SER A 1 358 ? -9.375 -14.922 -15.586 1 94.06 358 SER A CA 1
ATOM 2746 C C . SER A 1 358 ? -10.422 -15.484 -14.633 1 94.06 358 SER A C 1
ATOM 2748 O O . SER A 1 358 ? -11.5 -15.906 -15.062 1 94.06 358 SER A O 1
ATOM 2750 N N . ILE A 1 359 ? -10.094 -15.43 -13.352 1 96.19 359 ILE A N 1
ATOM 2751 C CA . ILE A 1 359 ? -11.039 -15.969 -12.375 1 96.19 359 ILE A CA 1
ATOM 2752 C C . ILE A 1 359 ? -11.109 -15.039 -11.164 1 96.19 359 ILE A C 1
ATOM 2754 O O . ILE A 1 359 ? -10.312 -14.109 -11.031 1 96.19 359 ILE A O 1
ATOM 2758 N N . GLY A 1 360 ? -12.164 -15.32 -10.344 1 97.69 360 GLY A N 1
ATOM 2759 C CA . GLY A 1 360 ? -12.211 -14.766 -9 1 97.69 360 GLY A CA 1
ATOM 2760 C C . GLY A 1 360 ? -11.516 -15.625 -7.969 1 97.69 360 GLY A C 1
ATOM 2761 O O . GLY A 1 360 ? -11.602 -16.859 -8.023 1 97.69 360 GLY A O 1
ATOM 2762 N N . VAL A 1 361 ? -10.805 -14.984 -7.039 1 98.69 361 VAL A N 1
ATOM 2763 C CA . VAL A 1 361 ? -10.086 -15.695 -5.984 1 98.69 361 VAL A CA 1
ATOM 2764 C C . VAL A 1 361 ? -10.523 -15.172 -4.617 1 98.69 361 VAL A C 1
ATOM 2766 O O . VAL A 1 361 ? -10.68 -13.961 -4.43 1 98.69 361 VAL A O 1
ATOM 2769 N N . LEU A 1 362 ? -10.797 -16.094 -3.709 1 98.88 362 LEU A N 1
ATOM 2770 C CA . LEU A 1 362 ? -11.102 -15.812 -2.309 1 98.88 362 LEU A CA 1
ATOM 2771 C C . LEU A 1 362 ? -10.07 -16.469 -1.393 1 98.88 362 LEU A C 1
ATOM 2773 O O . LEU A 1 362 ? -9.836 -17.672 -1.481 1 98.88 362 LEU A O 1
ATOM 2777 N N . ALA A 1 363 ? -9.406 -15.68 -0.573 1 98.94 363 ALA A N 1
ATOM 2778 C CA . ALA A 1 363 ? -8.5 -16.172 0.454 1 98.94 363 ALA A CA 1
ATOM 2779 C C . ALA A 1 363 ? -8.898 -15.672 1.837 1 98.94 363 ALA A C 1
ATOM 2781 O O . ALA A 1 363 ? -9.352 -14.539 1.981 1 98.94 363 ALA A O 1
ATOM 2782 N N . ALA A 1 364 ? -8.766 -16.516 2.816 1 98.88 364 ALA A N 1
ATOM 2783 C CA . ALA A 1 364 ? -9.078 -16.141 4.191 1 98.88 364 ALA A CA 1
ATOM 2784 C C . ALA A 1 364 ? -8.125 -16.828 5.176 1 98.88 364 ALA A C 1
ATOM 2786 O O . ALA A 1 364 ? -7.586 -17.891 4.891 1 98.88 364 ALA A O 1
ATOM 2787 N N . GLY A 1 365 ? -7.992 -16.203 6.289 1 98.19 365 GLY A N 1
ATOM 2788 C CA . GLY A 1 365 ? -7.059 -16.672 7.297 1 98.19 365 GLY A CA 1
ATOM 2789 C C . GLY A 1 365 ? -7.551 -17.922 8.023 1 98.19 365 GLY A C 1
ATOM 2790 O O . GLY A 1 365 ? -6.754 -18.656 8.609 1 98.19 365 GLY A O 1
ATOM 2791 N N . THR A 1 366 ? -8.852 -18.141 8.016 1 97 366 THR A N 1
ATOM 2792 C CA . THR A 1 366 ? -9.43 -19.312 8.641 1 97 366 THR A CA 1
ATOM 2793 C C . THR A 1 366 ? -10.492 -19.938 7.738 1 97 366 THR A C 1
ATOM 2795 O O . THR A 1 366 ? -11.055 -19.266 6.875 1 97 366 THR A O 1
ATOM 2798 N N . ARG A 1 367 ? -10.68 -21.234 8 1 96.56 367 ARG A N 1
ATOM 2799 C CA . ARG A 1 367 ? -11.703 -21.953 7.238 1 96.56 367 ARG A CA 1
ATOM 2800 C C . ARG A 1 367 ? -13.086 -21.359 7.484 1 96.56 367 ARG A C 1
ATOM 2802 O O . ARG A 1 367 ? -13.898 -21.266 6.562 1 96.56 367 ARG A O 1
ATOM 2809 N N . SER A 1 368 ? -13.336 -20.953 8.688 1 96.69 368 SER A N 1
ATOM 2810 C CA . SER A 1 368 ? -14.633 -20.375 9.047 1 96.69 368 SER A CA 1
ATOM 2811 C C . SER A 1 368 ? -14.875 -19.062 8.312 1 96.69 368 SER A C 1
ATOM 2813 O O . SER A 1 368 ? -15.969 -18.844 7.777 1 96.69 368 SER A O 1
ATOM 2815 N N . LEU A 1 369 ? -13.875 -18.219 8.328 1 97.69 369 LEU A N 1
ATOM 2816 C CA . LEU A 1 369 ? -13.992 -16.953 7.602 1 97.69 369 LEU A CA 1
ATOM 2817 C C . LEU A 1 369 ? -14.203 -17.203 6.109 1 97.69 369 LEU A C 1
ATOM 2819 O O . LEU A 1 369 ? -15.008 -16.516 5.469 1 97.69 369 LEU A O 1
ATOM 2823 N N . HIS A 1 370 ? -13.477 -18.172 5.605 1 98.5 370 HIS A N 1
ATOM 2824 C CA . HIS A 1 370 ? -13.602 -18.5 4.191 1 98.5 370 HIS A CA 1
ATOM 2825 C C . HIS A 1 370 ? -15.023 -18.953 3.852 1 98.5 370 HIS A C 1
ATOM 2827 O O . HIS A 1 370 ? -15.617 -18.453 2.887 1 98.5 370 HIS A O 1
ATOM 2833 N N . LYS A 1 371 ? -15.531 -19.797 4.625 1 97.69 371 LYS A N 1
ATOM 2834 C CA . LYS A 1 371 ? -16.875 -20.312 4.398 1 97.69 371 LYS A CA 1
ATOM 2835 C C . LYS A 1 371 ? -17.906 -19.188 4.441 1 97.69 371 LYS A C 1
ATOM 2837 O O . LYS A 1 371 ? -18.797 -19.109 3.586 1 97.69 371 LYS A O 1
ATOM 2842 N N . SER A 1 372 ? -17.781 -18.328 5.402 1 97.62 372 SER A N 1
ATOM 2843 C CA . SER A 1 372 ? -18.703 -17.203 5.543 1 97.62 372 SER A CA 1
ATOM 2844 C C . SER A 1 372 ? -18.625 -16.266 4.34 1 97.62 372 SER A C 1
ATOM 2846 O O . SER A 1 372 ? -19.641 -15.898 3.77 1 97.62 372 SER A O 1
ATOM 2848 N N . ALA A 1 373 ? -17.422 -15.922 3.963 1 98.44 373 ALA A N 1
ATOM 2849 C CA . ALA A 1 373 ? -17.234 -15.031 2.818 1 98.44 373 ALA A CA 1
ATOM 2850 C C . ALA A 1 373 ? -17.766 -15.672 1.536 1 98.44 373 ALA A C 1
ATOM 2852 O O . ALA A 1 373 ? -18.406 -15.008 0.723 1 98.44 373 ALA A O 1
ATOM 2853 N N . LEU A 1 374 ? -17.516 -16.938 1.385 1 98.25 374 LEU A N 1
ATOM 2854 C CA . LEU A 1 374 ? -17.953 -17.656 0.191 1 98.25 374 LEU A CA 1
ATOM 2855 C C . LEU A 1 374 ? -19.469 -17.672 0.089 1 98.25 374 LEU A C 1
ATOM 2857 O O . LEU A 1 374 ? -20.031 -17.5 -0.998 1 98.25 374 LEU A O 1
ATOM 2861 N N . SER A 1 375 ? -20.094 -17.859 1.164 1 97.12 375 SER A N 1
ATOM 2862 C CA . SER A 1 375 ? -21.547 -17.859 1.184 1 97.12 375 SER A CA 1
ATOM 2863 C C . SER A 1 375 ? -22.125 -16.531 0.712 1 97.12 375 SER A C 1
ATOM 2865 O O . SER A 1 375 ? -23.109 -16.5 -0.026 1 97.12 375 SER A O 1
ATOM 2867 N N . HIS A 1 376 ? -21.516 -15.469 1.122 1 96.19 376 HIS A N 1
ATOM 2868 C CA . HIS A 1 376 ? -21.953 -14.141 0.712 1 96.19 376 HIS A CA 1
ATOM 2869 C C . HIS A 1 376 ? -21.641 -13.883 -0.757 1 96.19 376 HIS A C 1
ATOM 2871 O O . HIS A 1 376 ? -22.391 -13.18 -1.444 1 96.19 376 HIS A O 1
ATOM 2877 N N . LEU A 1 377 ? -20.531 -14.414 -1.188 1 96.19 377 LEU A N 1
ATOM 2878 C CA . LEU A 1 377 ? -20.141 -14.242 -2.584 1 96.19 377 LEU A CA 1
ATOM 2879 C C . LEU A 1 377 ? -21.141 -14.93 -3.514 1 96.19 377 LEU A C 1
ATOM 2881 O O . LEU A 1 377 ? -21.516 -14.375 -4.547 1 96.19 377 LEU A O 1
ATOM 2885 N N . ILE A 1 378 ? -21.578 -16.094 -3.162 1 92.06 378 ILE A N 1
ATOM 2886 C CA . ILE A 1 378 ? -22.469 -16.906 -3.996 1 92.06 378 ILE A CA 1
ATOM 2887 C C . ILE A 1 378 ? -23.906 -16.406 -3.852 1 92.06 378 ILE A C 1
ATOM 2889 O O . ILE A 1 378 ? -24.719 -16.594 -4.754 1 92.06 378 ILE A O 1
ATOM 2893 N N . GLY A 1 379 ? -24.25 -15.547 -2.916 1 80.88 379 GLY A N 1
ATOM 2894 C CA . GLY A 1 379 ? -25.594 -15.047 -2.711 1 80.88 379 GLY A CA 1
ATOM 2895 C C . GLY A 1 379 ? -26.516 -16.062 -2.062 1 80.88 379 GLY A C 1
ATOM 2896 O O . GLY A 1 379 ? -27.719 -16.062 -2.311 1 80.88 379 GLY A O 1
ATOM 2897 N N . VAL A 1 380 ? -26.125 -17.094 -1.358 1 56.56 380 VAL A N 1
ATOM 2898 C CA . VAL A 1 380 ? -27.047 -18.094 -0.802 1 56.56 380 VAL A CA 1
ATOM 2899 C C . VAL A 1 380 ? -28.078 -17.406 0.09 1 56.56 380 VAL A C 1
ATOM 2901 O O . VAL A 1 380 ? -27.719 -16.641 0.993 1 56.56 380 VAL A O 1
ATOM 2904 N N . GLN A 1 381 ? -29.125 -16.922 -0.5 1 44.62 381 GLN A N 1
ATOM 2905 C CA . GLN A 1 381 ? -30.359 -16.5 0.165 1 44.62 381 GLN A CA 1
ATOM 2906 C C . GLN A 1 381 ? -30.641 -17.375 1.389 1 44.62 381 GLN A C 1
ATOM 2908 O O . GLN A 1 381 ? -30.688 -18.609 1.287 1 44.62 381 GLN A O 1
ATOM 2913 N N . GLN A 1 382 ? -30.016 -17.078 2.469 1 40.16 382 GLN A N 1
ATOM 2914 C CA . GLN A 1 382 ? -30.625 -17.703 3.645 1 40.16 382 GLN A CA 1
ATOM 2915 C C . GLN A 1 382 ? -32.156 -17.75 3.518 1 40.16 382 GLN A C 1
ATOM 2917 O O . GLN A 1 382 ? -32.781 -16.703 3.4 1 40.16 382 GLN A O 1
ATOM 2922 N N . SER A 1 383 ? -32.656 -18.609 2.842 1 35.88 383 SER A N 1
ATOM 2923 C CA . SER A 1 383 ? -34.062 -18.891 3.025 1 35.88 383 SER A CA 1
ATOM 2924 C C . SER A 1 383 ? -34.438 -18.891 4.504 1 35.88 383 SER A C 1
ATOM 2926 O O . SER A 1 383 ? -33.875 -19.625 5.301 1 35.88 383 SER A O 1
ATOM 2928 N N . CYS A 1 384 ? -34.688 -17.75 5.098 1 33.53 384 CYS A N 1
ATOM 2929 C CA . CYS A 1 384 ? -35.469 -17.734 6.32 1 33.53 384 CYS A CA 1
ATOM 2930 C C . CYS A 1 384 ? -36.562 -18.828 6.285 1 33.53 384 CYS A C 1
ATOM 2932 O O . CYS A 1 384 ? -37.469 -18.75 5.48 1 33.53 384 CYS A O 1
ATOM 2934 N N . ALA A 1 385 ? -36.312 -20 6.543 1 28.48 385 ALA A N 1
ATOM 2935 C CA . ALA A 1 385 ? -37.375 -20.891 7.02 1 28.48 385 ALA A CA 1
ATOM 2936 C C . ALA A 1 385 ? -38.219 -20.203 8.086 1 28.48 385 ALA A C 1
ATOM 2938 O O . ALA A 1 385 ? -37.719 -19.781 9.125 1 28.48 385 ALA A O 1
ATOM 2939 N N . MET A 1 386 ? -39.156 -19.391 7.703 1 28.72 386 MET A N 1
ATOM 2940 C CA . MET A 1 386 ? -40.344 -19.125 8.508 1 28.72 386 MET A CA 1
ATOM 2941 C C . MET A 1 386 ? -40.719 -20.375 9.312 1 28.72 386 MET A C 1
ATOM 2943 O O . MET A 1 386 ? -41.031 -21.406 8.734 1 28.72 386 MET A O 1
ATOM 2947 N N . THR A 1 387 ? -40.031 -20.641 10.414 1 24.38 387 THR A N 1
ATOM 2948 C CA . THR A 1 387 ? -40.844 -21.281 11.422 1 24.38 387 THR A CA 1
ATOM 2949 C C . THR A 1 387 ? -41.938 -20.312 11.906 1 24.38 387 THR A C 1
ATOM 2951 O O . THR A 1 387 ? -41.688 -19.125 12.117 1 24.38 387 THR A O 1
ATOM 2954 N N . MET B 1 1 ? 47.312 54.156 -8.93 1 17.06 1 MET B N 1
ATOM 2955 C CA . MET B 1 1 ? 46.906 55.562 -8.891 1 17.06 1 MET B CA 1
ATOM 2956 C C . MET B 1 1 ? 45.406 55.719 -9.086 1 17.06 1 MET B C 1
ATOM 2958 O O . MET B 1 1 ? 44.719 54.75 -9.43 1 17.06 1 MET B O 1
ATOM 2962 N N . TYR B 1 2 ? 44.906 56.688 -10 1 16.19 2 TYR B N 1
ATOM 2963 C CA . TYR B 1 2 ? 44.125 57.875 -9.594 1 16.19 2 TYR B CA 1
ATOM 2964 C C . TYR B 1 2 ? 42.625 57.531 -9.562 1 16.19 2 TYR B C 1
ATOM 2966 O O . TYR B 1 2 ? 41.906 57.969 -8.648 1 16.19 2 TYR B O 1
ATOM 2974 N N . THR B 1 3 ? 41.938 57.156 -10.633 1 17.53 3 THR B N 1
ATOM 2975 C CA . THR B 1 3 ? 40.969 58.094 -11.156 1 17.53 3 THR B CA 1
ATOM 2976 C C . THR B 1 3 ? 39.656 58 -10.422 1 17.53 3 THR B C 1
ATOM 2978 O O . THR B 1 3 ? 38.938 57 -10.539 1 17.53 3 THR B O 1
ATOM 2981 N N . ALA B 1 4 ? 39.375 58.781 -9.32 1 19.12 4 ALA B N 1
ATOM 2982 C CA . ALA B 1 4 ? 38.438 59.094 -8.25 1 19.12 4 ALA B CA 1
ATOM 2983 C C . ALA B 1 4 ? 37.156 59.75 -8.812 1 19.12 4 ALA B C 1
ATOM 2985 O O . ALA B 1 4 ? 36.312 60.219 -8.055 1 19.12 4 ALA B O 1
ATOM 2986 N N . VAL B 1 5 ? 36.906 59.812 -10.156 1 18.11 5 VAL B N 1
ATOM 2987 C CA . VAL B 1 5 ? 36.219 61.062 -10.508 1 18.11 5 VAL B CA 1
ATOM 2988 C C . VAL B 1 5 ? 34.938 61.188 -9.664 1 18.11 5 VAL B C 1
ATOM 2990 O O . VAL B 1 5 ? 34.25 60.188 -9.438 1 18.11 5 VAL B O 1
ATOM 2993 N N . ARG B 1 6 ? 34.344 62.406 -9.391 1 16.42 6 ARG B N 1
ATOM 2994 C CA . ARG B 1 6 ? 33.844 63.5 -8.562 1 16.42 6 ARG B CA 1
ATOM 2995 C C . ARG B 1 6 ? 32.312 63.5 -8.5 1 16.42 6 ARG B C 1
ATOM 2997 O O . ARG B 1 6 ? 31.656 62.781 -9.258 1 16.42 6 ARG B O 1
ATOM 3004 N N . THR B 1 7 ? 31.562 64.688 -8.914 1 16.81 7 THR B N 1
ATOM 3005 C CA . THR B 1 7 ? 30.953 65.75 -8.141 1 16.81 7 THR B CA 1
ATOM 3006 C C . THR B 1 7 ? 29.453 65.562 -7.992 1 16.81 7 THR B C 1
ATOM 3008 O O . THR B 1 7 ? 28.859 64.812 -8.742 1 16.81 7 THR B O 1
ATOM 3011 N N . ILE B 1 8 ? 28.5 66.812 -7.809 1 16.36 8 ILE B N 1
ATOM 3012 C CA . ILE B 1 8 ? 27.828 67.625 -6.816 1 16.36 8 ILE B CA 1
ATOM 3013 C C . ILE B 1 8 ? 26.328 67.625 -7.105 1 16.36 8 ILE B C 1
ATOM 3015 O O . ILE B 1 8 ? 25.516 67.375 -6.215 1 16.36 8 ILE B O 1
ATOM 3019 N N . ARG B 1 9 ? 25.672 68.688 -7.945 1 15.94 9 ARG B N 1
ATOM 3020 C CA . ARG B 1 9 ? 24.906 69.812 -7.449 1 15.94 9 ARG B CA 1
ATOM 3021 C C . ARG B 1 9 ? 23.422 69.5 -7.348 1 15.94 9 ARG B C 1
ATOM 3023 O O . ARG B 1 9 ? 22.953 68.562 -7.984 1 15.94 9 ARG B O 1
ATOM 3030 N N . ARG B 1 10 ? 22.406 70.688 -7.258 1 15.68 10 ARG B N 1
ATOM 3031 C CA . ARG B 1 10 ? 21.484 71.438 -6.434 1 15.68 10 ARG B CA 1
ATOM 3032 C C . ARG B 1 10 ? 20.031 71.188 -6.859 1 15.68 10 ARG B C 1
ATOM 3034 O O . ARG B 1 10 ? 19.188 70.875 -6.027 1 15.68 10 ARG B O 1
ATOM 3041 N N . LYS B 1 11 ? 19.312 72.188 -7.742 1 15.39 11 LYS B N 1
ATOM 3042 C CA . LYS B 1 11 ? 18.359 73.188 -7.309 1 15.39 11 LYS B CA 1
ATOM 3043 C C . LYS B 1 11 ? 16.922 72.688 -7.445 1 15.39 11 LYS B C 1
ATOM 3045 O O . LYS B 1 11 ? 16.141 72.75 -6.5 1 15.39 11 LYS B O 1
ATOM 3050 N N . ALA B 1 12 ? 16.078 73.188 -8.57 1 15.63 12 ALA B N 1
ATOM 3051 C CA . ALA B 1 12 ? 15.039 74.25 -8.562 1 15.63 12 ALA B CA 1
ATOM 3052 C C . ALA B 1 12 ? 13.672 73.625 -8.258 1 15.63 12 ALA B C 1
ATOM 3054 O O . ALA B 1 12 ? 13.438 72.438 -8.477 1 15.63 12 ALA B O 1
ATOM 3055 N N . LEU B 1 13 ? 12.484 74.562 -8.289 1 15.18 13 LEU B N 1
ATOM 3056 C CA . LEU B 1 13 ? 11.406 75.188 -7.559 1 15.18 13 LEU B CA 1
ATOM 3057 C C . LEU B 1 13 ? 10.07 74.5 -7.836 1 15.18 13 LEU B C 1
ATOM 3059 O O . LEU B 1 13 ? 9.32 74.188 -6.906 1 15.18 13 LEU B O 1
ATOM 3063 N N . VAL B 1 14 ? 9.391 74.688 -9.078 1 15.98 14 VAL B N 1
ATOM 3064 C CA . VAL B 1 14 ? 8.195 75.5 -9.117 1 15.98 14 VAL B CA 1
ATOM 3065 C C . VAL B 1 14 ? 6.977 74.688 -8.688 1 15.98 14 VAL B C 1
ATOM 3067 O O . VAL B 1 14 ? 6.941 73.5 -8.867 1 15.98 14 VAL B O 1
ATOM 3070 N N . GLY B 1 15 ? 5.828 75.438 -8.125 1 15.49 15 GLY B N 1
ATOM 3071 C CA . GLY B 1 15 ? 4.672 75.5 -7.242 1 15.49 15 GLY B CA 1
ATOM 3072 C C . GLY B 1 15 ? 3.422 74.875 -7.844 1 15.49 15 GLY B C 1
ATOM 3073 O O . GLY B 1 15 ? 2.416 74.688 -7.152 1 15.49 15 GLY B O 1
ATOM 3074 N N . PHE B 1 16 ? 3.174 74.688 -9.148 1 16.09 16 PHE B N 1
ATOM 3075 C CA . PHE B 1 16 ? 1.894 75.188 -9.617 1 16.09 16 PHE B CA 1
ATOM 3076 C C . PHE B 1 16 ? 0.737 74.438 -8.953 1 16.09 16 PHE B C 1
ATOM 3078 O O . PHE B 1 16 ? 0.785 73.25 -8.797 1 16.09 16 PHE B O 1
ATOM 3085 N N . ALA B 1 17 ? -0.318 75.25 -8.484 1 15.23 17 ALA B N 1
ATOM 3086 C CA . ALA B 1 17 ? -1.465 75.5 -7.605 1 15.23 17 ALA B CA 1
ATOM 3087 C C . ALA B 1 17 ? -2.617 74.562 -7.98 1 15.23 17 ALA B C 1
ATOM 3089 O O . ALA B 1 17 ? -3.139 73.812 -7.133 1 15.23 17 ALA B O 1
ATOM 3090 N N . ARG B 1 18 ? -3.506 75.062 -8.953 1 14.84 18 ARG B N 1
ATOM 3091 C CA . ARG B 1 18 ? -4.781 75.625 -8.539 1 14.84 18 ARG B CA 1
ATOM 3092 C C . ARG B 1 18 ? -5.863 74.562 -8.445 1 14.84 18 ARG B C 1
ATOM 3094 O O . ARG B 1 18 ? -6.57 74.438 -7.438 1 14.84 18 ARG B O 1
ATOM 3101 N N . GLN B 1 19 ? -6.438 74.188 -9.672 1 15.59 19 GLN B N 1
ATOM 3102 C CA . GLN B 1 19 ? -7.836 74.562 -9.891 1 15.59 19 GLN B CA 1
ATOM 3103 C C . GLN B 1 19 ? -8.773 73.5 -9.25 1 15.59 19 GLN B C 1
ATOM 3105 O O . GLN B 1 19 ? -8.586 72.312 -9.414 1 15.59 19 GLN B O 1
ATOM 3110 N N . ARG B 1 20 ? -9.859 74 -8.539 1 15.45 20 ARG B N 1
ATOM 3111 C CA . ARG B 1 20 ? -10.875 73.75 -7.527 1 15.45 20 ARG B CA 1
ATOM 3112 C C . ARG B 1 20 ? -12.023 72.938 -8.086 1 15.45 20 ARG B C 1
ATOM 3114 O O . ARG B 1 20 ? -12.984 72.625 -7.375 1 15.45 20 ARG B O 1
ATOM 3121 N N . GLU B 1 21 ? -12 72.562 -9.375 1 16.75 21 GLU B N 1
ATOM 3122 C CA . GLU B 1 21 ? -13.398 72.625 -9.781 1 16.75 21 GLU B CA 1
ATOM 3123 C C . GLU B 1 21 ? -14.289 71.812 -8.875 1 16.75 21 GLU B C 1
ATOM 3125 O O . GLU B 1 21 ? -13.938 70.688 -8.5 1 16.75 21 GLU B O 1
ATOM 3130 N N . LEU B 1 22 ? -15.484 72.375 -8.555 1 15.31 22 LEU B N 1
ATOM 3131 C CA . LEU B 1 22 ? -16.547 72.5 -7.566 1 15.31 22 LEU B CA 1
ATOM 3132 C C . LEU B 1 22 ? -17.469 71.312 -7.57 1 15.31 22 LEU B C 1
ATOM 3134 O O . LEU B 1 22 ? -17.828 70.812 -6.508 1 15.31 22 LEU B O 1
ATOM 3138 N N . HIS B 1 23 ? -18.125 71 -8.734 1 15.58 23 HIS B N 1
ATOM 3139 C CA . HIS B 1 23 ? -19.562 71.25 -8.594 1 15.58 23 HIS B CA 1
ATOM 3140 C C . HIS B 1 23 ? -20.203 70.188 -7.707 1 15.58 23 HIS B C 1
ATOM 3142 O O . HIS B 1 23 ? -19.625 69.125 -7.473 1 15.58 23 HIS B O 1
ATOM 3148 N N . GLY B 1 24 ? -21.656 70.188 -7.832 1 16.08 24 GLY B N 1
ATOM 3149 C CA . GLY B 1 24 ? -22.859 70.25 -7.027 1 16.08 24 GLY B CA 1
ATOM 3150 C C . GLY B 1 24 ? -23.328 68.875 -6.543 1 16.08 24 GLY B C 1
ATOM 3151 O O . GLY B 1 24 ? -23.031 67.875 -7.16 1 16.08 24 GLY B O 1
ATOM 3152 N N . VAL B 1 25 ? -24.016 68.75 -5.344 1 16.56 25 VAL B N 1
ATOM 3153 C CA . VAL B 1 25 ? -24.406 68 -4.176 1 16.56 25 VAL B CA 1
ATOM 3154 C C . VAL B 1 25 ? -25.688 67.188 -4.488 1 16.56 25 VAL B C 1
ATOM 3156 O O . VAL B 1 25 ? -26.172 66.438 -3.654 1 16.56 25 VAL B O 1
ATOM 3159 N N . SER B 1 26 ? -26.203 67.25 -5.75 1 16.12 26 SER B N 1
ATOM 3160 C CA . SER B 1 26 ? -27.641 67.25 -5.512 1 16.12 26 SER B CA 1
ATOM 3161 C C . SER B 1 26 ? -28.078 66.062 -4.645 1 16.12 26 SER B C 1
ATOM 3163 O O . SER B 1 26 ? -27.469 65 -4.711 1 16.12 26 SER B O 1
ATOM 3165 N N . ALA B 1 27 ? -29.25 66.312 -3.889 1 16.12 27 ALA B N 1
ATOM 3166 C CA . ALA B 1 27 ? -29.859 66 -2.604 1 16.12 27 ALA B CA 1
ATOM 3167 C C . ALA B 1 27 ? -30.516 64.625 -2.645 1 16.12 27 ALA B C 1
ATOM 3169 O O . ALA B 1 27 ? -30.219 63.75 -1.799 1 16.12 27 ALA B O 1
ATOM 3170 N N . PRO B 1 28 ? -31.875 64.625 -3.053 1 16.12 28 PRO B N 1
ATOM 3171 C CA . PRO B 1 28 ? -32.844 64.375 -1.972 1 16.12 28 PRO B CA 1
ATOM 3172 C C . PRO B 1 28 ? -33.031 62.875 -1.668 1 16.12 28 PRO B C 1
ATOM 3174 O O . PRO B 1 28 ? -32.469 62.031 -2.373 1 16.12 28 PRO B O 1
ATOM 3177 N N . ARG B 1 29 ? -34.438 62.438 -1.719 1 15.29 29 ARG B N 1
ATOM 3178 C CA . ARG B 1 29 ? -35.406 62.094 -0.683 1 15.29 29 ARG B CA 1
ATOM 3179 C C . ARG B 1 29 ? -35.625 60.594 -0.609 1 15.29 29 ARG B C 1
ATOM 3181 O O . ARG B 1 29 ? -35.531 60 0.464 1 15.29 29 ARG B O 1
ATOM 3188 N N . ASP B 1 30 ? -36.688 60.094 -1.407 1 16.47 30 ASP B N 1
ATOM 3189 C CA . ASP B 1 30 ? -37.969 59.562 -0.879 1 16.47 30 ASP B CA 1
ATOM 3190 C C . ASP B 1 30 ? -37.844 58.094 -0.525 1 16.47 30 ASP B C 1
ATOM 3192 O O . ASP B 1 30 ? -36.938 57.406 -1.006 1 16.47 30 ASP B O 1
ATOM 3196 N N . GLY B 1 31 ? -39.062 57.562 0.089 1 17.08 31 GLY B N 1
ATOM 3197 C CA . GLY B 1 31 ? -39.625 56.75 1.166 1 17.08 31 GLY B CA 1
ATOM 3198 C C . GLY B 1 31 ? -39.75 55.281 0.806 1 17.08 31 GLY B C 1
ATOM 3199 O O . GLY B 1 31 ? -40.344 54.531 1.562 1 17.08 31 GLY B O 1
ATOM 3200 N N . VAL B 1 32 ? -39.25 54.844 -0.261 1 17.36 32 VAL B N 1
ATOM 3201 C CA . VAL B 1 32 ? -40.062 53.688 -0.712 1 17.36 32 VAL B CA 1
ATOM 3202 C C . VAL B 1 32 ? -40.156 52.656 0.412 1 17.36 32 VAL B C 1
ATOM 3204 O O . VAL B 1 32 ? -39.156 52.188 0.914 1 17.36 32 VAL B O 1
ATOM 3207 N N . ARG B 1 33 ? -41.469 52.469 0.896 1 16.17 33 ARG B N 1
ATOM 3208 C CA . ARG B 1 33 ? -42.188 51.906 2.023 1 16.17 33 ARG B CA 1
ATOM 3209 C C . ARG B 1 33 ? -41.969 50.406 2.107 1 16.17 33 ARG B C 1
ATOM 3211 O O . ARG B 1 33 ? -41.906 49.844 3.201 1 16.17 33 ARG B O 1
ATOM 3218 N N . THR B 1 34 ? -42 49.656 1.024 1 17.16 34 THR B N 1
ATOM 3219 C CA . THR B 1 34 ? -43.031 48.625 1.131 1 17.16 34 THR B CA 1
ATOM 3220 C C . THR B 1 34 ? -42.594 47.531 2.111 1 17.16 34 THR B C 1
ATOM 3222 O O . THR B 1 34 ? -41.719 46.719 1.793 1 17.16 34 THR B O 1
ATOM 3225 N N . LEU B 1 35 ? -42.344 47.875 3.389 1 15.95 35 LEU B N 1
ATOM 3226 C CA . LEU B 1 35 ? -41.781 46.906 4.336 1 15.95 35 LEU B CA 1
ATOM 3227 C C . LEU B 1 35 ? -42.719 45.719 4.512 1 15.95 35 LEU B C 1
ATOM 3229 O O . LEU B 1 35 ? -42.344 44.719 5.105 1 15.95 35 LEU B O 1
ATOM 3233 N N . ALA B 1 36 ? -44.094 45.75 4.035 1 15.04 36 ALA B N 1
ATOM 3234 C CA . ALA B 1 36 ? -45 45.344 5.109 1 15.04 36 ALA B CA 1
ATOM 3235 C C . ALA B 1 36 ? -44.594 44.031 5.715 1 15.04 36 ALA B C 1
ATOM 3237 O O . ALA B 1 36 ? -43.844 43.25 5.102 1 15.04 36 ALA B O 1
ATOM 3238 N N . GLU B 1 37 ? -45.781 43.219 6.164 1 15.27 37 GLU B N 1
ATOM 3239 C CA . GLU B 1 37 ? -46.312 42.75 7.438 1 15.27 37 GLU B CA 1
ATOM 3240 C C . GLU B 1 37 ? -45.719 41.406 7.809 1 15.27 37 GLU B C 1
ATOM 3242 O O . GLU B 1 37 ? -45 40.781 7.008 1 15.27 37 GLU B O 1
ATOM 3247 N N . GLU B 1 38 ? -46.719 40.375 8.117 1 16.39 38 GLU B N 1
ATOM 3248 C CA . GLU B 1 38 ? -47.125 39.719 9.359 1 16.39 38 GLU B CA 1
ATOM 3249 C C . GLU B 1 38 ? -46.406 38.406 9.562 1 16.39 38 GLU B C 1
ATOM 3251 O O . GLU B 1 38 ? -46.188 37.656 8.609 1 16.39 38 GLU B O 1
ATOM 3256 N N . LEU B 1 39 ? -45.781 38.156 10.719 1 16.5 39 LEU B N 1
ATOM 3257 C CA . LEU B 1 39 ? -45.062 37.25 11.586 1 16.5 39 LEU B CA 1
ATOM 3258 C C . LEU B 1 39 ? -45.906 36 11.898 1 16.5 39 LEU B C 1
ATOM 3260 O O . LEU B 1 39 ? -45.5 35.188 12.711 1 16.5 39 LEU B O 1
ATOM 3264 N N . SER B 1 40 ? -47.156 35.875 11.273 1 15.26 40 SER B N 1
ATOM 3265 C CA . SER B 1 40 ? -48.031 35.219 12.234 1 15.26 40 SER B CA 1
ATOM 3266 C C . SER B 1 40 ? -47.375 33.969 12.836 1 15.26 40 SER B C 1
ATOM 3268 O O . SER B 1 40 ? -46.438 33.406 12.25 1 15.26 40 SER B O 1
ATOM 3270 N N . SER B 1 41 ? -48.125 33.438 13.977 1 15.77 41 SER B N 1
ATOM 3271 C CA . SER B 1 41 ? -48.188 32.812 15.289 1 15.77 41 SER B CA 1
ATOM 3272 C C . SER B 1 41 ? -48.062 31.297 15.18 1 15.77 41 SER B C 1
ATOM 3274 O O . SER B 1 41 ? -48.906 30.641 14.562 1 15.77 41 SER B O 1
ATOM 3276 N N . GLY B 1 42 ? -47.031 30.797 14.758 1 16.72 42 GLY B N 1
ATOM 3277 C CA . GLY B 1 42 ? -46.938 29.344 14.836 1 16.72 42 GLY B CA 1
ATOM 3278 C C . GLY B 1 42 ? -47.375 28.797 16.188 1 16.72 42 GLY B C 1
ATOM 3279 O O . GLY B 1 42 ? -46.625 28.844 17.156 1 16.72 42 GLY B O 1
ATOM 3280 N N . VAL B 1 43 ? -48.719 29.094 16.578 1 14.93 43 VAL B N 1
ATOM 3281 C CA . VAL B 1 43 ? -49.125 28.812 17.953 1 14.93 43 VAL B CA 1
ATOM 3282 C C . VAL B 1 43 ? -48.562 27.469 18.391 1 14.93 43 VAL B C 1
ATOM 3284 O O . VAL B 1 43 ? -47.875 27.375 19.422 1 14.93 43 VAL B O 1
ATOM 3287 N N . ARG B 1 44 ? -49.531 26.484 18.578 1 15.23 44 ARG B N 1
ATOM 3288 C CA . ARG B 1 44 ? -50.031 26.031 19.875 1 15.23 44 ARG B CA 1
ATOM 3289 C C . ARG B 1 44 ? -49.156 24.922 20.438 1 15.23 44 ARG B C 1
ATOM 3291 O O . ARG B 1 44 ? -48.375 24.297 19.688 1 15.23 44 ARG B O 1
ATOM 3298 N N . ALA B 1 45 ? -49.719 24.234 21.625 1 15.38 45 ALA B N 1
ATOM 3299 C CA . ALA B 1 45 ? -49.594 23.922 23.047 1 15.38 45 ALA B CA 1
ATOM 3300 C C . ALA B 1 45 ? -49 22.531 23.25 1 15.38 45 ALA B C 1
ATOM 3302 O O . ALA B 1 45 ? -48.844 21.766 22.297 1 15.38 45 ALA B O 1
ATOM 3303 N N . SER B 1 46 ? -49.812 21.734 24.031 1 14.92 46 SER B N 1
ATOM 3304 C CA . SER B 1 46 ? -49.656 21.25 25.391 1 14.92 46 SER B CA 1
ATOM 3305 C C . SER B 1 46 ? -49.156 19.812 25.422 1 14.92 46 SER B C 1
ATOM 3307 O O . SER B 1 46 ? -48.312 19.469 26.25 1 14.92 46 SER B O 1
ATOM 3309 N N . SER B 1 47 ? -49.875 18.828 24.656 1 15.82 47 SER B N 1
ATOM 3310 C CA . SER B 1 47 ? -50.438 17.844 25.594 1 15.82 47 SER B CA 1
ATOM 3311 C C . SER B 1 47 ? -49.344 16.953 26.188 1 15.82 47 SER B C 1
ATOM 3313 O O . SER B 1 47 ? -48.344 16.688 25.516 1 15.82 47 SER B O 1
ATOM 3315 N N . SER B 1 48 ? -49.406 16.688 27.531 1 16.36 48 SER B N 1
ATOM 3316 C CA . SER B 1 48 ? -48.844 16.172 28.781 1 16.36 48 SER B CA 1
ATOM 3317 C C . SER B 1 48 ? -48.531 14.688 28.672 1 16.36 48 SER B C 1
ATOM 3319 O O . SER B 1 48 ? -47.844 14.125 29.547 1 16.36 48 SER B O 1
ATOM 3321 N N . ILE B 1 49 ? -49.031 13.898 27.625 1 17.11 49 ILE B N 1
ATOM 3322 C CA . ILE B 1 49 ? -49.5 12.68 28.281 1 17.11 49 ILE B CA 1
ATOM 3323 C C . ILE B 1 49 ? -48.312 12.016 29 1 17.11 49 ILE B C 1
ATOM 3325 O O . ILE B 1 49 ? -47.25 11.867 28.422 1 17.11 49 ILE B O 1
ATOM 3329 N N . VAL B 1 50 ? -48.5 11.734 30.359 1 16.69 50 VAL B N 1
ATOM 3330 C CA . VAL B 1 50 ? -47.938 11.258 31.625 1 16.69 50 VAL B CA 1
ATOM 3331 C C . VAL B 1 50 ? -47.469 9.812 31.469 1 16.69 50 VAL B C 1
ATOM 3333 O O . VAL B 1 50 ? -46.688 9.32 32.281 1 16.69 50 VAL B O 1
ATOM 3336 N N . ASP B 1 51 ? -47.469 9.188 30.297 1 16.34 51 ASP B N 1
ATOM 3337 C CA . ASP B 1 51 ? -47.688 7.809 30.734 1 16.34 51 ASP B CA 1
ATOM 3338 C C . ASP B 1 51 ? -46.625 7.379 31.734 1 16.34 51 ASP B C 1
ATOM 3340 O O . ASP B 1 51 ? -45.438 7.559 31.484 1 16.34 51 ASP B O 1
ATOM 3344 N N . ASP B 1 52 ? -47 7.066 33.031 1 16.61 52 ASP B N 1
ATOM 3345 C CA . ASP B 1 52 ? -46.625 6.66 34.375 1 16.61 52 ASP B CA 1
ATOM 3346 C C . ASP B 1 52 ? -45.812 5.371 34.375 1 16.61 52 ASP B C 1
ATOM 3348 O O . ASP B 1 52 ? -45.219 4.988 35.375 1 16.61 52 ASP B O 1
ATOM 3352 N N . THR B 1 53 ? -45.938 4.492 33.406 1 17.28 53 THR B N 1
ATOM 3353 C CA . THR B 1 53 ? -46 3.178 34.031 1 17.28 53 THR B CA 1
ATOM 3354 C C . THR B 1 53 ? -44.75 2.93 34.875 1 17.28 53 THR B C 1
ATOM 3356 O O . THR B 1 53 ? -43.625 3.293 34.5 1 17.28 53 THR B O 1
ATOM 3359 N N . VAL B 1 54 ? -44.875 2.379 36.188 1 16.62 54 VAL B N 1
ATOM 3360 C CA . VAL B 1 54 ? -44.406 2.109 37.531 1 16.62 54 VAL B CA 1
ATOM 3361 C C . VAL B 1 54 ? -43.281 1.077 37.5 1 16.62 54 VAL B C 1
ATOM 3363 O O . VAL B 1 54 ? -42.281 1.231 38.219 1 16.62 54 VAL B O 1
ATOM 3366 N N . PRO B 1 55 ? -43.312 -0.092 36.781 1 16.83 55 PRO B N 1
ATOM 3367 C CA . PRO B 1 55 ? -43.281 -1.222 37.719 1 16.83 55 PRO B CA 1
ATOM 3368 C C . PRO B 1 55 ? -41.969 -1.312 38.469 1 16.83 55 PRO B C 1
ATOM 3370 O O . PRO B 1 55 ? -40.969 -0.691 38.062 1 16.83 55 PRO B O 1
ATOM 3373 N N . SER B 1 56 ? -41.844 -2.52 39.312 1 16.12 56 SER B N 1
ATOM 3374 C CA . SER B 1 56 ? -41.469 -3.098 40.625 1 16.12 56 SER B CA 1
ATOM 3375 C C . SER B 1 56 ? -39.969 -3.424 40.656 1 16.12 56 SER B C 1
ATOM 3377 O O . SER B 1 56 ? -39.375 -3.703 39.625 1 16.12 56 SER B O 1
ATOM 3379 N N . LYS B 1 57 ? -39.312 -3.078 41.781 1 17.03 57 LYS B N 1
ATOM 3380 C CA . LYS B 1 57 ? -38.062 -3.096 42.562 1 17.03 57 LYS B CA 1
ATOM 3381 C C . LYS B 1 57 ? -37.594 -4.523 42.781 1 17.03 57 LYS B C 1
ATOM 3383 O O . LYS B 1 57 ? -36.688 -4.762 43.594 1 17.03 57 LYS B O 1
ATOM 3388 N N . ARG B 1 58 ? -37.531 -5.426 41.812 1 16.5 58 ARG B N 1
ATOM 3389 C CA . ARG B 1 58 ? -37.312 -6.738 42.406 1 16.5 58 ARG B CA 1
ATOM 3390 C C . ARG B 1 58 ? -36.094 -6.715 43.312 1 16.5 58 ARG B C 1
ATOM 3392 O O . ARG B 1 58 ? -35.031 -6.219 42.938 1 16.5 58 ARG B O 1
ATOM 3399 N N . PHE B 1 59 ? -36.312 -7.004 44.75 1 15.41 59 PHE B N 1
ATOM 3400 C CA . PHE B 1 59 ? -35.656 -7.078 46.031 1 15.41 59 PHE B CA 1
ATOM 3401 C C . PHE B 1 59 ? -34.5 -8.07 46 1 15.41 59 PHE B C 1
ATOM 3403 O O . PHE B 1 59 ? -33.469 -7.848 46.625 1 15.41 59 PHE B O 1
ATOM 3410 N N . TYR B 1 60 ? -34.469 -9.195 45.281 1 15.86 60 TYR B N 1
ATOM 3411 C CA . TYR B 1 60 ? -34.219 -10.305 46.188 1 15.86 60 TYR B CA 1
ATOM 3412 C C . TYR B 1 60 ? -32.844 -10.195 46.844 1 15.86 60 TYR B C 1
ATOM 3414 O O . TYR B 1 60 ? -31.922 -9.68 46.25 1 15.86 60 TYR B O 1
ATOM 3422 N N . VAL B 1 61 ? -32.812 -10.586 48.188 1 15.91 61 VAL B N 1
ATOM 3423 C CA . VAL B 1 61 ? -32.094 -10.641 49.469 1 15.91 61 VAL B CA 1
ATOM 3424 C C . VAL B 1 61 ? -30.922 -11.633 49.375 1 15.91 61 VAL B C 1
ATOM 3426 O O . VAL B 1 61 ? -29.984 -11.57 50.156 1 15.91 61 VAL B O 1
ATOM 3429 N N . THR B 1 62 ? -30.594 -12.383 48.375 1 16.5 62 THR B N 1
ATOM 3430 C CA . THR B 1 62 ? -30.203 -13.633 49 1 16.5 62 THR B CA 1
ATOM 3431 C C . THR B 1 62 ? -28.984 -13.422 49.906 1 16.5 62 THR B C 1
ATOM 3433 O O . THR B 1 62 ? -28.031 -12.734 49.531 1 16.5 62 THR B O 1
ATOM 3436 N N . ASP B 1 63 ? -29.062 -13.914 51.188 1 15.34 63 ASP B N 1
ATOM 3437 C CA . ASP B 1 63 ? -28.453 -13.883 52.531 1 15.34 63 ASP B CA 1
ATOM 3438 C C . ASP B 1 63 ? -27.078 -14.562 52.5 1 15.34 63 ASP B C 1
ATOM 3440 O O . ASP B 1 63 ? -26.266 -14.328 53.406 1 15.34 63 ASP B O 1
ATOM 3444 N N . ALA B 1 64 ? -26.75 -15.656 51.875 1 16.83 64 ALA B N 1
ATOM 3445 C CA . ALA B 1 64 ? -26.328 -16.656 52.844 1 16.83 64 ALA B CA 1
ATOM 3446 C C . ALA B 1 64 ? -25.094 -16.172 53.594 1 16.83 64 ALA B C 1
ATOM 3448 O O . ALA B 1 64 ? -24.25 -15.477 53.062 1 16.83 64 ALA B O 1
ATOM 3449 N N . PRO B 1 65 ? -24.938 -16.781 54.844 1 15.83 65 PRO B N 1
ATOM 3450 C CA . PRO B 1 65 ? -24.344 -16.469 56.156 1 15.83 65 PRO B CA 1
ATOM 3451 C C . PRO B 1 65 ? -22.812 -16.547 56.125 1 15.83 65 PRO B C 1
ATOM 3453 O O . PRO B 1 65 ? -22.141 -15.625 56.594 1 15.83 65 PRO B O 1
ATOM 3456 N N . GLY B 1 66 ? -22.234 -17.859 56.188 1 15.96 66 GLY B N 1
ATOM 3457 C CA . GLY B 1 66 ? -21.594 -18.281 57.406 1 15.96 66 GLY B CA 1
ATOM 3458 C C . GLY B 1 66 ? -20.203 -17.703 57.594 1 15.96 66 GLY B C 1
ATOM 3459 O O . GLY B 1 66 ? -19.578 -17.266 56.625 1 15.96 66 GLY B O 1
ATOM 3460 N N . LYS B 1 67 ? -19.531 -18.094 58.875 1 15.59 67 LYS B N 1
ATOM 3461 C CA . LYS B 1 67 ? -18.75 -17.516 59.969 1 15.59 67 LYS B CA 1
ATOM 3462 C C . LYS B 1 67 ? -17.25 -17.609 59.688 1 15.59 67 LYS B C 1
ATOM 3464 O O . LYS B 1 67 ? -16.531 -16.609 59.781 1 15.59 67 LYS B O 1
ATOM 3469 N N . PRO B 1 68 ? -16.484 -18.859 60.031 1 15.9 68 PRO B N 1
ATOM 3470 C CA . PRO B 1 68 ? -15.758 -18.734 61.312 1 15.9 68 PRO B CA 1
ATOM 3471 C C . PRO B 1 68 ? -14.359 -18.156 61.125 1 15.9 68 PRO B C 1
ATOM 3473 O O . PRO B 1 68 ? -13.891 -18 60 1 15.9 68 PRO B O 1
ATOM 3476 N N . THR B 1 69 ? -13.328 -18.875 61.906 1 15.39 69 THR B N 1
ATOM 3477 C CA . THR B 1 69 ? -12.477 -18.578 63.062 1 15.39 69 THR B CA 1
ATOM 3478 C C . THR B 1 69 ? -11.055 -18.234 62.594 1 15.39 69 THR B C 1
ATOM 3480 O O . THR B 1 69 ? -10.516 -17.203 62.969 1 15.39 69 THR B O 1
ATOM 3483 N N . VAL B 1 70 ? -10.008 -19.234 62.969 1 16.09 70 VAL B N 1
ATOM 3484 C CA . VAL B 1 70 ? -9.055 -19.047 64.062 1 16.09 70 VAL B CA 1
ATOM 3485 C C . VAL B 1 70 ? -7.754 -18.469 63.5 1 16.09 70 VAL B C 1
ATOM 3487 O O . VAL B 1 70 ? -7.531 -18.484 62.281 1 16.09 70 VAL B O 1
ATOM 3490 N N . PHE B 1 71 ? -6.562 -19.094 64 1 15.44 71 PHE B N 1
ATOM 3491 C CA . PHE B 1 71 ? -5.578 -18.672 65 1 15.44 71 PHE B CA 1
ATOM 3492 C C . PHE B 1 71 ? -4.289 -18.219 64.312 1 15.44 71 PHE B C 1
ATOM 3494 O O . PHE B 1 71 ? -3.816 -17.109 64.562 1 15.44 71 PHE B O 1
ATOM 3501 N N . HIS B 1 72 ? -3.305 -19.078 64.375 1 15.03 72 HIS B N 1
ATOM 3502 C CA . HIS B 1 72 ? -2.178 -18.875 65.25 1 15.03 72 HIS B CA 1
ATOM 3503 C C . HIS B 1 72 ? -0.95 -18.375 64.5 1 15.03 72 HIS B C 1
ATOM 3505 O O . HIS B 1 72 ? -0.154 -19.172 64 1 15.03 72 HIS B O 1
ATOM 3511 N N . ALA B 1 73 ? -1.261 -17.641 63.5 1 16.11 73 ALA B N 1
ATOM 3512 C CA . ALA B 1 73 ? 0.023 -17.547 62.812 1 16.11 73 ALA B CA 1
ATOM 3513 C C . ALA B 1 73 ? 1.139 -17.172 63.781 1 16.11 73 ALA B C 1
ATOM 3515 O O . ALA B 1 73 ? 1.09 -16.125 64.375 1 16.11 73 ALA B O 1
ATOM 3516 N N . THR B 1 74 ? 1.857 -18.25 64.062 1 14.65 74 THR B N 1
ATOM 3517 C CA . THR B 1 74 ? 2.941 -18.359 65 1 14.65 74 THR B CA 1
ATOM 3518 C C . THR B 1 74 ? 3.934 -17.203 64.875 1 14.65 74 THR B C 1
ATOM 3520 O O . THR B 1 74 ? 4.285 -16.531 65.812 1 14.65 74 THR B O 1
ATOM 3523 N N . ARG B 1 75 ? 5.039 -17.688 64.25 1 15.19 75 ARG B N 1
ATOM 3524 C CA . ARG B 1 75 ? 6.309 -17.75 65 1 15.19 75 ARG B CA 1
ATOM 3525 C C . ARG B 1 75 ? 7.062 -16.438 64.875 1 15.19 75 ARG B C 1
ATOM 3527 O O . ARG B 1 75 ? 7.09 -15.805 63.812 1 15.19 75 ARG B O 1
ATOM 3534 N N . GLN B 1 76 ? 7.5 -15.992 66 1 14.91 76 GLN B N 1
ATOM 3535 C CA . GLN B 1 76 ? 8.102 -14.875 66.75 1 14.91 76 GLN B CA 1
ATOM 3536 C C . GLN B 1 76 ? 9.422 -14.445 66.125 1 14.91 76 GLN B C 1
ATOM 3538 O O . GLN B 1 76 ? 9.703 -13.258 66 1 14.91 76 GLN B O 1
ATOM 3543 N N . GLN B 1 77 ? 10.336 -15.453 65.75 1 14.9 77 GLN B N 1
ATOM 3544 C CA . GLN B 1 77 ? 11.531 -15.297 66.562 1 14.9 77 GLN B CA 1
ATOM 3545 C C . GLN B 1 77 ? 12.336 -14.07 66.125 1 14.9 77 GLN B C 1
ATOM 3547 O O . GLN B 1 77 ? 12.383 -13.742 64.938 1 14.9 77 GLN B O 1
ATOM 3552 N N . GLU B 1 78 ? 13.094 -13.5 67.062 1 15.77 78 GLU B N 1
ATOM 3553 C CA . GLU B 1 78 ? 13.766 -12.352 67.688 1 15.77 78 GLU B CA 1
ATOM 3554 C C . GLU B 1 78 ? 15.062 -12.016 66.938 1 15.77 78 GLU B C 1
ATOM 3556 O O . GLU B 1 78 ? 15.562 -10.898 67.062 1 15.77 78 GLU B O 1
ATOM 3561 N N . ARG B 1 79 ? 15.797 -12.977 66.125 1 15.61 79 ARG B N 1
ATOM 3562 C CA . ARG B 1 79 ? 17.156 -12.898 66.625 1 15.61 79 ARG B CA 1
ATOM 3563 C C . ARG B 1 79 ? 17.828 -11.586 66.25 1 15.61 79 ARG B C 1
ATOM 3565 O O . ARG B 1 79 ? 17.844 -11.242 65.062 1 15.61 79 ARG B O 1
ATOM 3572 N N . LEU B 1 80 ? 18 -10.656 67.125 1 16.77 80 LEU B N 1
ATOM 3573 C CA . LEU B 1 80 ? 18.609 -9.344 67.25 1 16.77 80 LEU B CA 1
ATOM 3574 C C . LEU B 1 80 ? 20.094 -9.391 66.938 1 16.77 80 LEU B C 1
ATOM 3576 O O . LEU B 1 80 ? 20.812 -8.398 67.062 1 16.77 80 LEU B O 1
ATOM 3580 N N . SER B 1 81 ? 20.656 -10.586 66.438 1 15.01 81 SER B N 1
ATOM 3581 C CA . SER B 1 81 ? 22 -10.578 67 1 15.01 81 SER B CA 1
ATOM 3582 C C . SER B 1 81 ? 22.781 -9.336 66.625 1 15.01 81 SER B C 1
ATOM 3584 O O . SER B 1 81 ? 22.328 -8.578 65.75 1 15.01 81 SER B O 1
ATOM 3586 N N . SER B 1 82 ? 23.984 -9.617 66.062 1 16 82 SER B N 1
ATOM 3587 C CA . SER B 1 82 ? 25.312 -9.477 66.688 1 16 82 SER B CA 1
ATOM 3588 C C . SER B 1 82 ? 26.016 -8.219 66.188 1 16 82 SER B C 1
ATOM 3590 O O . SER B 1 82 ? 26.656 -7.508 66.938 1 16 82 SER B O 1
ATOM 3592 N N . THR B 1 83 ? 26.172 -8.016 64.812 1 16.78 83 THR B N 1
ATOM 3593 C CA . THR B 1 83 ? 27.609 -7.918 64.562 1 16.78 83 THR B CA 1
ATOM 3594 C C . THR B 1 83 ? 28.125 -6.527 64.938 1 16.78 83 THR B C 1
ATOM 3596 O O . THR B 1 83 ? 27.406 -5.535 64.75 1 16.78 83 THR B O 1
ATOM 3599 N N . LEU B 1 84 ? 29.422 -6.445 65.312 1 16.2 84 LEU B N 1
ATOM 3600 C CA . LEU B 1 84 ? 30.484 -5.867 66.125 1 16.2 84 LEU B CA 1
ATOM 3601 C C . LEU B 1 84 ? 30.984 -4.562 65.5 1 16.2 84 LEU B C 1
ATOM 3603 O O . LEU B 1 84 ? 31.172 -3.57 66.25 1 16.2 84 LEU B O 1
ATOM 3607 N N . ALA B 1 85 ? 31.766 -4.559 64.312 1 17.03 85 ALA B N 1
ATOM 3608 C CA . ALA B 1 85 ? 33.156 -4.18 64.5 1 17.03 85 ALA B CA 1
ATOM 3609 C C . ALA B 1 85 ? 33.312 -2.662 64.625 1 17.03 85 ALA B C 1
ATOM 3611 O O . ALA B 1 85 ? 32.438 -1.923 64.125 1 17.03 85 ALA B O 1
ATOM 3612 N N . GLY B 1 86 ? 34.594 -2.115 64.625 1 17.3 86 GLY B N 1
ATOM 3613 C CA . GLY B 1 86 ? 35.5 -1.287 65.375 1 17.3 86 GLY B CA 1
ATOM 3614 C C . GLY B 1 86 ? 35.594 0.132 64.875 1 17.3 86 GLY B C 1
ATOM 3615 O O . GLY B 1 86 ? 35.781 1.072 65.625 1 17.3 86 GLY B O 1
ATOM 3616 N N . GLU B 1 87 ? 35.719 0.375 63.469 1 20.8 87 GLU B N 1
ATOM 3617 C CA . GLU B 1 87 ? 36.906 1.207 63.25 1 20.8 87 GLU B CA 1
ATOM 3618 C C . GLU B 1 87 ? 36.625 2.666 63.594 1 20.8 87 GLU B C 1
ATOM 3620 O O . GLU B 1 87 ? 35.5 3.143 63.406 1 20.8 87 GLU B O 1
ATOM 3625 N N . VAL B 1 88 ? 37.625 3.24 64.25 1 19.16 88 VAL B N 1
ATOM 3626 C CA . VAL B 1 88 ? 37.844 4.438 65.062 1 19.16 88 VAL B CA 1
ATOM 3627 C C . VAL B 1 88 ? 37.781 5.68 64.188 1 19.16 88 VAL B C 1
ATOM 3629 O O . VAL B 1 88 ? 38.5 5.777 63.188 1 19.16 88 VAL B O 1
ATOM 3632 N N . PRO B 1 89 ? 36.781 6.406 64.125 1 19.84 89 PRO B N 1
ATOM 3633 C CA . PRO B 1 89 ? 36.469 7.559 63.312 1 19.84 89 PRO B CA 1
ATOM 3634 C C . PRO B 1 89 ? 37.406 8.742 63.531 1 19.84 89 PRO B C 1
ATOM 3636 O O . PRO B 1 89 ? 37.406 9.32 64.625 1 19.84 89 PRO B O 1
ATOM 3639 N N . LYS B 1 90 ? 38.625 8.609 63.031 1 22.14 90 LYS B N 1
ATOM 3640 C CA . LYS B 1 90 ? 39.562 9.664 63.438 1 22.14 90 LYS B CA 1
ATOM 3641 C C . LYS B 1 90 ? 38.938 11.039 63.219 1 22.14 90 LYS B C 1
ATOM 3643 O O . LYS B 1 90 ? 38.094 11.219 62.344 1 22.14 90 LYS B O 1
ATOM 3648 N N . LEU B 1 91 ? 39.375 12.023 64.062 1 19.11 91 LEU B N 1
ATOM 3649 C CA . LEU B 1 91 ? 39 13.336 64.562 1 19.11 91 LEU B CA 1
ATOM 3650 C C . LEU B 1 91 ? 39.25 14.414 63.531 1 19.11 91 LEU B C 1
ATOM 3652 O O . LEU B 1 91 ? 40.406 14.719 63.219 1 19.11 91 LEU B O 1
ATOM 3656 N N . ALA B 1 92 ? 38.656 14.375 62.344 1 21.52 92 ALA B N 1
ATOM 3657 C CA . ALA B 1 92 ? 39.125 15.328 61.344 1 21.52 92 ALA B CA 1
ATOM 3658 C C . ALA B 1 92 ? 38.938 16.766 61.844 1 21.52 92 ALA B C 1
ATOM 3660 O O . ALA B 1 92 ? 37.906 17.125 62.375 1 21.52 92 ALA B O 1
ATOM 3661 N N . PRO B 1 93 ? 40.094 17.516 61.844 1 20.53 93 PRO B N 1
ATOM 3662 C CA . PRO B 1 93 ? 40.219 18.844 62.438 1 20.53 93 PRO B CA 1
ATOM 3663 C C . PRO B 1 93 ? 39.312 19.875 61.75 1 20.53 93 PRO B C 1
ATOM 3665 O O . PRO B 1 93 ? 38.969 19.703 60.562 1 20.53 93 PRO B O 1
ATOM 3668 N N . VAL B 1 94 ? 38.75 20.859 62.562 1 21.38 94 VAL B N 1
ATOM 3669 C CA . VAL B 1 94 ? 37.719 21.891 62.469 1 21.38 94 VAL B CA 1
ATOM 3670 C C . VAL B 1 94 ? 38.219 23.047 61.625 1 21.38 94 VAL B C 1
ATOM 3672 O O . VAL B 1 94 ? 38.906 23.953 62.125 1 21.38 94 VAL B O 1
ATOM 3675 N N . THR B 1 95 ? 38.875 22.812 60.438 1 21.27 95 THR B N 1
ATOM 3676 C CA . THR B 1 95 ? 39.438 24.031 59.875 1 21.27 95 THR B CA 1
ATOM 3677 C C . THR B 1 95 ? 38.375 25.078 59.625 1 21.27 95 THR B C 1
ATOM 3679 O O . THR B 1 95 ? 37.344 24.797 59 1 21.27 95 THR B O 1
ATOM 3682 N N . THR B 1 96 ? 38.469 26.266 60.281 1 20.02 96 THR B N 1
ATOM 3683 C CA . THR B 1 96 ? 37.562 27.406 60.5 1 20.02 96 THR B CA 1
ATOM 3684 C C . THR B 1 96 ? 37.375 28.156 59.188 1 20.02 96 THR B C 1
ATOM 3686 O O . THR B 1 96 ? 36.375 28.859 59 1 20.02 96 THR B O 1
ATOM 3689 N N . ARG B 1 97 ? 38.312 28.141 58.156 1 23.02 97 ARG B N 1
ATOM 3690 C CA . ARG B 1 97 ? 38.688 29.469 57.688 1 23.02 97 ARG B CA 1
ATOM 3691 C C . ARG B 1 97 ? 37.469 30.203 57.125 1 23.02 97 ARG B C 1
ATOM 3693 O O . ARG B 1 97 ? 36.438 29.594 56.844 1 23.02 97 ARG B O 1
ATOM 3700 N N . SER B 1 98 ? 37.719 31.359 56.219 1 21.66 98 SER B N 1
ATOM 3701 C CA . SER B 1 98 ? 37.375 32.75 55.906 1 21.66 98 SER B CA 1
ATOM 3702 C C . SER B 1 98 ? 36.188 32.812 54.969 1 21.66 98 SER B C 1
ATOM 3704 O O . SER B 1 98 ? 36.062 32 54.062 1 21.66 98 SER B O 1
ATOM 3706 N N . GLU B 1 99 ? 35.125 33.469 55.438 1 23 99 GLU B N 1
ATOM 3707 C CA . GLU B 1 99 ? 33.781 33.688 54.875 1 23 99 GLU B CA 1
ATOM 3708 C C . GLU B 1 99 ? 33.844 34.5 53.594 1 23 99 GLU B C 1
ATOM 3710 O O . GLU B 1 99 ? 34.094 35.719 53.656 1 23 99 GLU B O 1
ATOM 3715 N N . HIS B 1 100 ? 34.719 34.188 52.594 1 25.14 100 HIS B N 1
ATOM 3716 C CA . HIS B 1 100 ? 34.688 35.031 51.406 1 25.14 100 HIS B CA 1
ATOM 3717 C C . HIS B 1 100 ? 33.281 35.219 50.875 1 25.14 100 HIS B C 1
ATOM 3719 O O . HIS B 1 100 ? 32.5 34.281 50.812 1 25.14 100 HIS B O 1
ATOM 3725 N N . SER B 1 101 ? 32.812 36.438 51.031 1 21.19 101 SER B N 1
ATOM 3726 C CA . SER B 1 101 ? 31.5 36.906 50.562 1 21.19 101 SER B CA 1
ATOM 3727 C C . SER B 1 101 ? 31.297 36.594 49.094 1 21.19 101 SER B C 1
ATOM 3729 O O . SER B 1 101 ? 32.094 37 48.25 1 21.19 101 SER B O 1
ATOM 3731 N N . ALA B 1 102 ? 30.781 35.531 48.719 1 28.08 102 ALA B N 1
ATOM 3732 C CA . ALA B 1 102 ? 30.375 35.125 47.375 1 28.08 102 ALA B CA 1
ATOM 3733 C C . ALA B 1 102 ? 29.422 36.156 46.75 1 28.08 102 ALA B C 1
ATOM 3735 O O . ALA B 1 102 ? 28.281 36.281 47.219 1 28.08 102 ALA B O 1
ATOM 3736 N N . ALA B 1 103 ? 30.031 37.344 46.469 1 27.55 103 ALA B N 1
ATOM 3737 C CA . ALA B 1 103 ? 29.156 38.125 45.625 1 27.55 103 ALA B CA 1
ATOM 3738 C C . ALA B 1 103 ? 28.562 37.281 44.5 1 27.55 103 ALA B C 1
ATOM 3740 O O . ALA B 1 103 ? 29.297 36.719 43.688 1 27.55 103 ALA B O 1
ATOM 3741 N N . VAL B 1 104 ? 27.406 36.875 44.656 1 28.5 104 VAL B N 1
ATOM 3742 C CA . VAL B 1 104 ? 26.578 36.219 43.688 1 28.5 104 VAL B CA 1
ATOM 3743 C C . VAL B 1 104 ? 26.359 37.156 42.469 1 28.5 104 VAL B C 1
ATOM 3745 O O . VAL B 1 104 ? 25.734 38.188 42.625 1 28.5 104 VAL B O 1
ATOM 3748 N N . ALA B 1 105 ? 27.391 37.375 41.688 1 32.19 105 ALA B N 1
ATOM 3749 C CA . ALA B 1 105 ? 27 37.938 40.406 1 32.19 105 ALA B CA 1
ATOM 3750 C C . ALA B 1 105 ? 25.766 37.25 39.844 1 32.19 105 ALA B C 1
ATOM 3752 O O . ALA B 1 105 ? 25.766 36.062 39.625 1 32.19 105 ALA B O 1
ATOM 3753 N N . VAL B 1 106 ? 24.672 37.75 40.125 1 28.72 106 VAL B N 1
ATOM 3754 C CA . VAL B 1 106 ? 23.438 37.406 39.438 1 28.72 106 VAL B CA 1
ATOM 3755 C C . VAL B 1 106 ? 23.656 37.5 37.938 1 28.72 106 VAL B C 1
ATOM 3757 O O . VAL B 1 106 ? 23.938 38.594 37.406 1 28.72 106 VAL B O 1
ATOM 3760 N N . ASP B 1 107 ? 24.406 36.594 37.344 1 30.86 107 ASP B N 1
ATOM 3761 C CA . ASP B 1 107 ? 24.312 36.438 35.906 1 30.86 107 ASP B CA 1
ATOM 3762 C C . ASP B 1 107 ? 22.891 36.625 35.406 1 30.86 107 ASP B C 1
ATOM 3764 O O . ASP B 1 107 ? 21.984 35.906 35.844 1 30.86 107 ASP B O 1
ATOM 3768 N N . ASP B 1 108 ? 22.438 37.844 35.25 1 31.05 108 ASP B N 1
ATOM 3769 C CA . ASP B 1 108 ? 21.203 38.062 34.5 1 31.05 108 ASP B CA 1
ATOM 3770 C C . ASP B 1 108 ? 21.047 37.062 33.375 1 31.05 108 ASP B C 1
ATOM 3772 O O . ASP B 1 108 ? 21.703 37.188 32.344 1 31.05 108 ASP B O 1
ATOM 3776 N N . GLU B 1 109 ? 20.922 35.812 33.594 1 32 109 GLU B N 1
ATOM 3777 C CA . GLU B 1 109 ? 20.422 34.875 32.594 1 32 109 GLU B CA 1
ATOM 3778 C C . GLU B 1 109 ? 19.281 35.469 31.781 1 32 109 GLU B C 1
ATOM 3780 O O . GLU B 1 109 ? 18.125 35.438 32.188 1 32 109 GLU B O 1
ATOM 3785 N N . LYS B 1 110 ? 19.469 36.719 31.312 1 37.12 110 LYS B N 1
ATOM 3786 C CA . LYS B 1 110 ? 18.516 37.062 30.25 1 37.12 110 LYS B CA 1
ATOM 3787 C C . LYS B 1 110 ? 18.141 35.844 29.406 1 37.12 110 LYS B C 1
ATOM 3789 O O . LYS B 1 110 ? 19.016 35.094 29 1 37.12 110 LYS B O 1
ATOM 3794 N N . GLY B 1 111 ? 17.031 35.281 29.688 1 35.16 111 GLY B N 1
ATOM 3795 C CA . GLY B 1 111 ? 16.422 34.25 28.875 1 35.16 111 GLY B CA 1
ATOM 3796 C C . GLY B 1 111 ? 16.703 34.406 27.391 1 35.16 111 GLY B C 1
ATOM 3797 O O . GLY B 1 111 ? 16.297 35.406 26.781 1 35.16 111 GLY B O 1
ATOM 3798 N N . TYR B 1 112 ? 17.906 34.25 26.859 1 35.56 112 TYR B N 1
ATOM 3799 C CA . TYR B 1 112 ? 18.188 34.062 25.438 1 35.56 112 TYR B CA 1
ATOM 3800 C C . TYR B 1 112 ? 16.969 33.5 24.719 1 35.56 112 TYR B C 1
ATOM 3802 O O . TYR B 1 112 ? 16.672 32.312 24.844 1 35.56 112 TYR B O 1
ATOM 3810 N N . GLU B 1 113 ? 15.789 34.031 24.844 1 39.78 113 GLU B N 1
ATOM 3811 C CA . GLU B 1 113 ? 14.891 33.688 23.75 1 39.78 113 GLU B CA 1
ATOM 3812 C C . GLU B 1 113 ? 15.648 33.562 22.422 1 39.78 113 GLU B C 1
ATOM 3814 O O . GLU B 1 113 ? 15.922 34.562 21.781 1 39.78 113 GLU B O 1
ATOM 3819 N N . SER B 1 114 ? 16.812 33.031 22.266 1 43.91 114 SER B N 1
ATOM 3820 C CA . SER B 1 114 ? 17.516 32.75 21.031 1 43.91 114 SER B CA 1
ATOM 3821 C C . SER B 1 114 ? 16.547 32.5 19.875 1 43.91 114 SER B C 1
ATOM 3823 O O . SER B 1 114 ? 15.617 31.703 20.016 1 43.91 114 SER B O 1
ATOM 3825 N N . SER B 1 115 ? 16.188 33.469 19.094 1 55.97 115 SER B N 1
ATOM 3826 C CA . SER B 1 115 ? 15.414 33.469 17.859 1 55.97 115 SER B CA 1
ATOM 3827 C C . SER B 1 115 ? 15.664 32.188 17.078 1 55.97 115 SER B C 1
ATOM 3829 O O . SER B 1 115 ? 16.781 31.922 16.641 1 55.97 115 SER B O 1
ATOM 3831 N N . SER B 1 116 ? 15.023 31.125 17.359 1 69.94 116 SER B N 1
ATOM 3832 C CA . SER B 1 116 ? 15.133 29.859 16.656 1 69.94 116 SER B CA 1
ATOM 3833 C C . SER B 1 116 ? 15.07 30.047 15.141 1 69.94 116 SER B C 1
ATOM 3835 O O . SER B 1 116 ? 14.258 30.828 14.641 1 69.94 116 SER B O 1
ATOM 3837 N N . SER B 1 117 ? 16.203 29.688 14.469 1 87.25 117 SER B N 1
ATOM 3838 C CA . SER B 1 117 ? 16.281 29.688 13.008 1 87.25 117 SER B CA 1
ATOM 3839 C C . SER B 1 117 ? 15.508 28.516 12.414 1 87.25 117 SER B C 1
ATOM 3841 O O . SER B 1 117 ? 15.125 27.594 13.133 1 87.25 117 SER B O 1
ATOM 3843 N N . MET B 1 118 ? 15.102 28.719 11.227 1 93.19 118 MET B N 1
ATOM 3844 C CA . MET B 1 118 ? 14.43 27.641 10.508 1 93.19 118 MET B CA 1
ATOM 3845 C C . MET B 1 118 ? 15.25 26.359 10.57 1 93.19 118 MET B C 1
ATOM 3847 O O . MET B 1 118 ? 14.695 25.266 10.656 1 93.19 118 MET B O 1
ATOM 3851 N N . GLU B 1 119 ? 16.516 26.516 10.648 1 94.5 119 GLU B N 1
ATOM 3852 C CA . GLU B 1 119 ? 17.406 25.359 10.75 1 94.5 119 GLU B CA 1
ATOM 3853 C C . GLU B 1 119 ? 17.188 24.625 12.07 1 94.5 119 GLU B C 1
ATOM 3855 O O . GLU B 1 119 ? 17.266 23.391 12.117 1 94.5 119 GLU B O 1
ATOM 3860 N N . ASP B 1 120 ? 16.984 25.391 13.094 1 96.88 120 ASP B N 1
ATOM 3861 C CA . ASP B 1 120 ? 16.703 24.797 14.391 1 96.88 120 ASP B CA 1
ATOM 3862 C C . ASP B 1 120 ? 15.391 24.016 14.367 1 96.88 120 ASP B C 1
ATOM 3864 O O . ASP B 1 120 ? 15.305 22.922 14.938 1 96.88 120 ASP B O 1
ATOM 3868 N N . PHE B 1 121 ? 14.422 24.609 13.719 1 98.31 121 PHE B N 1
ATOM 3869 C CA . PHE B 1 121 ? 13.133 23.953 13.609 1 98.31 121 PHE B CA 1
ATOM 3870 C C . PHE B 1 121 ? 13.266 22.625 12.867 1 98.31 121 PHE B C 1
ATOM 3872 O O . PHE B 1 121 ? 12.711 21.609 13.289 1 98.31 121 PHE B O 1
ATOM 3879 N N . VAL B 1 122 ? 14.031 22.641 11.805 1 98.69 122 VAL B N 1
ATOM 3880 C CA . VAL B 1 122 ? 14.227 21.453 10.977 1 98.69 122 VAL B CA 1
ATOM 3881 C C . VAL B 1 122 ? 14.953 20.375 11.773 1 98.69 122 VAL B C 1
ATOM 3883 O O . VAL B 1 122 ? 14.594 19.188 11.711 1 98.69 122 VAL B O 1
ATOM 3886 N N . GLU B 1 123 ? 15.953 20.766 12.492 1 98.44 123 GLU B N 1
ATOM 3887 C CA . GLU B 1 123 ? 16.703 19.828 13.312 1 98.44 123 GLU B CA 1
ATOM 3888 C C . GLU B 1 123 ? 15.805 19.141 14.336 1 98.44 123 GLU B C 1
ATOM 3890 O O . GLU B 1 123 ? 15.859 17.922 14.508 1 98.44 123 GLU B O 1
ATOM 3895 N N . VAL B 1 124 ? 15.016 19.938 14.977 1 98.75 124 VAL B N 1
ATOM 3896 C CA . VAL B 1 124 ? 14.094 19.375 15.953 1 98.75 124 VAL B CA 1
ATOM 3897 C C . VAL B 1 124 ? 13.055 18.516 15.242 1 98.75 124 VAL B C 1
ATOM 3899 O O . VAL B 1 124 ? 12.664 17.453 15.758 1 98.75 124 VAL B O 1
ATOM 3902 N N . GLY B 1 125 ? 12.594 18.922 14.055 1 98.88 125 GLY B N 1
ATOM 3903 C CA . GLY B 1 125 ? 11.711 18.078 13.25 1 98.88 125 GLY B CA 1
ATOM 3904 C C . GLY B 1 125 ? 12.273 16.703 12.992 1 98.88 125 GLY B C 1
ATOM 3905 O O . GLY B 1 125 ? 11.555 15.703 13.109 1 98.88 125 GLY B O 1
ATOM 3906 N N . HIS B 1 126 ? 13.555 16.672 12.695 1 98.88 126 HIS B N 1
ATOM 3907 C CA . HIS B 1 126 ? 14.211 15.383 12.492 1 98.88 126 HIS B CA 1
ATOM 3908 C C . HIS B 1 126 ? 14.219 14.555 13.773 1 98.88 126 HIS B C 1
ATOM 3910 O O . HIS B 1 126 ? 13.992 13.344 13.734 1 98.88 126 HIS B O 1
ATOM 3916 N N . LYS B 1 127 ? 14.477 15.203 14.875 1 98.88 127 LYS B N 1
ATOM 3917 C CA . LYS B 1 127 ? 14.484 14.5 16.156 1 98.88 127 LYS B CA 1
ATOM 3918 C C . LYS B 1 127 ? 13.109 13.914 16.469 1 98.88 127 LYS B C 1
ATOM 3920 O O . LYS B 1 127 ? 13.008 12.805 17 1 98.88 127 LYS B O 1
ATOM 3925 N N . LEU B 1 128 ? 12.094 14.703 16.172 1 98.94 128 LEU B N 1
ATOM 3926 C CA . LEU B 1 128 ? 10.734 14.219 16.375 1 98.94 128 LEU B CA 1
ATOM 3927 C C . LEU B 1 128 ? 10.477 12.961 15.547 1 98.94 128 LEU B C 1
ATOM 3929 O O . LEU B 1 128 ? 9.969 11.969 16.062 1 98.94 128 LEU B O 1
ATOM 3933 N N . ALA B 1 129 ? 10.852 13 14.281 1 98.94 129 ALA B N 1
ATOM 3934 C CA . ALA B 1 129 ? 10.648 11.875 13.375 1 98.94 129 ALA B CA 1
ATOM 3935 C C . ALA B 1 129 ? 11.438 10.648 13.836 1 98.94 129 ALA B C 1
ATOM 3937 O O . ALA B 1 129 ? 10.938 9.523 13.773 1 98.94 129 ALA B O 1
ATOM 3938 N N . ASP B 1 130 ? 12.672 10.883 14.312 1 98.88 130 ASP B N 1
ATOM 3939 C CA . ASP B 1 130 ? 13.492 9.789 14.82 1 98.88 130 ASP B CA 1
ATOM 3940 C C . ASP B 1 130 ? 12.836 9.133 16.031 1 98.88 130 ASP B C 1
ATOM 3942 O O . ASP B 1 130 ? 12.812 7.902 16.141 1 98.88 130 ASP B O 1
ATOM 3946 N N . ALA B 1 131 ? 12.359 9.945 16.922 1 98.75 131 ALA B N 1
ATOM 3947 C CA . ALA B 1 131 ? 11.695 9.43 18.109 1 98.75 131 ALA B CA 1
ATOM 3948 C C . ALA B 1 131 ? 10.445 8.625 17.734 1 98.75 131 ALA B C 1
ATOM 3950 O O . ALA B 1 131 ? 10.203 7.551 18.297 1 98.75 131 ALA B O 1
ATOM 3951 N N . ALA B 1 132 ? 9.695 9.148 16.844 1 98.69 132 ALA B N 1
ATOM 3952 C CA . ALA B 1 132 ? 8.492 8.461 16.375 1 98.69 132 ALA B CA 1
ATOM 3953 C C . ALA B 1 132 ? 8.844 7.109 15.758 1 98.69 132 ALA B C 1
ATOM 3955 O O . ALA B 1 132 ? 8.188 6.102 16.047 1 98.69 132 ALA B O 1
ATOM 3956 N N . ARG B 1 133 ? 9.859 7.09 14.953 1 98.12 133 ARG B N 1
ATOM 3957 C CA . ARG B 1 133 ? 10.305 5.867 14.289 1 98.12 133 ARG B CA 1
ATOM 3958 C C . ARG B 1 133 ? 10.664 4.793 15.305 1 98.12 133 ARG B C 1
ATOM 3960 O O . ARG B 1 133 ? 10.25 3.639 15.172 1 98.12 133 ARG B O 1
ATOM 3967 N N . ALA B 1 134 ? 11.398 5.18 16.25 1 97.69 134 ALA B N 1
ATOM 3968 C CA . ALA B 1 134 ? 11.883 4.238 17.266 1 97.69 134 ALA B CA 1
ATOM 3969 C C . ALA B 1 134 ? 10.727 3.557 17.984 1 97.69 134 ALA B C 1
ATOM 3971 O O . ALA B 1 134 ? 10.805 2.375 18.328 1 97.69 134 ALA B O 1
ATOM 3972 N N . ILE B 1 135 ? 9.672 4.238 18.156 1 96.5 135 ILE B N 1
ATOM 3973 C CA . ILE B 1 135 ? 8.547 3.711 18.938 1 96.5 135 ILE B CA 1
ATOM 3974 C C . ILE B 1 135 ? 7.613 2.934 18 1 96.5 135 ILE B C 1
ATOM 3976 O O . ILE B 1 135 ? 7.254 1.791 18.297 1 96.5 135 ILE B O 1
ATOM 3980 N N . THR B 1 136 ? 7.234 3.473 16.875 1 96.19 136 THR B N 1
ATOM 3981 C CA . THR B 1 136 ? 6.207 2.893 16.016 1 96.19 136 THR B CA 1
ATOM 3982 C C . THR B 1 136 ? 6.68 1.566 15.43 1 96.19 136 THR B C 1
ATOM 3984 O O . THR B 1 136 ? 5.895 0.623 15.305 1 96.19 136 THR B O 1
ATOM 3987 N N . VAL B 1 137 ? 7.945 1.442 15.086 1 95.69 137 VAL B N 1
ATOM 3988 C CA . VAL B 1 137 ? 8.477 0.231 14.469 1 95.69 137 VAL B CA 1
ATOM 3989 C C . VAL B 1 137 ? 8.398 -0.929 15.461 1 95.69 137 VAL B C 1
ATOM 3991 O O . VAL B 1 137 ? 8.188 -2.078 15.062 1 95.69 137 VAL B O 1
ATOM 3994 N N . LYS B 1 138 ? 8.453 -0.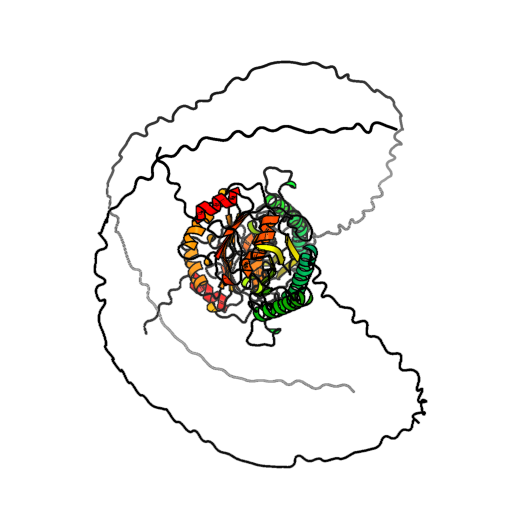626 16.75 1 93.06 138 LYS B N 1
ATOM 3995 C CA . LYS B 1 138 ? 8.367 -1.654 17.781 1 93.06 138 LYS B CA 1
ATOM 3996 C C . LYS B 1 138 ? 6.988 -2.309 17.797 1 93.06 138 LYS B C 1
ATOM 3998 O O . LYS B 1 138 ? 6.859 -3.484 18.141 1 93.06 138 LYS B O 1
ATOM 4003 N N . TYR B 1 139 ? 6.047 -1.524 17.422 1 92.75 139 TYR B N 1
ATOM 4004 C CA . TYR B 1 139 ? 4.68 -2.016 17.531 1 92.75 139 TYR B CA 1
ATOM 4005 C C . TYR B 1 139 ? 4.172 -2.512 16.172 1 92.75 139 TYR B C 1
ATOM 4007 O O . TYR B 1 139 ? 3.162 -3.213 16.109 1 92.75 139 TYR B O 1
ATOM 4015 N N . PHE B 1 140 ? 4.875 -2.217 15.148 1 95.75 140 PHE B N 1
ATOM 4016 C CA . PHE B 1 140 ? 4.453 -2.576 13.797 1 95.75 140 PHE B CA 1
ATOM 4017 C C . PHE B 1 140 ? 4.559 -4.082 13.578 1 95.75 140 PHE B C 1
ATOM 4019 O O . PHE B 1 140 ? 5.629 -4.664 13.75 1 95.75 140 PHE B O 1
ATOM 4026 N N . ARG B 1 141 ? 3.445 -4.719 13.18 1 94.06 141 ARG B N 1
ATOM 4027 C CA . ARG B 1 141 ? 3.303 -6.141 12.883 1 94.06 141 ARG B CA 1
ATOM 4028 C C . ARG B 1 141 ? 3.572 -6.988 14.125 1 94.06 141 ARG B C 1
ATOM 4030 O O . ARG B 1 141 ? 3.959 -8.156 14.008 1 94.06 141 ARG B O 1
ATOM 4037 N N . ARG B 1 142 ? 3.52 -6.309 15.172 1 82.75 142 ARG B N 1
ATOM 4038 C CA . ARG B 1 142 ? 3.664 -7.059 16.422 1 82.75 142 ARG B CA 1
ATOM 4039 C C . ARG B 1 142 ? 2.314 -7.25 17.109 1 82.75 142 ARG B C 1
ATOM 4041 O O . ARG B 1 142 ? 1.454 -6.367 17.047 1 82.75 142 ARG B O 1
ATOM 4048 N N . GLY B 1 143 ? 1.77 -8.461 17.156 1 63.47 143 GLY B N 1
ATOM 4049 C CA . GLY B 1 143 ? 0.495 -8.836 17.75 1 63.47 143 GLY B CA 1
ATOM 4050 C C . GLY B 1 143 ? 0.274 -8.234 19.125 1 63.47 143 GLY B C 1
ATOM 4051 O O . GLY B 1 143 ? 1.125 -7.504 19.625 1 63.47 143 GLY B O 1
ATOM 4052 N N . PHE B 1 144 ? -1.01 -8.211 19.688 1 54.84 144 PHE B N 1
ATOM 4053 C CA . PHE B 1 144 ? -1.471 -7.77 21 1 54.84 144 PHE B CA 1
ATOM 4054 C C . PHE B 1 144 ? -0.583 -8.336 22.094 1 54.84 144 PHE B C 1
ATOM 4056 O O . PHE B 1 144 ? -0.493 -7.758 23.188 1 54.84 144 PHE B O 1
ATOM 4063 N N . GLN B 1 145 ? -0.036 -9.406 21.766 1 50.66 145 GLN B N 1
ATOM 4064 C CA . GLN B 1 145 ? 0.574 -10.047 22.922 1 50.66 145 GLN B CA 1
ATOM 4065 C C . GLN B 1 145 ? 1.53 -9.094 23.641 1 50.66 145 GLN B C 1
ATOM 4067 O O . GLN B 1 145 ? 1.885 -9.312 24.797 1 50.66 145 GLN B O 1
ATOM 4072 N N . ILE B 1 146 ? 1.92 -8.195 22.938 1 43.44 146 ILE B N 1
ATOM 4073 C CA . ILE B 1 146 ? 2.928 -7.383 23.625 1 43.44 146 ILE B CA 1
ATOM 4074 C C . ILE B 1 146 ? 2.246 -6.391 24.547 1 43.44 146 ILE B C 1
ATOM 4076 O O . ILE B 1 146 ? 2.875 -5.859 25.469 1 43.44 146 ILE B O 1
ATOM 4080 N N . ILE B 1 147 ? 1.071 -6.117 24.188 1 46.91 147 ILE B N 1
ATOM 4081 C CA . ILE B 1 147 ? 0.546 -5.035 25.016 1 46.91 147 ILE B CA 1
ATOM 4082 C C . ILE B 1 147 ? -0.247 -5.617 26.172 1 46.91 147 ILE B C 1
ATOM 4084 O O . ILE B 1 147 ? -1.194 -6.379 25.969 1 46.91 147 ILE B O 1
ATOM 4088 N N . ASP B 1 148 ? 0.354 -5.562 27.312 1 45.66 148 ASP B N 1
ATOM 4089 C CA . ASP B 1 148 ? -0.257 -5.914 28.594 1 45.66 148 ASP B CA 1
ATOM 4090 C C . ASP B 1 148 ? -1.607 -5.223 28.766 1 45.66 148 ASP B C 1
ATOM 4092 O O . ASP B 1 148 ? -2.412 -5.617 29.609 1 45.66 148 ASP B O 1
ATOM 4096 N N . LYS B 1 149 ? -1.753 -4.145 28.234 1 46.81 149 LYS B N 1
ATOM 4097 C CA . LYS B 1 149 ? -3.004 -3.469 28.562 1 46.81 149 LYS B CA 1
ATOM 4098 C C . LYS B 1 149 ? -4.152 -3.984 27.703 1 46.81 149 LYS B C 1
ATOM 4100 O O . LYS B 1 149 ? -4.172 -3.756 26.484 1 46.81 149 LYS B O 1
ATOM 4105 N N . GLU B 1 150 ? -4.867 -4.871 28.188 1 50.31 150 GLU B N 1
ATOM 4106 C CA . GLU B 1 150 ? -5.902 -5.703 27.594 1 50.31 150 GLU B CA 1
ATOM 4107 C C . GLU B 1 150 ? -6.855 -4.863 26.734 1 50.31 150 GLU B C 1
ATOM 4109 O O . GLU B 1 150 ? -7.371 -5.336 25.719 1 50.31 150 GLU B O 1
ATOM 4114 N N . ASP B 1 151 ? -7.094 -3.42 27.094 1 54.75 151 ASP B N 1
ATOM 4115 C CA . ASP B 1 151 ? -8.234 -2.732 26.5 1 54.75 151 ASP B CA 1
ATOM 4116 C C . ASP B 1 151 ? -7.793 -1.791 25.375 1 54.75 151 ASP B C 1
ATOM 4118 O O . ASP B 1 151 ? -8.625 -1.209 24.688 1 54.75 151 ASP B O 1
ATOM 4122 N N . LEU B 1 152 ? -6.461 -1.839 25.25 1 62.16 152 LEU B N 1
ATOM 4123 C CA . LEU B 1 152 ? -6.07 -0.904 24.203 1 62.16 152 LEU B CA 1
ATOM 4124 C C . LEU B 1 152 ? -5.383 -1.634 23.047 1 62.16 152 LEU B C 1
ATOM 4126 O O . LEU B 1 152 ? -4.582 -2.543 23.281 1 62.16 152 LEU B O 1
ATOM 4130 N N . SER B 1 153 ? -5.754 -1.182 21.906 1 75.94 153 SER B N 1
ATOM 4131 C CA . SER B 1 153 ? -5.121 -1.751 20.734 1 75.94 153 SER B CA 1
ATOM 4132 C C . SER B 1 153 ? -3.672 -1.289 20.594 1 75.94 153 SER B C 1
ATOM 4134 O O . SER B 1 153 ? -3.312 -0.217 21.094 1 75.94 153 SER B O 1
ATOM 4136 N N . PRO B 1 154 ? -2.75 -2.08 20.094 1 78.88 154 PRO B N 1
ATOM 4137 C CA . PRO B 1 154 ? -1.353 -1.71 19.859 1 78.88 154 PRO B CA 1
ATOM 4138 C C . PRO B 1 154 ? -1.207 -0.352 19.188 1 78.88 154 PRO B C 1
ATOM 4140 O O . PRO B 1 154 ? -0.309 0.422 19.531 1 78.88 154 PRO B O 1
ATOM 4143 N N . VAL B 1 155 ? -2.064 -0.07 18.328 1 85.12 155 VAL B N 1
ATOM 4144 C CA . VAL B 1 155 ? -1.967 1.196 17.594 1 85.12 155 VAL B CA 1
ATOM 4145 C C . VAL B 1 155 ? -2.285 2.354 18.547 1 85.12 155 VAL B C 1
ATOM 4147 O O . VAL B 1 155 ? -1.668 3.416 18.469 1 85.12 155 VAL B O 1
ATOM 4150 N N . THR B 1 156 ? -3.141 2.141 19.453 1 86.12 156 THR B N 1
ATOM 4151 C CA . THR B 1 156 ? -3.484 3.164 20.438 1 86.12 156 THR B CA 1
ATOM 4152 C C . THR B 1 156 ? -2.291 3.473 21.328 1 86.12 156 THR B C 1
ATOM 4154 O O . THR B 1 156 ? -1.953 4.641 21.547 1 86.12 156 THR B O 1
ATOM 4157 N N . VAL B 1 157 ? -1.672 2.426 21.734 1 89.69 157 VAL B N 1
ATOM 4158 C CA . VAL B 1 157 ? -0.503 2.59 22.594 1 89.69 157 VAL B CA 1
ATOM 4159 C C . VAL B 1 157 ? 0.625 3.256 21.812 1 89.69 157 VAL B C 1
ATOM 4161 O O . VAL B 1 157 ? 1.251 4.203 22.297 1 89.69 157 VAL B O 1
ATOM 4164 N N . ALA B 1 158 ? 0.854 2.764 20.641 1 92.75 158 ALA B N 1
ATOM 4165 C CA . ALA B 1 158 ? 1.901 3.324 19.781 1 92.75 158 ALA B CA 1
ATOM 4166 C C . ALA B 1 158 ? 1.662 4.809 19.531 1 92.75 158 ALA B C 1
ATOM 4168 O O . ALA B 1 158 ? 2.586 5.621 19.641 1 92.75 158 ALA B O 1
ATOM 4169 N N . ASP B 1 159 ? 0.458 5.152 19.234 1 94.69 159 ASP B N 1
ATOM 4170 C CA . ASP B 1 159 ? 0.081 6.535 18.953 1 94.69 159 ASP B CA 1
ATOM 4171 C C . ASP B 1 159 ? 0.349 7.434 20.156 1 94.69 159 ASP B C 1
ATOM 4173 O O . ASP B 1 159 ? 0.976 8.484 20.031 1 94.69 159 ASP B O 1
ATOM 4177 N N . ARG B 1 160 ? -0.053 7.027 21.266 1 94.94 160 ARG B N 1
ATOM 4178 C CA . ARG B 1 160 ? 0.044 7.828 22.469 1 94.94 160 ARG B CA 1
ATOM 4179 C C . ARG B 1 160 ? 1.491 7.949 22.938 1 94.94 160 ARG B C 1
ATOM 4181 O O . ARG B 1 160 ? 1.945 9.039 23.297 1 94.94 160 ARG B O 1
ATOM 4188 N N . GLU B 1 161 ? 2.17 6.832 22.922 1 95.69 161 GLU B N 1
ATOM 4189 C CA . GLU B 1 161 ? 3.574 6.852 23.312 1 95.69 161 GLU B CA 1
ATOM 4190 C C . GLU B 1 161 ? 4.402 7.723 22.375 1 95.69 161 GLU B C 1
ATOM 4192 O O . GLU B 1 161 ? 5.27 8.477 22.828 1 95.69 161 GLU B O 1
ATOM 4197 N N . THR B 1 162 ? 4.129 7.613 21.156 1 97.88 162 THR B N 1
ATOM 4198 C CA . THR B 1 162 ? 4.855 8.391 20.156 1 97.88 162 THR B CA 1
ATOM 4199 C C . THR B 1 162 ? 4.602 9.883 20.344 1 97.88 162 THR B C 1
ATOM 4201 O O . THR B 1 162 ? 5.543 10.68 20.375 1 97.88 162 THR B O 1
ATOM 4204 N N . GLU B 1 163 ? 3.373 10.25 20.484 1 98.06 163 GLU B N 1
ATOM 4205 C CA . GLU B 1 163 ? 3.049 11.664 20.641 1 98.06 163 GLU B CA 1
ATOM 4206 C C . GLU B 1 163 ? 3.67 12.227 21.922 1 98.06 163 GLU B C 1
ATOM 4208 O O . GLU B 1 163 ? 4.199 13.344 21.922 1 98.06 163 GLU B O 1
ATOM 4213 N N . ALA B 1 164 ? 3.619 11.469 22.969 1 97.94 164 ALA B N 1
ATOM 4214 C CA . ALA B 1 164 ? 4.211 11.914 24.219 1 97.94 164 ALA B CA 1
ATOM 4215 C C . ALA B 1 164 ? 5.703 12.18 24.078 1 97.94 164 ALA B C 1
ATOM 4217 O O . ALA B 1 164 ? 6.219 13.18 24.578 1 97.94 164 ALA B O 1
ATOM 4218 N N . ALA B 1 165 ? 6.34 11.297 23.391 1 98.56 165 ALA B N 1
ATOM 4219 C CA . ALA B 1 165 ? 7.77 11.461 23.156 1 98.56 165 ALA B CA 1
ATOM 4220 C C . ALA B 1 165 ? 8.047 12.719 22.328 1 98.56 165 ALA B C 1
ATOM 4222 O O . ALA B 1 165 ? 8.969 13.484 22.641 1 98.56 165 ALA B O 1
ATOM 4223 N N . MET B 1 166 ? 7.273 12.922 21.328 1 98.75 166 MET B N 1
ATOM 4224 C CA . MET B 1 166 ? 7.438 14.086 20.469 1 98.75 166 MET B CA 1
ATOM 4225 C C . MET B 1 166 ? 7.176 15.375 21.25 1 98.75 166 MET B C 1
ATOM 4227 O O . MET B 1 166 ? 7.945 16.328 21.141 1 98.75 166 MET B O 1
ATOM 4231 N N . CYS B 1 167 ? 6.137 15.375 22.047 1 98.38 167 CYS B N 1
ATOM 4232 C CA . CYS B 1 167 ? 5.793 16.547 22.844 1 98.38 167 CYS B CA 1
ATOM 4233 C C . CYS B 1 167 ? 6.914 16.891 23.812 1 98.38 167 CYS B C 1
ATOM 4235 O O . CYS B 1 167 ? 7.246 18.062 24 1 98.38 167 CYS B O 1
ATOM 4237 N N . SER B 1 168 ? 7.465 15.875 24.391 1 98.38 168 SER B N 1
ATOM 4238 C CA . SER B 1 168 ? 8.562 16.094 25.328 1 98.38 168 SER B CA 1
ATOM 4239 C C . SER B 1 168 ? 9.75 16.766 24.656 1 98.38 168 SER B C 1
ATOM 4241 O O . SER B 1 168 ? 10.359 17.672 25.219 1 98.38 168 SER B O 1
ATOM 4243 N N . ILE B 1 169 ? 10.023 16.375 23.453 1 98.69 169 ILE B N 1
ATOM 4244 C CA . ILE B 1 169 ? 11.141 16.938 22.703 1 98.69 169 ILE B CA 1
ATOM 4245 C C . ILE B 1 169 ? 10.836 18.406 22.375 1 98.69 169 ILE B C 1
ATOM 4247 O O . ILE B 1 169 ? 11.688 19.266 22.562 1 98.69 169 ILE B O 1
ATOM 4251 N N . ILE B 1 170 ? 9.656 18.688 21.922 1 98.31 170 ILE B N 1
ATOM 4252 C CA . ILE B 1 170 ? 9.281 20.047 21.531 1 98.31 170 ILE B CA 1
ATOM 4253 C C . ILE B 1 170 ? 9.344 20.969 22.75 1 98.31 170 ILE B C 1
ATOM 4255 O O . ILE B 1 170 ? 9.914 22.062 22.672 1 98.31 170 ILE B O 1
ATOM 4259 N N . THR B 1 171 ? 8.812 20.562 23.891 1 96.94 171 THR B N 1
ATOM 4260 C CA . THR B 1 171 ? 8.734 21.375 25.094 1 96.94 171 THR B CA 1
ATOM 4261 C C . THR B 1 171 ? 10.133 21.703 25.609 1 96.94 171 THR B C 1
ATOM 4263 O O . THR B 1 171 ? 10.375 22.812 26.109 1 96.94 171 THR B O 1
ATOM 4266 N N . ARG B 1 172 ? 11.008 20.781 25.453 1 97.38 172 ARG B N 1
ATOM 4267 C CA . ARG B 1 172 ? 12.383 20.984 25.891 1 97.38 172 ARG B CA 1
ATOM 4268 C C . ARG B 1 172 ? 13.109 21.984 25.016 1 97.38 172 ARG B C 1
ATOM 4270 O O . ARG B 1 172 ? 13.875 22.812 25.5 1 97.38 172 ARG B O 1
ATOM 4277 N N . HIS B 1 173 ? 12.844 21.969 23.719 1 97.62 173 HIS B N 1
ATOM 4278 C CA . HIS B 1 173 ? 13.594 22.797 22.781 1 97.62 173 HIS B CA 1
ATOM 4279 C C . HIS B 1 173 ? 12.891 24.141 22.562 1 97.62 173 HIS B C 1
ATOM 4281 O O . HIS B 1 173 ? 13.547 25.156 22.328 1 97.62 173 HIS B O 1
ATOM 4287 N N . PHE B 1 174 ? 11.57 24.031 22.578 1 97.12 174 PHE B N 1
ATOM 4288 C CA . PHE B 1 174 ? 10.773 25.234 22.328 1 97.12 174 PHE B CA 1
ATOM 4289 C C . PHE B 1 174 ? 9.641 25.359 23.328 1 97.12 174 PHE B C 1
ATOM 4291 O O . PHE B 1 174 ? 8.461 25.297 22.969 1 97.12 174 PHE B O 1
ATOM 4298 N N . PRO B 1 175 ? 9.93 25.75 24.562 1 95.19 175 PRO B N 1
ATOM 4299 C CA . PRO B 1 175 ? 8.898 25.812 25.594 1 95.19 175 PRO B CA 1
ATOM 4300 C C . PRO B 1 175 ? 7.82 26.859 25.281 1 95.19 175 PRO B C 1
ATOM 4302 O O . PRO B 1 175 ? 6.715 26.781 25.828 1 95.19 175 PRO B O 1
ATOM 4305 N N . GLY B 1 176 ? 8.102 27.766 24.453 1 95.5 176 GLY B N 1
ATOM 4306 C CA . GLY B 1 176 ? 7.148 28.812 24.109 1 95.5 176 GLY B CA 1
ATOM 4307 C C . GLY B 1 176 ? 6.25 28.453 22.953 1 95.5 176 GLY B C 1
ATOM 4308 O O . GLY B 1 176 ? 5.367 29.219 22.578 1 95.5 176 GLY B O 1
ATOM 4309 N N . HIS B 1 177 ? 6.422 27.281 22.312 1 97.31 177 HIS B N 1
ATOM 4310 C CA . HIS B 1 177 ? 5.605 26.875 21.172 1 97.31 177 HIS B CA 1
ATOM 4311 C C . HIS B 1 177 ? 4.375 26.094 21.625 1 97.31 177 HIS B C 1
ATOM 4313 O O . HIS B 1 177 ? 4.398 25.453 22.688 1 97.31 177 HIS B O 1
ATOM 4319 N N . ALA B 1 178 ? 3.336 26.266 20.906 1 97.69 178 ALA B N 1
ATOM 4320 C CA . ALA B 1 178 ? 2.145 25.438 21.109 1 97.69 178 ALA B CA 1
ATOM 4321 C C . ALA B 1 178 ? 2.271 24.094 20.406 1 97.69 178 ALA B C 1
ATOM 4323 O O . ALA B 1 178 ? 3.047 23.953 19.469 1 97.69 178 ALA B O 1
ATOM 4324 N N . ILE B 1 179 ? 1.528 23.125 20.922 1 98.12 179 ILE B N 1
ATOM 4325 C CA . ILE B 1 179 ? 1.497 21.797 20.312 1 98.12 179 ILE B CA 1
ATOM 4326 C C . ILE B 1 179 ? 0.05 21.344 20.125 1 98.12 179 ILE B C 1
ATOM 4328 O O . ILE B 1 179 ? -0.769 21.453 21.031 1 98.12 179 ILE B O 1
ATOM 4332 N N . PHE B 1 180 ? -0.297 20.938 18.906 1 97.75 180 PHE B N 1
ATOM 4333 C CA . PHE B 1 180 ? -1.583 20.344 18.578 1 97.75 180 PHE B CA 1
ATOM 4334 C C . PHE B 1 180 ? -1.398 18.922 18.047 1 97.75 180 PHE B C 1
ATOM 4336 O O . PHE B 1 180 ? -0.975 18.734 16.906 1 97.75 180 PHE B O 1
ATOM 4343 N N . GLY B 1 181 ? -1.749 17.953 18.859 1 95.5 181 GLY B N 1
ATOM 4344 C CA . GLY B 1 181 ? -1.618 16.547 18.5 1 95.5 181 GLY B CA 1
ATOM 4345 C C . GLY B 1 181 ? -2.953 15.852 18.312 1 95.5 181 GLY B C 1
ATOM 4346 O O . GLY B 1 181 ? -3.941 16.203 18.953 1 95.5 181 GLY B O 1
ATOM 4347 N N . GLU B 1 182 ? -2.977 14.82 17.469 1 90.62 182 GLU B N 1
ATOM 4348 C CA . GLU B 1 182 ? -4.18 14.031 17.234 1 90.62 182 GLU B CA 1
ATOM 4349 C C . GLU B 1 182 ? -4.691 13.414 18.531 1 90.62 182 GLU B C 1
ATOM 4351 O O . GLU B 1 182 ? -5.898 13.398 18.797 1 90.62 182 GLU B O 1
ATOM 4356 N N . GLU B 1 183 ? -3.832 12.969 19.391 1 87.31 183 GLU B N 1
ATOM 4357 C CA . GLU B 1 183 ? -4.191 12.227 20.594 1 87.31 183 GLU B CA 1
ATOM 4358 C C . GLU B 1 183 ? -4.383 13.156 21.781 1 87.31 183 GLU B C 1
ATOM 4360 O O . GLU B 1 183 ? -5.352 13.023 22.531 1 87.31 183 GLU B O 1
ATOM 4365 N N . GLY B 1 184 ? -3.471 14.117 21.969 1 89.88 184 GLY B N 1
ATOM 4366 C CA . GLY B 1 184 ? -3.43 14.938 23.172 1 89.88 184 GLY B CA 1
ATOM 4367 C C . GLY B 1 184 ? -4.141 16.266 23 1 89.88 184 GLY B C 1
ATOM 4368 O O . GLY B 1 184 ? -4.359 16.984 23.984 1 89.88 184 GLY B O 1
ATOM 4369 N N . GLY B 1 185 ? -4.422 16.547 21.766 1 92.88 185 GLY B N 1
ATOM 4370 C CA . GLY B 1 185 ? -5.074 17.828 21.516 1 92.88 185 GLY B CA 1
ATOM 4371 C C . GLY B 1 185 ? -4.125 19 21.578 1 92.88 185 GLY B C 1
ATOM 4372 O O . GLY B 1 185 ? -2.951 18.891 21.234 1 92.88 185 GLY B O 1
ATOM 4373 N N . LEU B 1 186 ? -4.75 20.188 21.922 1 94.5 186 LEU B N 1
ATOM 4374 C CA . LEU B 1 186 ? -3.996 21.438 21.859 1 94.5 186 LEU B CA 1
ATOM 4375 C C . LEU B 1 186 ? -3.424 21.797 23.234 1 94.5 186 LEU B C 1
ATOM 4377 O O . LEU B 1 186 ? -4.141 21.781 24.234 1 94.5 186 LEU B O 1
ATOM 4381 N N . THR B 1 187 ? -2.133 22.031 23.234 1 94.12 187 THR B N 1
ATOM 4382 C CA . THR B 1 187 ? -1.456 22.656 24.375 1 94.12 187 THR B CA 1
ATOM 4383 C C . THR B 1 187 ? -0.915 24.031 23.984 1 94.12 187 THR B C 1
ATOM 4385 O O . THR B 1 187 ? -0.097 24.141 23.062 1 94.12 187 THR B O 1
ATOM 4388 N N . MET B 1 188 ? -1.349 25 24.703 1 93.44 188 MET B N 1
ATOM 4389 C CA . MET B 1 188 ? -0.997 26.375 24.406 1 93.44 188 MET B CA 1
ATOM 4390 C C . MET B 1 188 ? -0.32 27.031 25.609 1 93.44 188 MET B C 1
ATOM 4392 O O . MET B 1 188 ? -0.823 26.953 26.734 1 93.44 188 MET B O 1
ATOM 4396 N N . PRO B 1 189 ? 0.835 27.625 25.359 1 91.94 189 PRO B N 1
ATOM 4397 C CA . PRO B 1 189 ? 1.445 28.375 26.453 1 91.94 189 PRO B CA 1
ATOM 4398 C C . PRO B 1 189 ? 0.603 29.578 26.875 1 91.94 189 PRO B C 1
ATOM 4400 O O . PRO B 1 189 ? -0.255 30.031 26.109 1 91.94 189 PRO B O 1
ATOM 4403 N N . GLU B 1 190 ? 0.984 30.016 28.062 1 87.75 190 GLU B N 1
ATOM 4404 C CA . GLU B 1 190 ? 0.323 31.234 28.531 1 87.75 190 GLU B CA 1
ATOM 4405 C C . GLU B 1 190 ? 0.616 32.406 27.609 1 87.75 190 GLU B C 1
ATOM 4407 O O . GLU B 1 190 ? 1.769 32.656 27.25 1 87.75 190 GLU B O 1
ATOM 4412 N N . GLY B 1 191 ? -0.281 33.156 27.125 1 89.5 191 GLY B N 1
ATOM 4413 C CA . GLY B 1 191 ? -0.107 34.312 26.266 1 89.5 191 GLY B CA 1
ATOM 4414 C C . GLY B 1 191 ? -0.255 34 24.797 1 89.5 191 GLY B C 1
ATOM 4415 O O . GLY B 1 191 ? -0.198 34.875 23.953 1 89.5 191 GLY B O 1
ATOM 4416 N N . GLY B 1 192 ? -0.297 32.75 24.5 1 91.44 192 GLY B N 1
ATOM 4417 C CA . GLY B 1 192 ? -0.427 32.375 23.109 1 91.44 192 GLY B CA 1
ATOM 4418 C C . GLY B 1 192 ? 0.906 32.125 22.438 1 91.44 192 GLY B C 1
ATOM 4419 O O . GLY B 1 192 ? 1.959 32.219 23.062 1 91.44 192 GLY B O 1
ATOM 4420 N N . SER B 1 193 ? 0.868 31.625 21.219 1 95.19 193 SER B N 1
ATOM 4421 C CA . SER B 1 193 ? 2.086 31.375 20.469 1 95.19 193 SER B CA 1
ATOM 4422 C C . SER B 1 193 ? 1.85 31.547 18.969 1 95.19 193 SER B C 1
ATOM 4424 O O . SER B 1 193 ? 0.806 31.141 18.453 1 95.19 193 SER B O 1
ATOM 4426 N N . ASP B 1 194 ? 2.842 32.156 18.312 1 95.94 194 ASP B N 1
ATOM 4427 C CA . ASP B 1 194 ? 2.805 32.281 16.859 1 95.94 194 ASP B CA 1
ATOM 4428 C C . ASP B 1 194 ? 3.201 30.969 16.188 1 95.94 194 ASP B C 1
ATOM 4430 O O . ASP B 1 194 ? 2.977 30.797 14.992 1 95.94 194 ASP B O 1
ATOM 4434 N N . TYR B 1 195 ? 3.889 30.125 16.922 1 97.62 195 TYR B N 1
ATOM 4435 C CA . TYR B 1 195 ? 4.359 28.844 16.406 1 97.62 195 TYR B CA 1
ATOM 4436 C C . TYR B 1 195 ? 3.572 27.688 17.016 1 97.62 195 TYR B C 1
ATOM 4438 O O . TYR B 1 195 ? 3.428 27.594 18.234 1 97.62 195 TYR B O 1
ATOM 4446 N N . VAL B 1 196 ? 3.045 26.844 16.172 1 98.06 196 VAL B N 1
ATOM 4447 C CA . VAL B 1 196 ? 2.299 25.672 16.609 1 98.06 196 VAL B CA 1
ATOM 4448 C C . VAL B 1 196 ? 2.838 24.422 15.922 1 98.06 196 VAL B C 1
ATOM 4450 O O . VAL B 1 196 ? 2.85 24.344 14.695 1 98.06 196 VAL B O 1
ATOM 4453 N N . TRP B 1 197 ? 3.287 23.438 16.688 1 98.69 197 TRP B N 1
ATOM 4454 C CA . TRP B 1 197 ? 3.609 22.125 16.156 1 98.69 197 TRP B CA 1
ATOM 4455 C C . TRP B 1 197 ? 2.357 21.25 16.062 1 98.69 197 TRP B C 1
ATOM 4457 O O . TRP B 1 197 ? 1.593 21.141 17.016 1 98.69 197 TRP B O 1
ATOM 4467 N N . VAL B 1 198 ? 2.129 20.703 14.898 1 98.69 198 VAL B N 1
ATOM 4468 C CA . VAL B 1 198 ? 0.985 19.828 14.664 1 98.69 198 VAL B CA 1
ATOM 4469 C C . VAL B 1 198 ? 1.471 18.422 14.352 1 98.69 198 VAL B C 1
ATOM 4471 O O . VAL B 1 198 ? 2.283 18.219 13.453 1 98.69 198 VAL B O 1
ATOM 4474 N N . LEU B 1 199 ? 0.933 17.422 15.094 1 98.75 199 LEU B N 1
ATOM 4475 C CA . LEU B 1 199 ? 1.527 16.094 15.078 1 98.75 199 LEU B CA 1
ATOM 4476 C C . LEU B 1 199 ? 0.47 15.031 14.805 1 98.75 199 LEU B C 1
ATOM 4478 O O . LEU B 1 199 ? -0.599 15.039 15.422 1 98.75 199 LEU B O 1
ATOM 4482 N N . ASP B 1 200 ? 0.754 14.164 13.883 1 98.5 200 ASP B N 1
ATOM 4483 C CA . ASP B 1 200 ? 0.068 12.891 13.688 1 98.5 200 ASP B CA 1
ATOM 4484 C C . ASP B 1 200 ? 1.044 11.719 13.781 1 98.5 200 ASP B C 1
ATOM 4486 O O . ASP B 1 200 ? 1.723 11.391 12.805 1 98.5 200 ASP B O 1
ATOM 4490 N N . PRO B 1 201 ? 1.123 11.086 14.891 1 98.19 201 PRO B N 1
ATOM 4491 C CA . PRO B 1 201 ? 2.115 10.031 15.086 1 98.19 201 PRO B CA 1
ATOM 4492 C C . PRO B 1 201 ? 1.991 8.906 14.07 1 98.19 201 PRO B C 1
ATOM 4494 O O . PRO B 1 201 ? 3 8.422 13.547 1 98.19 201 PRO B O 1
ATOM 4497 N N . ILE B 1 202 ? 0.769 8.469 13.812 1 97.38 202 ILE B N 1
ATOM 4498 C CA . ILE B 1 202 ? 0.533 7.395 12.852 1 97.38 202 ILE B CA 1
ATOM 4499 C C . ILE B 1 202 ? -0.625 7.77 11.93 1 97.38 202 ILE B C 1
ATOM 4501 O O . ILE B 1 202 ? -1.781 7.445 12.211 1 97.38 202 ILE B O 1
ATOM 4505 N N . ASP B 1 203 ? -0.302 8.43 10.867 1 97.56 203 ASP B N 1
ATOM 4506 C CA . ASP B 1 203 ? -1.278 8.578 9.789 1 97.56 203 ASP B CA 1
ATOM 4507 C C . ASP B 1 203 ? -1.4 7.289 8.977 1 97.56 203 ASP B C 1
ATOM 4509 O O . ASP B 1 203 ? -0.394 6.719 8.555 1 97.56 203 ASP B O 1
ATOM 4513 N N . GLY B 1 204 ? -2.609 6.863 8.711 1 96.19 204 GLY B N 1
ATOM 4514 C CA . GLY B 1 204 ? -2.814 5.562 8.094 1 96.19 204 GLY B CA 1
ATOM 4515 C C . GLY B 1 204 ? -2.859 4.426 9.094 1 96.19 204 GLY B C 1
ATOM 4516 O O . GLY B 1 204 ? -2.148 3.432 8.945 1 96.19 204 GLY B O 1
ATOM 4517 N N . THR B 1 205 ? -3.748 4.598 10.07 1 94 205 THR B N 1
ATOM 4518 C CA . THR B 1 205 ? -3.863 3.645 11.172 1 94 205 THR B CA 1
ATOM 4519 C C . THR B 1 205 ? -4.25 2.262 10.648 1 94 205 THR B C 1
ATOM 4521 O O . THR B 1 205 ? -3.744 1.248 11.141 1 94 205 THR B O 1
ATOM 4524 N N . LYS B 1 206 ? -5.094 2.182 9.688 1 94.31 206 LYS B N 1
ATOM 4525 C CA . LYS B 1 206 ? -5.52 0.896 9.141 1 94.31 206 LYS B CA 1
ATOM 4526 C C . LYS B 1 206 ? -4.359 0.187 8.438 1 94.31 206 LYS B C 1
ATOM 4528 O O . LYS B 1 206 ? -4.203 -1.029 8.57 1 94.31 206 LYS B O 1
ATOM 4533 N N . SER B 1 207 ? -3.6 0.943 7.66 1 96.75 207 SER B N 1
ATOM 4534 C CA . SER B 1 207 ? -2.396 0.373 7.062 1 96.75 207 SER B CA 1
ATOM 4535 C C . SER B 1 207 ? -1.432 -0.127 8.133 1 96.75 207 SER B C 1
ATOM 4537 O O . SER B 1 207 ? -0.837 -1.197 7.992 1 96.75 207 SER B O 1
ATOM 4539 N N . PHE B 1 208 ? -1.317 0.597 9.242 1 96.38 208 PHE B N 1
ATOM 4540 C CA . PHE B 1 208 ? -0.452 0.2 10.344 1 96.38 208 PHE B CA 1
ATOM 4541 C C . PHE B 1 208 ? -0.915 -1.12 10.953 1 96.38 208 PHE B C 1
ATOM 4543 O O . PHE B 1 208 ? -0.116 -2.043 11.125 1 96.38 208 PHE B O 1
ATOM 4550 N N . ILE B 1 209 ? -2.152 -1.228 11.188 1 92.5 209 ILE B N 1
ATOM 4551 C CA . ILE B 1 209 ? -2.719 -2.373 11.891 1 92.5 209 ILE B CA 1
ATOM 4552 C C . ILE B 1 209 ? -2.668 -3.607 10.992 1 92.5 209 ILE B C 1
ATOM 4554 O O . ILE B 1 209 ? -2.461 -4.723 11.469 1 92.5 209 ILE B O 1
ATOM 4558 N N . THR B 1 210 ? -2.742 -3.387 9.672 1 95.25 210 THR B N 1
ATOM 4559 C CA . THR B 1 210 ? -2.762 -4.523 8.758 1 95.25 210 THR B CA 1
ATOM 4560 C C . THR B 1 210 ? -1.363 -4.801 8.211 1 95.25 210 THR B C 1
ATOM 4562 O O . THR B 1 210 ? -1.198 -5.613 7.297 1 95.25 210 THR B O 1
ATOM 4565 N N . GLY B 1 211 ? -0.417 -4.086 8.711 1 96.19 211 GLY B N 1
ATOM 4566 C CA . GLY B 1 211 ? 0.974 -4.398 8.414 1 96.19 211 GLY B CA 1
ATOM 4567 C C . GLY B 1 211 ? 1.434 -3.871 7.07 1 96.19 211 GLY B C 1
ATOM 4568 O O . GLY B 1 211 ? 2.465 -4.305 6.551 1 96.19 211 GLY B O 1
ATOM 4569 N N . LYS B 1 212 ? 0.703 -3.012 6.402 1 97.12 212 LYS B N 1
ATOM 4570 C CA . LYS B 1 212 ? 1.066 -2.396 5.129 1 97.12 212 LYS B CA 1
ATOM 4571 C C . LYS B 1 212 ? 1.938 -1.162 5.344 1 97.12 212 LYS B C 1
ATOM 4573 O O . LYS B 1 212 ? 1.532 -0.221 6.031 1 97.12 212 LYS B O 1
ATOM 4578 N N . PRO B 1 213 ? 3.127 -1.116 4.836 1 97.5 213 PRO B N 1
ATOM 4579 C CA . PRO B 1 213 ? 4.082 -0.074 5.215 1 97.5 213 PRO B CA 1
ATOM 45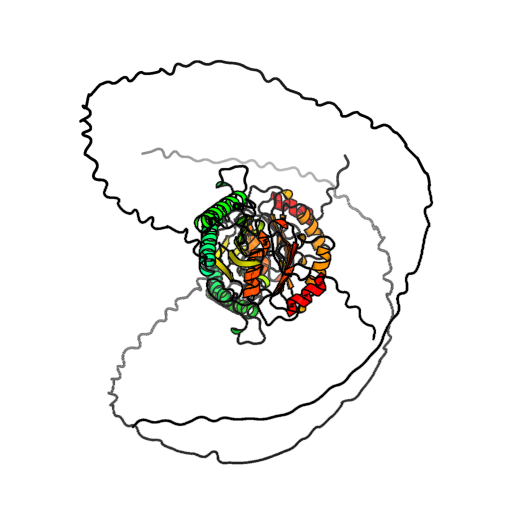80 C C . PRO B 1 213 ? 3.924 1.203 4.395 1 97.5 213 PRO B C 1
ATOM 4582 O O . PRO B 1 213 ? 4.906 1.739 3.879 1 97.5 213 PRO B O 1
ATOM 4585 N N . VAL B 1 214 ? 2.682 1.754 4.395 1 98.25 214 VAL B N 1
ATOM 4586 C CA . VAL B 1 214 ? 2.445 3.016 3.701 1 98.25 214 VAL B CA 1
ATOM 4587 C C . VAL B 1 214 ? 1.874 4.043 4.676 1 98.25 214 VAL B C 1
ATOM 4589 O O . VAL B 1 214 ? 1.522 5.156 4.277 1 98.25 214 VAL B O 1
ATOM 4592 N N . PHE B 1 215 ? 1.805 3.717 6 1 97.56 215 PHE B N 1
ATOM 4593 C CA . PHE B 1 215 ? 1.509 4.695 7.039 1 97.56 215 PHE B CA 1
ATOM 4594 C C . PHE B 1 215 ? 2.682 5.648 7.234 1 97.56 215 PHE B C 1
ATOM 4596 O O . PHE B 1 215 ? 3.756 5.445 6.664 1 97.56 215 PHE B O 1
ATOM 4603 N N . GLY B 1 216 ? 2.447 6.699 7.941 1 98.5 216 GLY B N 1
ATOM 4604 C CA . GLY B 1 216 ? 3.562 7.59 8.211 1 98.5 216 GLY B CA 1
ATOM 4605 C C . GLY B 1 216 ? 3.33 8.5 9.406 1 98.5 216 GLY B C 1
ATOM 4606 O O . GLY B 1 216 ? 2.215 8.57 9.93 1 98.5 216 GLY B O 1
ATOM 4607 N N . THR B 1 217 ? 4.438 9.094 9.859 1 98.81 217 THR B N 1
ATOM 4608 C CA . THR B 1 217 ? 4.391 10.164 10.852 1 98.81 217 THR B CA 1
ATOM 4609 C C . THR B 1 217 ? 4.375 11.531 10.172 1 98.81 217 THR B C 1
ATOM 4611 O O . THR B 1 217 ? 5.191 11.797 9.297 1 98.81 217 THR B O 1
ATOM 4614 N N . LEU B 1 218 ? 3.4 12.312 10.578 1 98.94 218 LEU B N 1
ATOM 4615 C CA . LEU B 1 218 ? 3.283 13.656 10.031 1 98.94 218 LEU B CA 1
ATOM 4616 C C . LEU B 1 218 ? 3.637 14.703 11.086 1 98.94 218 LEU B C 1
ATOM 4618 O O . LEU B 1 218 ? 3.098 14.68 12.195 1 98.94 218 LEU B O 1
ATOM 4622 N N . ILE B 1 219 ? 4.57 15.609 10.719 1 98.94 219 ILE B N 1
ATOM 4623 C CA . ILE B 1 219 ? 5.035 16.688 11.594 1 98.94 219 ILE B CA 1
ATOM 4624 C C . ILE B 1 219 ? 4.969 18.016 10.844 1 98.94 219 ILE B C 1
ATOM 4626 O O . ILE B 1 219 ? 5.57 18.172 9.781 1 98.94 219 ILE B O 1
ATOM 4630 N N . SER B 1 220 ? 4.266 18.922 11.453 1 98.81 220 SER B N 1
ATOM 4631 C CA . SER B 1 220 ? 4.203 20.25 10.852 1 98.81 220 SER B CA 1
ATOM 4632 C C . SER B 1 220 ? 4.5 21.328 11.875 1 98.81 220 SER B C 1
ATOM 4634 O O . SER B 1 220 ? 4.16 21.188 13.055 1 98.81 220 SER B O 1
ATOM 4636 N N . LEU B 1 221 ? 5.172 22.391 11.422 1 98.88 221 LEU B N 1
ATOM 4637 C CA . LEU B 1 221 ? 5.262 23.641 12.172 1 98.88 221 LEU B CA 1
ATOM 4638 C C . LEU B 1 221 ? 4.52 24.766 11.453 1 98.88 221 LEU B C 1
ATOM 4640 O O . LEU B 1 221 ? 4.758 25.016 10.273 1 98.88 221 LEU B O 1
ATOM 4644 N N . LEU B 1 222 ? 3.641 25.344 12.195 1 98.56 222 LEU B N 1
ATOM 4645 C CA . LEU B 1 222 ? 2.918 26.5 11.672 1 98.56 222 LEU B CA 1
ATOM 4646 C C . LEU B 1 222 ? 3.49 27.797 12.234 1 98.56 222 LEU B C 1
ATOM 4648 O O . LEU B 1 222 ? 3.857 27.875 13.414 1 98.56 222 LEU B O 1
ATOM 4652 N N . HIS B 1 223 ? 3.613 28.781 11.445 1 98.38 223 HIS B N 1
ATOM 4653 C CA . HIS B 1 223 ? 3.818 30.172 11.844 1 98.38 223 HIS B CA 1
ATOM 4654 C C . HIS B 1 223 ? 2.605 31.016 11.508 1 98.38 223 HIS B C 1
ATOM 4656 O O . HIS B 1 223 ? 2.311 31.25 10.336 1 98.38 223 HIS B O 1
ATOM 4662 N N . LYS B 1 224 ? 1.909 31.453 12.57 1 97.19 224 LYS B N 1
ATOM 4663 C CA . LYS B 1 224 ? 0.686 32.219 12.422 1 97.19 224 LYS B CA 1
ATOM 4664 C C . LYS B 1 224 ? -0.309 31.531 11.5 1 97.19 224 LYS B C 1
ATOM 4666 O O . LYS B 1 224 ? -0.837 32.125 10.57 1 97.19 224 LYS B O 1
ATOM 4671 N N . GLY B 1 225 ? -0.374 30.25 11.664 1 97.62 225 GLY B N 1
ATOM 4672 C CA . GLY B 1 225 ? -1.403 29.453 11.008 1 97.62 225 GLY B CA 1
ATOM 4673 C C . GLY B 1 225 ? -0.946 28.859 9.695 1 97.62 225 GLY B C 1
ATOM 4674 O O . GLY B 1 225 ? -1.602 27.969 9.156 1 97.62 225 GLY B O 1
ATOM 4675 N N . SER B 1 226 ? 0.203 29.344 9.18 1 98.38 226 SER B N 1
ATOM 4676 C CA . SER B 1 226 ? 0.712 28.844 7.902 1 98.38 226 SER B CA 1
ATOM 4677 C C . SER B 1 226 ? 1.784 27.781 8.117 1 98.38 226 SER B C 1
ATOM 4679 O O . SER B 1 226 ? 2.717 27.969 8.898 1 98.38 226 SER B O 1
ATOM 4681 N N . PRO B 1 227 ? 1.654 26.672 7.363 1 98.75 227 PRO B N 1
ATOM 4682 C CA . PRO B 1 227 ? 2.711 25.672 7.5 1 98.75 227 PRO B CA 1
ATOM 4683 C C . PRO B 1 227 ? 4.051 26.141 6.941 1 98.75 227 PRO B C 1
ATOM 4685 O O . PRO B 1 227 ? 4.141 26.5 5.762 1 98.75 227 PRO B O 1
ATOM 4688 N N . VAL B 1 228 ? 5.098 26.094 7.766 1 98.75 228 VAL B N 1
ATOM 4689 C CA . VAL B 1 228 ? 6.414 26.547 7.332 1 98.75 228 VAL B CA 1
ATOM 4690 C C . VAL B 1 228 ? 7.379 25.375 7.27 1 98.75 228 VAL B C 1
ATOM 4692 O O . VAL B 1 228 ? 8.43 25.453 6.621 1 98.75 228 VAL B O 1
ATOM 4695 N N . LEU B 1 229 ? 7.082 24.328 7.953 1 98.94 229 LEU B N 1
ATOM 4696 C CA . LEU B 1 229 ? 7.82 23.078 7.945 1 98.94 229 LEU B CA 1
ATOM 4697 C C . LEU B 1 229 ? 6.871 21.891 7.891 1 98.94 229 LEU B C 1
ATOM 4699 O O . LEU B 1 229 ? 5.844 21.875 8.578 1 98.94 229 LEU B O 1
ATOM 4703 N N . GLY B 1 230 ? 7.184 20.906 7.047 1 98.94 230 GLY B N 1
ATOM 4704 C CA . GLY B 1 230 ? 6.457 19.656 6.965 1 98.94 230 GLY B CA 1
ATOM 4705 C C . GLY B 1 230 ? 7.363 18.453 6.785 1 98.94 230 GLY B C 1
ATOM 4706 O O . GLY B 1 230 ? 8.336 18.5 6.031 1 98.94 230 GLY B O 1
ATOM 4707 N N . ILE B 1 231 ? 7.035 17.375 7.547 1 99 231 ILE B N 1
ATOM 4708 C CA . ILE B 1 231 ? 7.781 16.141 7.434 1 99 231 ILE B CA 1
ATOM 4709 C C . ILE B 1 231 ? 6.812 14.969 7.273 1 99 231 ILE B C 1
ATOM 4711 O O . ILE B 1 231 ? 5.836 14.859 8.016 1 99 231 ILE B O 1
ATOM 4715 N N . ILE B 1 232 ? 6.988 14.242 6.273 1 98.94 232 ILE B N 1
ATOM 4716 C CA . ILE B 1 232 ? 6.395 12.914 6.113 1 98.94 232 ILE B CA 1
ATOM 4717 C C . ILE B 1 232 ? 7.461 11.844 6.328 1 98.94 232 ILE B C 1
ATOM 4719 O O . ILE B 1 232 ? 8.43 11.758 5.57 1 98.94 232 ILE B O 1
ATOM 4723 N N . ASP B 1 233 ? 7.281 11.031 7.379 1 98.94 233 ASP B N 1
ATOM 4724 C CA . ASP B 1 233 ? 8.266 10 7.676 1 98.94 233 ASP B CA 1
ATOM 4725 C C . ASP B 1 233 ? 7.629 8.609 7.637 1 98.94 233 ASP B C 1
ATOM 4727 O O . ASP B 1 233 ? 6.633 8.359 8.312 1 98.94 233 ASP B O 1
ATOM 4731 N N . GLN B 1 234 ? 8.117 7.785 6.785 1 98.69 234 GLN B N 1
ATOM 4732 C CA . GLN B 1 234 ? 7.746 6.375 6.793 1 98.69 234 GLN B CA 1
ATOM 4733 C C . GLN B 1 234 ? 8.789 5.535 7.531 1 98.69 234 GLN B C 1
ATOM 4735 O O . GLN B 1 234 ? 9.852 5.238 6.988 1 98.69 234 GLN B O 1
ATOM 4740 N N . PRO B 1 235 ? 8.461 5.098 8.695 1 97.81 235 PRO B N 1
ATOM 4741 C CA . PRO B 1 235 ? 9.461 4.508 9.586 1 97.81 235 PRO B CA 1
ATOM 4742 C C . PRO B 1 235 ? 10 3.174 9.078 1 97.81 235 PRO B C 1
ATOM 4744 O O . PRO B 1 235 ? 11.164 2.84 9.305 1 97.81 235 PRO B O 1
ATOM 4747 N N . VAL B 1 236 ? 9.258 2.375 8.406 1 97.19 236 VAL B N 1
ATOM 4748 C CA . VAL B 1 236 ? 9.633 1.024 7.996 1 97.19 236 VAL B CA 1
ATOM 4749 C C . VAL B 1 236 ? 10.539 1.083 6.773 1 97.19 236 VAL B C 1
ATOM 4751 O O . VAL B 1 236 ? 11.555 0.379 6.711 1 97.19 236 VAL B O 1
ATOM 4754 N N . LEU B 1 237 ? 10.234 1.95 5.844 1 97.56 237 LEU B N 1
ATOM 4755 C CA . LEU B 1 237 ? 10.984 2.066 4.602 1 97.56 237 LEU B CA 1
ATOM 4756 C C . LEU B 1 237 ? 12.195 2.977 4.777 1 97.56 237 LEU B C 1
ATOM 4758 O O . LEU B 1 237 ? 13.086 3.004 3.928 1 97.56 237 LEU B O 1
ATOM 4762 N N . GLY B 1 238 ? 12.188 3.74 5.875 1 97.88 238 GLY B N 1
ATOM 4763 C CA . GLY B 1 238 ? 13.266 4.688 6.105 1 97.88 238 GLY B CA 1
ATOM 4764 C C . GLY B 1 238 ? 13.242 5.863 5.148 1 97.88 238 GLY B C 1
ATOM 4765 O O . GLY B 1 238 ? 14.297 6.348 4.727 1 97.88 238 GLY B O 1
ATOM 4766 N N . GLU B 1 239 ? 12.109 6.262 4.793 1 98.69 239 GLU B N 1
ATOM 4767 C CA . GLU B 1 239 ? 11.945 7.375 3.865 1 98.69 239 GLU B CA 1
ATOM 4768 C C . GLU B 1 239 ? 11.398 8.609 4.574 1 98.69 239 GLU B C 1
ATOM 4770 O O . GLU B 1 239 ? 10.398 8.531 5.293 1 98.69 239 GLU B O 1
ATOM 4775 N N . ARG B 1 240 ? 12.109 9.703 4.406 1 98.94 240 ARG B N 1
ATOM 4776 C CA . ARG B 1 240 ? 11.688 10.945 5.047 1 98.94 240 ARG B CA 1
ATOM 4777 C C . ARG B 1 240 ? 11.68 12.102 4.051 1 98.94 240 ARG B C 1
ATOM 4779 O O . ARG B 1 240 ? 12.727 12.477 3.516 1 98.94 240 ARG B O 1
ATOM 4786 N N . TRP B 1 241 ? 10.5 12.617 3.816 1 98.94 241 TRP B N 1
ATOM 4787 C CA . TRP B 1 241 ? 10.359 13.852 3.049 1 98.94 241 TRP B CA 1
ATOM 4788 C C . TRP B 1 241 ? 10.336 15.07 3.971 1 98.94 241 TRP B C 1
ATOM 4790 O O . TRP B 1 241 ? 9.664 15.062 5.004 1 98.94 241 TRP B O 1
ATOM 4800 N N . VAL B 1 242 ? 11.07 16.094 3.592 1 98.94 242 VAL B N 1
ATOM 4801 C CA . VAL B 1 242 ? 11.125 17.328 4.359 1 98.94 242 VAL B CA 1
ATOM 4802 C C . VAL B 1 242 ? 10.859 18.516 3.441 1 98.94 242 VAL B C 1
ATOM 4804 O O . VAL B 1 242 ? 11.523 18.688 2.42 1 98.94 242 VAL B O 1
ATOM 4807 N N . GLY B 1 243 ? 9.867 19.234 3.82 1 98.94 243 GLY B N 1
ATOM 4808 C CA . GLY B 1 243 ? 9.562 20.484 3.137 1 98.94 243 GLY B CA 1
ATOM 4809 C C . GLY B 1 243 ? 9.672 21.703 4.035 1 98.94 243 GLY B C 1
ATOM 4810 O O . GLY B 1 243 ? 9.219 21.672 5.18 1 98.94 243 GLY B O 1
ATOM 4811 N N . VAL B 1 244 ? 10.305 22.719 3.547 1 98.88 244 VAL B N 1
ATOM 4812 C CA . VAL B 1 244 ? 10.414 24.031 4.199 1 98.88 244 VAL B CA 1
ATOM 4813 C C . VAL B 1 244 ? 9.914 25.125 3.258 1 98.88 244 VAL B C 1
ATOM 4815 O O . VAL B 1 244 ? 10.258 25.141 2.074 1 98.88 244 VAL B O 1
ATOM 4818 N N . LYS B 1 245 ? 9.078 25.953 3.834 1 98.19 245 LYS B N 1
ATOM 4819 C CA . LYS B 1 245 ? 8.555 27.047 3.016 1 98.19 245 LYS B CA 1
ATOM 4820 C C . LYS B 1 245 ? 9.68 27.781 2.303 1 98.19 245 LYS B C 1
ATOM 4822 O O . LYS B 1 245 ? 10.633 28.234 2.939 1 98.19 245 LYS B O 1
ATOM 4827 N N . GLY B 1 246 ? 9.555 27.844 1.026 1 97.31 246 GLY B N 1
ATOM 4828 C CA . GLY B 1 246 ? 10.516 28.594 0.232 1 97.31 246 GLY B CA 1
ATOM 4829 C C . GLY B 1 246 ? 11.719 27.766 -0.172 1 97.31 246 GLY B C 1
ATOM 4830 O O . GLY B 1 246 ? 12.633 28.266 -0.832 1 97.31 246 GLY B O 1
ATOM 4831 N N . GLN B 1 247 ? 11.789 26.531 0.218 1 98.38 247 GLN B N 1
ATOM 4832 C CA . GLN B 1 247 ? 12.906 25.656 -0.121 1 98.38 247 GLN B CA 1
ATOM 4833 C C . GLN B 1 247 ? 12.43 24.422 -0.871 1 98.38 247 GLN B C 1
ATOM 4835 O O . GLN B 1 247 ? 11.242 24.094 -0.866 1 98.38 247 GLN B O 1
ATOM 4840 N N . ALA B 1 248 ? 13.43 23.75 -1.506 1 98.75 248 ALA B N 1
ATOM 4841 C CA . ALA B 1 248 ? 13.125 22.516 -2.213 1 98.75 248 ALA B CA 1
ATOM 4842 C C . ALA B 1 248 ? 12.898 21.359 -1.231 1 98.75 248 ALA B C 1
ATOM 4844 O O . ALA B 1 248 ? 13.602 21.25 -0.226 1 98.75 248 ALA B O 1
ATOM 4845 N N . THR B 1 249 ? 11.922 20.562 -1.517 1 98.88 249 THR B N 1
ATOM 4846 C CA . THR B 1 249 ? 11.672 19.359 -0.731 1 98.88 249 THR B CA 1
ATOM 4847 C C . THR B 1 249 ? 12.789 18.344 -0.942 1 98.88 249 THR B C 1
ATOM 4849 O O . THR B 1 249 ? 13.297 18.188 -2.057 1 98.88 249 THR B O 1
ATOM 4852 N N . THR B 1 250 ? 13.141 17.656 0.144 1 98.94 250 THR B N 1
ATOM 4853 C CA . THR B 1 250 ? 14.133 16.594 0.037 1 98.94 250 THR B CA 1
ATOM 4854 C C . THR B 1 250 ? 13.547 15.258 0.485 1 98.94 250 THR B C 1
ATOM 4856 O O . THR B 1 250 ? 12.625 15.219 1.306 1 98.94 250 THR B O 1
ATOM 4859 N N . LEU B 1 251 ? 13.984 14.188 -0.09 1 98.88 251 LEU B N 1
ATOM 4860 C CA . LEU B 1 251 ? 13.82 12.82 0.379 1 98.88 251 LEU B CA 1
ATOM 4861 C C . LEU B 1 251 ? 15.148 12.242 0.846 1 98.88 251 LEU B C 1
ATOM 4863 O O . LEU B 1 251 ? 16.078 12.07 0.044 1 98.88 251 LEU B O 1
ATOM 4867 N N . ASN B 1 252 ? 15.172 12.016 2.094 1 98.69 252 ASN B N 1
ATOM 4868 C CA . ASN B 1 252 ? 16.422 11.531 2.688 1 98.69 252 ASN B CA 1
ATOM 4869 C C . ASN B 1 252 ? 17.594 12.422 2.305 1 98.69 252 ASN B C 1
ATOM 4871 O O . ASN B 1 252 ? 18.656 11.922 1.933 1 98.69 252 ASN B O 1
ATOM 4875 N N . GLY B 1 253 ? 17.344 13.633 2.299 1 98.31 253 GLY B N 1
ATOM 4876 C CA . GLY B 1 253 ? 18.406 14.609 2.107 1 98.31 253 GLY B CA 1
ATOM 4877 C C . GLY B 1 253 ? 18.625 14.969 0.651 1 98.31 253 GLY B C 1
ATOM 4878 O O . GLY B 1 253 ? 19.375 15.906 0.345 1 98.31 253 GLY B O 1
ATOM 4879 N N . ARG B 1 254 ? 17.969 14.328 -0.285 1 98.12 254 ARG B N 1
ATOM 4880 C CA . ARG B 1 254 ? 18.125 14.609 -1.708 1 98.12 254 ARG B CA 1
ATOM 4881 C C . ARG B 1 254 ? 16.906 15.344 -2.256 1 98.12 254 ARG B C 1
ATOM 4883 O O . ARG B 1 254 ? 15.766 14.938 -2.006 1 98.12 254 ARG B O 1
ATOM 4890 N N . ARG B 1 255 ? 17.203 16.328 -3.023 1 98.56 255 ARG B N 1
ATOM 4891 C CA . ARG B 1 255 ? 16.109 17.109 -3.6 1 98.56 255 ARG B CA 1
ATOM 4892 C C . ARG B 1 255 ? 15.227 16.25 -4.484 1 98.56 255 ARG B C 1
ATOM 4894 O O . ARG B 1 255 ? 15.727 15.398 -5.234 1 98.56 255 ARG B O 1
ATOM 4901 N N . VAL B 1 256 ? 13.938 16.453 -4.383 1 98.38 256 VAL B N 1
ATOM 4902 C CA . VAL B 1 256 ? 12.969 15.758 -5.227 1 98.38 256 VAL B CA 1
ATOM 4903 C C . VAL B 1 256 ? 12 16.766 -5.84 1 98.38 256 VAL B C 1
ATOM 4905 O O . VAL B 1 256 ? 11.891 17.906 -5.359 1 98.38 256 VAL B O 1
ATOM 4908 N N . ARG B 1 257 ? 11.344 16.328 -6.906 1 98.12 257 ARG B N 1
ATOM 4909 C CA . ARG B 1 257 ? 10.375 17.172 -7.602 1 98.12 257 ARG B CA 1
ATOM 4910 C C . ARG B 1 257 ? 9.203 16.344 -8.125 1 98.12 257 ARG B C 1
ATOM 4912 O O . ARG B 1 257 ? 9.375 15.172 -8.469 1 98.12 257 ARG B O 1
ATOM 4919 N N . THR B 1 258 ? 8.102 16.969 -8.18 1 98.12 258 THR B N 1
ATOM 4920 C CA . THR B 1 258 ? 6.953 16.344 -8.82 1 98.12 258 THR B CA 1
ATOM 4921 C C . THR B 1 258 ? 7.207 16.125 -10.312 1 98.12 258 THR B C 1
ATOM 4923 O O . THR B 1 258 ? 8.125 16.719 -10.875 1 98.12 258 THR B O 1
ATOM 4926 N N . ARG B 1 259 ? 6.453 15.242 -10.891 1 94.62 259 ARG B N 1
ATOM 4927 C CA . ARG B 1 259 ? 6.555 15 -12.32 1 94.62 259 ARG B CA 1
ATOM 4928 C C . ARG B 1 259 ? 5.953 16.156 -13.117 1 94.62 259 ARG B C 1
ATOM 4930 O O . ARG B 1 259 ? 4.754 16.422 -13.031 1 94.62 259 ARG B O 1
ATOM 4937 N N . SER B 1 260 ? 6.723 16.734 -13.969 1 91.44 260 SER B N 1
ATOM 4938 C CA . SER B 1 260 ? 6.273 17.906 -14.711 1 91.44 260 SER B CA 1
ATOM 4939 C C . SER B 1 260 ? 5.711 17.516 -16.078 1 91.44 260 SER B C 1
ATOM 4941 O O . SER B 1 260 ? 5.047 18.312 -16.734 1 91.44 260 SER B O 1
ATOM 4943 N N . SER B 1 261 ? 5.891 16.281 -16.406 1 87.81 261 SER B N 1
ATOM 4944 C CA . SER B 1 261 ? 5.559 15.875 -17.766 1 87.81 261 SER B CA 1
ATOM 4945 C C . SER B 1 261 ? 4.074 15.562 -17.906 1 87.81 261 SER B C 1
ATOM 4947 O O . SER B 1 261 ? 3.541 15.539 -19.016 1 87.81 261 SER B O 1
ATOM 4949 N N . THR B 1 262 ? 3.41 15.328 -16.844 1 89.44 262 THR B N 1
ATOM 4950 C CA . THR B 1 262 ? 1.985 15.023 -16.906 1 89.44 262 THR B CA 1
ATOM 4951 C C . THR B 1 262 ? 1.153 16.297 -16.812 1 89.44 262 THR B C 1
ATOM 4953 O O . THR B 1 262 ? 1.049 16.891 -15.734 1 89.44 262 THR B O 1
ATOM 4956 N N . ALA B 1 263 ? 0.49 16.625 -17.953 1 87.69 263 ALA B N 1
ATOM 4957 C CA . ALA B 1 263 ? -0.234 17.891 -17.969 1 87.69 263 ALA B CA 1
ATOM 4958 C C . ALA B 1 263 ? -1.74 17.656 -18.062 1 87.69 263 ALA B C 1
ATOM 4960 O O . ALA B 1 263 ? -2.531 18.547 -17.75 1 87.69 263 ALA B O 1
ATOM 4961 N N . LEU B 1 264 ? -2.07 16.469 -18.453 1 94.31 264 LEU B N 1
ATOM 4962 C CA . LEU B 1 264 ? -3.482 16.172 -18.672 1 94.31 264 LEU B CA 1
ATOM 4963 C C . LEU B 1 264 ? -3.982 15.117 -17.688 1 94.31 264 LEU B C 1
ATOM 4965 O O . LEU B 1 264 ? -3.27 14.156 -17.391 1 94.31 264 LEU B O 1
ATOM 4969 N N . LEU B 1 265 ? -5.238 15.297 -17.281 1 96.62 265 LEU B N 1
ATOM 4970 C CA . LEU B 1 265 ? -5.84 14.344 -16.359 1 96.62 265 LEU B CA 1
ATOM 4971 C C . LEU B 1 265 ? -5.859 12.945 -16.969 1 96.62 265 LEU B C 1
ATOM 4973 O O . LEU B 1 265 ? -5.641 11.953 -16.266 1 96.62 265 LEU B O 1
ATOM 4977 N N . LYS B 1 266 ? -6.094 12.844 -18.266 1 96.31 266 LYS B N 1
ATOM 4978 C CA . LYS B 1 266 ? -6.227 11.547 -18.922 1 96.31 266 LYS B CA 1
ATOM 4979 C C . LYS B 1 266 ? -4.922 10.758 -18.844 1 96.31 266 LYS B C 1
ATOM 4981 O O . LYS B 1 266 ? -4.906 9.547 -19.094 1 96.31 266 LYS B O 1
ATOM 4986 N N . ASP B 1 267 ? -3.818 11.438 -18.516 1 95.38 267 ASP B N 1
ATOM 4987 C CA . ASP B 1 267 ? -2.514 10.789 -18.406 1 95.38 267 ASP B CA 1
ATOM 4988 C C . ASP B 1 267 ? -2.098 10.648 -16.938 1 95.38 267 ASP B C 1
ATOM 4990 O O . ASP B 1 267 ? -0.989 10.195 -16.641 1 95.38 267 ASP B O 1
ATOM 4994 N N . ALA B 1 268 ? -2.977 11.016 -15.992 1 97.12 268 ALA B N 1
ATOM 4995 C CA . ALA B 1 268 ? -2.6 11.164 -14.594 1 97.12 268 ALA B CA 1
ATOM 4996 C C . ALA B 1 268 ? -2.92 9.898 -13.797 1 97.12 268 ALA B C 1
ATOM 4998 O O . ALA B 1 268 ? -3.969 9.281 -14 1 97.12 268 ALA B O 1
ATOM 4999 N N . TYR B 1 269 ? -1.957 9.5 -12.984 1 97.62 269 TYR B N 1
ATOM 5000 C CA . TYR B 1 269 ? -2.225 8.531 -11.93 1 97.62 269 TYR B CA 1
ATOM 5001 C C . TYR B 1 269 ? -2.781 9.211 -10.688 1 97.62 269 TYR B C 1
ATOM 5003 O O . TYR B 1 269 ? -2.148 10.109 -10.125 1 97.62 269 TYR B O 1
ATOM 5011 N N . LEU B 1 270 ? -3.98 8.789 -10.25 1 98.38 270 LEU B N 1
ATOM 5012 C CA . LEU B 1 270 ? -4.672 9.406 -9.117 1 98.38 270 LEU B CA 1
ATOM 5013 C C . LEU B 1 270 ? -4.719 8.453 -7.93 1 98.38 270 LEU B C 1
ATOM 5015 O O . LEU B 1 270 ? -5.055 7.277 -8.078 1 98.38 270 LEU B O 1
ATOM 5019 N N . TYR B 1 271 ? -4.312 8.961 -6.781 1 98.69 271 TYR B N 1
ATOM 5020 C CA . TYR B 1 271 ? -4.5 8.18 -5.559 1 98.69 271 TYR B CA 1
ATOM 5021 C C . TYR B 1 271 ? -5.602 8.781 -4.691 1 98.69 271 TYR B C 1
ATOM 5023 O O . TYR B 1 271 ? -5.738 10.008 -4.613 1 98.69 271 TYR B O 1
ATOM 5031 N N . THR B 1 272 ? -6.348 7.992 -4.098 1 98.38 272 THR B N 1
ATOM 5032 C CA . THR B 1 272 ? -7.113 8.227 -2.881 1 98.38 272 THR B CA 1
ATOM 5033 C C . THR B 1 272 ? -7.004 7.039 -1.932 1 98.38 272 THR B C 1
ATOM 5035 O O . THR B 1 272 ? -6.773 5.91 -2.367 1 98.38 272 THR B O 1
ATOM 5038 N N . THR B 1 273 ? -7.109 7.262 -0.648 1 97.44 273 THR B N 1
ATOM 5039 C CA . THR B 1 273 ? -6.934 6.176 0.311 1 97.44 273 THR B CA 1
ATOM 5040 C C . THR B 1 273 ? -8.031 5.125 0.148 1 97.44 273 THR B C 1
ATOM 5042 O O . THR B 1 273 ? -7.746 3.928 0.108 1 97.44 273 THR B O 1
ATOM 5045 N N . SER B 1 274 ? -9.281 5.594 0.086 1 96.88 274 SER B N 1
ATOM 5046 C CA . SER B 1 274 ? -10.422 4.699 -0.029 1 96.88 274 SER B CA 1
ATOM 5047 C C . SER B 1 274 ? -11.578 5.367 -0.771 1 96.88 274 SER B C 1
ATOM 5049 O O . SER B 1 274 ? -11.844 6.555 -0.574 1 96.88 274 SER B O 1
ATOM 5051 N N . PRO B 1 275 ? -12.25 4.578 -1.608 1 95.31 275 PRO B N 1
ATOM 5052 C CA . PRO B 1 275 ? -13.453 5.156 -2.221 1 95.31 275 PRO B CA 1
ATOM 5053 C C . PRO B 1 275 ? -14.539 5.469 -1.202 1 95.31 275 PRO B C 1
ATOM 5055 O O . PRO B 1 275 ? -15.477 6.223 -1.5 1 95.31 275 PRO B O 1
ATOM 5058 N N . HIS B 1 276 ? -14.406 4.996 -0.026 1 94.31 276 HIS B N 1
ATOM 5059 C CA . HIS B 1 276 ? -15.461 5.102 0.973 1 94.31 276 HIS B CA 1
ATOM 5060 C C . HIS B 1 276 ? -15.32 6.379 1.794 1 94.31 276 HIS B C 1
ATOM 5062 O O . HIS B 1 276 ? -16.141 6.648 2.678 1 94.31 276 HIS B O 1
ATOM 5068 N N . MET B 1 277 ? -14.273 7.148 1.487 1 95.44 277 MET B N 1
ATOM 5069 C CA . MET B 1 277 ? -14.086 8.414 2.195 1 95.44 277 MET B CA 1
ATOM 5070 C C . MET B 1 277 ? -15.023 9.484 1.65 1 95.44 277 MET B C 1
ATOM 5072 O O . MET B 1 277 ? -15.148 10.562 2.236 1 95.44 277 MET B O 1
ATOM 5076 N N . PHE B 1 278 ? -15.68 9.141 0.591 1 96.31 278 PHE B N 1
ATOM 5077 C CA . PHE B 1 278 ? -16.578 10.07 -0.09 1 96.31 278 PHE B CA 1
ATOM 5078 C C . PHE B 1 278 ? -18.016 9.617 0.036 1 96.31 278 PHE B C 1
ATOM 5080 O O . PHE B 1 278 ? -18.312 8.422 -0.028 1 96.31 278 PHE B O 1
ATOM 5087 N N . THR B 1 279 ? -18.906 10.531 0.214 1 94.88 279 THR B N 1
ATOM 5088 C CA . THR B 1 279 ? -20.328 10.234 0.27 1 94.88 279 THR B CA 1
ATOM 5089 C C . THR B 1 279 ? -21.141 11.352 -0.373 1 94.88 279 THR B C 1
ATOM 5091 O O . THR B 1 279 ? -20.688 12.5 -0.432 1 94.88 279 THR B O 1
ATOM 5094 N N . GLY B 1 280 ? -22.234 10.992 -0.943 1 95.69 280 GLY B N 1
ATOM 5095 C CA . GLY B 1 280 ? -23.109 12.008 -1.499 1 95.69 280 GLY B CA 1
ATOM 5096 C C . GLY B 1 280 ? -22.438 12.883 -2.535 1 95.69 280 GLY B C 1
ATOM 5097 O O . GLY B 1 280 ? -21.844 12.383 -3.488 1 95.69 280 GLY B O 1
ATOM 5098 N N . GLN B 1 281 ? -22.438 14.141 -2.205 1 94.5 281 GLN B N 1
ATOM 5099 C CA . GLN B 1 281 ? -21.938 15.125 -3.15 1 94.5 281 GLN B CA 1
ATOM 5100 C C . GLN B 1 281 ? -20.422 14.992 -3.314 1 94.5 281 GLN B C 1
ATOM 5102 O O . GLN B 1 281 ? -19.891 15.234 -4.398 1 94.5 281 GLN B O 1
ATOM 5107 N N . THR B 1 282 ? -19.734 14.625 -2.236 1 96.06 282 THR B N 1
ATOM 5108 C CA . THR B 1 282 ? -18.297 14.484 -2.34 1 96.06 282 THR B CA 1
ATOM 5109 C C . THR B 1 282 ? -17.922 13.289 -3.207 1 96.06 282 THR B C 1
ATOM 5111 O O . THR B 1 282 ? -16.906 13.312 -3.912 1 96.06 282 THR B O 1
ATOM 5114 N N . GLU B 1 283 ? -18.766 12.266 -3.123 1 96.81 283 GLU B N 1
ATOM 5115 C CA . GLU B 1 283 ? -18.547 11.109 -3.982 1 96.81 283 GLU B CA 1
ATOM 5116 C C . GLU B 1 283 ? -18.75 11.461 -5.453 1 96.81 283 GLU B C 1
ATOM 5118 O O . GLU B 1 283 ? -17.938 11.078 -6.305 1 96.81 283 GLU B O 1
ATOM 5123 N N . ASP B 1 284 ? -19.812 12.18 -5.723 1 96.88 284 ASP B N 1
ATOM 5124 C CA . ASP B 1 284 ? -20.062 12.625 -7.09 1 96.88 284 ASP B CA 1
ATOM 5125 C C . ASP B 1 284 ? -18.891 13.445 -7.629 1 96.88 284 ASP B C 1
ATOM 5127 O O . ASP B 1 284 ? -18.469 13.266 -8.773 1 96.88 284 ASP B O 1
ATOM 5131 N N . ALA B 1 285 ? -18.438 14.336 -6.801 1 97.19 285 ALA B N 1
ATOM 5132 C CA . ALA B 1 285 ? -17.312 15.18 -7.191 1 97.19 285 ALA B CA 1
ATOM 5133 C C . ALA B 1 285 ? -16.078 14.344 -7.492 1 97.19 285 ALA B C 1
ATOM 5135 O O . ALA B 1 285 ? -15.43 14.531 -8.523 1 97.19 285 ALA B O 1
ATOM 5136 N N . PHE B 1 286 ? -15.805 13.438 -6.617 1 97.94 286 PHE B N 1
ATOM 5137 C CA . PHE B 1 286 ? -14.641 12.57 -6.797 1 97.94 286 PHE B CA 1
ATOM 5138 C C . PHE B 1 286 ? -14.766 11.758 -8.086 1 97.94 286 PHE B C 1
ATOM 5140 O O . PHE B 1 286 ? -13.805 11.625 -8.836 1 97.94 286 PHE B O 1
ATOM 5147 N N . VAL B 1 287 ? -15.898 11.25 -8.32 1 97.31 287 VAL B N 1
ATOM 5148 C CA . VAL B 1 287 ? -16.156 10.391 -9.477 1 97.31 287 VAL B CA 1
ATOM 5149 C C . VAL B 1 287 ? -15.93 11.172 -10.766 1 97.31 287 VAL B C 1
ATOM 5151 O O . VAL B 1 287 ? -15.422 10.625 -11.75 1 97.31 287 VAL B O 1
ATOM 5154 N N . ARG B 1 288 ? -16.25 12.43 -10.805 1 97.5 288 ARG B N 1
ATOM 5155 C CA . ARG B 1 288 ? -16.031 13.258 -11.984 1 97.5 288 ARG B CA 1
ATOM 5156 C C . ARG B 1 288 ? -14.547 13.305 -12.352 1 97.5 288 ARG B C 1
ATOM 5158 O O . ARG B 1 288 ? -14.188 13.234 -13.531 1 97.5 288 ARG B O 1
ATOM 5165 N N . VAL B 1 289 ? -13.664 13.414 -11.344 1 98.19 289 VAL B N 1
ATOM 5166 C CA . VAL B 1 289 ? -12.234 13.461 -11.609 1 98.19 289 VAL B CA 1
ATOM 5167 C C . VAL B 1 289 ? -11.727 12.055 -11.93 1 98.19 289 VAL B C 1
ATOM 5169 O O . VAL B 1 289 ? -10.969 11.867 -12.883 1 98.19 289 VAL B O 1
ATOM 5172 N N . ARG B 1 290 ? -12.172 11.133 -11.117 1 97.69 290 ARG B N 1
ATOM 5173 C CA . ARG B 1 290 ? -11.758 9.742 -11.258 1 97.69 290 ARG B CA 1
ATOM 5174 C C . ARG B 1 290 ? -11.984 9.242 -12.68 1 97.69 290 ARG B C 1
ATOM 5176 O O . ARG B 1 290 ? -11.172 8.492 -13.227 1 97.69 290 ARG B O 1
ATOM 5183 N N . ASN B 1 291 ? -13.062 9.625 -13.273 1 96.81 291 ASN B N 1
ATOM 5184 C CA . ASN B 1 291 ? -13.438 9.156 -14.602 1 96.81 291 ASN B CA 1
ATOM 5185 C C . ASN B 1 291 ? -12.578 9.789 -15.688 1 96.81 291 ASN B C 1
ATOM 5187 O O . ASN B 1 291 ? -12.578 9.336 -16.828 1 96.81 291 ASN B O 1
ATOM 5191 N N . GLU B 1 292 ? -11.789 10.797 -15.359 1 97.25 292 GLU B N 1
ATOM 5192 C CA . GLU B 1 292 ? -11.016 11.523 -16.359 1 97.25 292 GLU B CA 1
ATOM 5193 C C . GLU B 1 292 ? -9.547 11.117 -16.328 1 97.25 292 GLU B C 1
ATOM 5195 O O . GLU B 1 292 ? -8.797 11.398 -17.25 1 97.25 292 GLU B O 1
ATOM 5200 N N . VAL B 1 293 ? -9.156 10.516 -15.234 1 97.5 293 VAL B N 1
ATOM 5201 C CA . VAL B 1 293 ? -7.73 10.234 -15.078 1 97.5 293 VAL B CA 1
ATOM 5202 C C . VAL B 1 293 ? -7.371 8.945 -15.805 1 97.5 293 VAL B C 1
ATOM 5204 O O . VAL B 1 293 ? -8.258 8.18 -16.203 1 97.5 293 VAL B O 1
ATOM 5207 N N . LYS B 1 294 ? -6.059 8.742 -15.992 1 95.69 294 LYS B N 1
ATOM 5208 C CA . LYS B 1 294 ? -5.566 7.523 -16.625 1 95.69 294 LYS B CA 1
ATOM 5209 C C . LYS B 1 294 ? -5.941 6.289 -15.805 1 95.69 294 LYS B C 1
ATOM 5211 O O . LYS B 1 294 ? -6.547 5.355 -16.328 1 95.69 294 LYS B O 1
ATOM 5216 N N . ILE B 1 295 ? -5.523 6.293 -14.5 1 95.88 295 ILE B N 1
ATOM 5217 C CA . ILE B 1 295 ? -5.797 5.184 -13.594 1 95.88 295 ILE B CA 1
ATOM 5218 C C . ILE B 1 295 ? -6.035 5.715 -12.188 1 95.88 295 ILE B C 1
ATOM 5220 O O . ILE B 1 295 ? -5.18 6.406 -11.625 1 95.88 295 ILE B O 1
ATOM 5224 N N . PRO B 1 296 ? -7.191 5.406 -11.602 1 97.56 296 PRO B N 1
ATOM 5225 C CA . PRO B 1 296 ? -7.363 5.645 -10.164 1 97.56 296 PRO B CA 1
ATOM 5226 C C . PRO B 1 296 ? -6.793 4.516 -9.312 1 97.56 296 PRO B C 1
ATOM 5228 O O . PRO B 1 296 ? -7 3.34 -9.617 1 97.56 296 PRO B O 1
ATOM 5231 N N . LEU B 1 297 ? -6.031 4.859 -8.344 1 98.12 297 LEU B N 1
ATOM 5232 C CA . LEU B 1 297 ? -5.422 3.904 -7.426 1 98.12 297 LEU B CA 1
ATOM 5233 C C . LEU B 1 297 ? -5.828 4.207 -5.984 1 98.12 297 LEU B C 1
ATOM 5235 O O . LEU B 1 297 ? -6.27 5.316 -5.68 1 98.12 297 LEU B O 1
ATOM 5239 N N . TYR B 1 298 ? -5.617 3.219 -5.07 1 98.12 298 TYR B N 1
ATOM 5240 C CA . TYR B 1 298 ? -6.129 3.312 -3.705 1 98.12 298 TYR B CA 1
ATOM 5241 C C . TYR B 1 298 ? -5.105 2.797 -2.703 1 98.12 298 TYR B C 1
ATOM 5243 O O . TYR B 1 298 ? -4.145 2.121 -3.078 1 98.12 298 TYR B O 1
ATOM 5251 N N . GLY B 1 299 ? -5.348 3.119 -1.412 1 97.88 299 GLY B N 1
ATOM 5252 C CA . GLY B 1 299 ? -4.648 2.502 -0.298 1 97.88 299 GLY B CA 1
ATOM 5253 C C . GLY B 1 299 ? -3.217 2.986 -0.152 1 97.88 299 GLY B C 1
ATOM 5254 O O . GLY B 1 299 ? -2.301 2.184 0.041 1 97.88 299 GLY B O 1
ATOM 5255 N N . CYS B 1 300 ? -2.961 4.254 -0.151 1 97.38 300 CYS B N 1
ATOM 5256 C CA . CYS B 1 300 ? -1.584 4.727 -0.087 1 97.38 300 CYS B CA 1
ATOM 5257 C C . CYS B 1 300 ? -1.414 5.766 1.017 1 97.38 300 CYS B C 1
ATOM 5259 O O . CYS B 1 300 ? -0.294 6.191 1.308 1 97.38 300 CYS B O 1
ATOM 5261 N N . ASP B 1 301 ? -2.447 6.203 1.724 1 95.88 301 ASP B N 1
ATOM 5262 C CA . ASP B 1 301 ? -2.447 7.098 2.879 1 95.88 301 ASP B CA 1
ATOM 5263 C C . ASP B 1 301 ? -1.566 8.32 2.627 1 95.88 301 ASP B C 1
ATOM 5265 O O . ASP B 1 301 ? -1.584 8.891 1.534 1 95.88 301 ASP B O 1
ATOM 5269 N N . CYS B 1 302 ? -0.888 8.844 3.684 1 98.69 302 CYS B N 1
ATOM 5270 C CA . CYS B 1 302 ? -0.051 10.023 3.525 1 98.69 302 CYS B CA 1
ATOM 5271 C C . CYS B 1 302 ? 1.154 9.727 2.643 1 98.69 302 CYS B C 1
ATOM 5273 O O . CYS B 1 302 ? 1.778 10.648 2.105 1 98.69 302 CYS B O 1
ATOM 5275 N N . TYR B 1 303 ? 1.485 8.484 2.48 1 98.81 303 TYR B N 1
ATOM 5276 C CA . TYR B 1 303 ? 2.629 8.078 1.672 1 98.81 303 TYR B CA 1
ATOM 5277 C C . TYR B 1 303 ? 2.459 8.516 0.223 1 98.81 303 TYR B C 1
ATOM 5279 O O . TYR B 1 303 ? 3.438 8.844 -0.452 1 98.81 303 TYR B O 1
ATOM 5287 N N . ALA B 1 304 ? 1.234 8.578 -0.238 1 98.81 304 ALA B N 1
ATOM 5288 C CA . ALA B 1 304 ? 0.938 9.031 -1.597 1 98.81 304 ALA B CA 1
ATOM 5289 C C . ALA B 1 304 ? 1.493 10.43 -1.846 1 98.81 304 ALA B C 1
ATOM 5291 O O . ALA B 1 304 ? 1.962 10.727 -2.945 1 98.81 304 ALA B O 1
ATOM 5292 N N . TYR B 1 305 ? 1.426 11.273 -0.83 1 98.94 305 TYR B N 1
ATOM 5293 C CA . TYR B 1 305 ? 1.901 12.648 -0.974 1 98.94 305 TYR B CA 1
ATOM 5294 C C . TYR B 1 305 ? 3.42 12.688 -1.097 1 98.94 305 TYR B C 1
ATOM 5296 O O . TYR B 1 305 ? 3.969 13.539 -1.8 1 98.94 305 TYR B O 1
ATOM 5304 N N . GLY B 1 306 ? 4.086 11.766 -0.345 1 98.88 306 GLY B N 1
ATOM 5305 C CA . GLY B 1 306 ? 5.512 11.602 -0.582 1 98.88 306 GLY B CA 1
ATOM 5306 C C . GLY B 1 306 ? 5.836 11.164 -1.999 1 98.88 306 GLY B C 1
ATOM 5307 O O . GLY B 1 306 ? 6.711 11.742 -2.646 1 98.88 306 GLY B O 1
ATOM 5308 N N . LEU B 1 307 ? 5.078 10.219 -2.492 1 98.62 307 LEU B N 1
ATOM 5309 C CA . LEU B 1 307 ? 5.285 9.711 -3.844 1 98.62 307 LEU B CA 1
ATOM 5310 C C . LEU B 1 307 ? 4.988 10.789 -4.879 1 98.62 307 LEU B C 1
ATOM 5312 O O . LEU B 1 307 ? 5.684 10.891 -5.895 1 98.62 307 LEU B O 1
ATOM 5316 N N . LEU B 1 308 ? 3.953 11.578 -4.637 1 98.69 308 LEU B N 1
ATOM 5317 C CA . LEU B 1 308 ? 3.66 12.711 -5.504 1 98.69 308 LEU B CA 1
ATOM 5318 C C . LEU B 1 308 ? 4.836 13.688 -5.543 1 98.69 308 LEU B C 1
ATOM 5320 O O . LEU B 1 308 ? 5.27 14.094 -6.621 1 98.69 308 LEU B O 1
ATOM 5324 N N . SER B 1 309 ? 5.348 13.961 -4.359 1 98.88 309 SER B N 1
ATOM 5325 C CA . SER B 1 309 ? 6.422 14.938 -4.234 1 98.88 309 SER B CA 1
ATOM 5326 C C . SER B 1 309 ? 7.707 14.43 -4.879 1 98.88 309 SER B C 1
ATOM 5328 O O . SER B 1 309 ? 8.602 15.219 -5.191 1 98.88 309 SER B O 1
ATOM 5330 N N . SER B 1 310 ? 7.777 13.133 -5.074 1 98.19 310 SER B N 1
ATOM 5331 C CA . SER B 1 310 ? 8.953 12.523 -5.68 1 98.19 310 SER B CA 1
ATOM 5332 C C . SER B 1 310 ? 8.719 12.211 -7.152 1 98.19 310 SER B C 1
ATOM 5334 O O . SER B 1 310 ? 9.562 11.578 -7.801 1 98.19 310 SER B O 1
ATOM 5336 N N . GLY B 1 311 ? 7.574 12.547 -7.637 1 97.06 311 GLY B N 1
ATOM 5337 C CA . GLY B 1 311 ? 7.348 12.484 -9.07 1 97.06 311 GLY B CA 1
ATOM 5338 C C . GLY B 1 311 ? 6.766 11.164 -9.523 1 97.06 311 GLY B C 1
ATOM 5339 O O . GLY B 1 311 ? 6.848 10.812 -10.711 1 97.06 311 GLY B O 1
ATOM 5340 N N . HIS B 1 312 ? 6.141 10.406 -8.641 1 96.62 312 HIS B N 1
ATOM 5341 C CA . HIS B 1 312 ? 5.652 9.078 -9 1 96.62 312 HIS B CA 1
ATOM 5342 C C . HIS B 1 312 ? 4.133 9.055 -9.086 1 96.62 312 HIS B C 1
ATOM 5344 O O . HIS B 1 312 ? 3.553 8.117 -9.648 1 96.62 312 HIS B O 1
ATOM 5350 N N . VAL B 1 313 ? 3.48 10.008 -8.516 1 97.5 313 VAL B N 1
ATOM 5351 C CA . VAL B 1 313 ? 2.031 10.18 -8.5 1 97.5 313 VAL B CA 1
ATOM 5352 C C . VAL B 1 313 ? 1.67 11.562 -9.039 1 97.5 313 VAL B C 1
ATOM 5354 O O . VAL B 1 313 ? 2.439 12.516 -8.891 1 97.5 313 VAL B O 1
ATOM 5357 N N . ASP B 1 314 ? 0.449 11.711 -9.609 1 98.19 314 ASP B N 1
ATOM 5358 C CA . ASP B 1 314 ? 0.147 12.969 -10.289 1 98.19 314 ASP B CA 1
ATOM 5359 C C . ASP B 1 314 ? -0.922 13.75 -9.531 1 98.19 314 ASP B C 1
ATOM 5361 O O . ASP B 1 314 ? -0.88 14.984 -9.492 1 98.19 314 ASP B O 1
ATOM 5365 N N . VAL B 1 315 ? -1.887 13.031 -9.055 1 98.75 315 VAL B N 1
ATOM 5366 C CA . VAL B 1 315 ? -3.012 13.695 -8.398 1 98.75 315 VAL B CA 1
ATOM 5367 C C . VAL B 1 315 ? -3.43 12.906 -7.16 1 98.75 315 VAL B C 1
ATOM 5369 O O . VAL B 1 315 ? -3.424 11.672 -7.172 1 98.75 315 VAL B O 1
ATOM 5372 N N . ILE B 1 316 ? -3.752 13.594 -6.086 1 98.88 316 ILE B N 1
ATOM 5373 C CA . ILE B 1 316 ? -4.328 12.992 -4.891 1 98.88 316 ILE B CA 1
ATOM 5374 C C . ILE B 1 316 ? -5.578 13.766 -4.477 1 98.88 316 ILE B C 1
ATOM 5376 O O . ILE B 1 316 ? -5.57 15 -4.422 1 98.88 316 ILE B O 1
ATOM 5380 N N . ILE B 1 317 ? -6.66 13.047 -4.273 1 98.81 317 ILE B N 1
ATOM 5381 C CA . ILE B 1 317 ? -7.914 13.617 -3.793 1 98.81 317 ILE B CA 1
ATOM 5382 C C . ILE B 1 317 ? -8.383 12.867 -2.545 1 98.81 317 ILE B C 1
ATOM 5384 O O . ILE B 1 317 ? -8.57 11.648 -2.578 1 98.81 317 ILE B O 1
ATOM 5388 N N . GLU B 1 318 ? -8.531 13.562 -1.488 1 98.56 318 GLU B N 1
ATOM 5389 C CA . GLU B 1 318 ? -8.992 12.977 -0.238 1 98.56 318 GLU B CA 1
ATOM 5390 C C . GLU B 1 318 ? -10.055 13.844 0.428 1 98.56 318 GLU B C 1
ATOM 5392 O O . GLU B 1 318 ? -10.188 15.031 0.106 1 98.56 318 GLU B O 1
ATOM 5397 N N . HIS B 1 319 ? -10.797 13.266 1.28 1 97.62 319 HIS B N 1
ATOM 5398 C CA . HIS B 1 319 ? -11.828 13.961 2.043 1 97.62 319 HIS B CA 1
ATOM 5399 C C . HIS B 1 319 ? -11.859 13.477 3.49 1 97.62 319 HIS B C 1
ATOM 5401 O O . HIS B 1 319 ? -11.359 12.398 3.801 1 97.62 319 HIS B O 1
ATOM 5407 N N . GLY B 1 320 ? -12.344 14.375 4.363 1 96.56 320 GLY B N 1
ATOM 5408 C CA . GLY B 1 320 ? -12.461 14.023 5.77 1 96.56 320 GLY B CA 1
ATOM 5409 C C . GLY B 1 320 ? -11.164 14.195 6.539 1 96.56 320 GLY B C 1
ATOM 5410 O O . GLY B 1 320 ? -10.969 13.555 7.574 1 96.56 320 GLY B O 1
ATOM 5411 N N . LEU B 1 321 ? -10.273 15.008 6.039 1 97.62 321 LEU B N 1
ATOM 5412 C CA . LEU B 1 321 ? -8.969 15.164 6.668 1 97.62 321 LEU B CA 1
ATOM 5413 C C . LEU B 1 321 ? -9.023 16.234 7.754 1 97.62 321 LEU B C 1
ATOM 5415 O O . LEU B 1 321 ? -9.648 17.281 7.578 1 97.62 321 LEU B O 1
ATOM 5419 N N . LYS B 1 322 ? -8.43 15.93 8.859 1 97.31 322 LYS B N 1
ATOM 5420 C CA . LYS B 1 322 ? -8.234 16.859 9.961 1 97.31 322 LYS B CA 1
ATOM 5421 C C . LYS B 1 322 ? -6.906 17.609 9.82 1 97.31 322 LYS B C 1
ATOM 5423 O O . LYS B 1 322 ? -6.055 17.219 9.016 1 97.31 322 LYS B O 1
ATOM 5428 N N . PRO B 1 323 ? -6.703 18.688 10.562 1 97.62 323 PRO B N 1
ATOM 5429 C CA . PRO B 1 323 ? -5.5 19.5 10.398 1 97.62 323 PRO B CA 1
ATOM 5430 C C . PRO B 1 323 ? -4.215 18.688 10.555 1 97.62 323 PRO B C 1
ATOM 5432 O O . PRO B 1 323 ? -3.256 18.891 9.805 1 97.62 323 PRO B O 1
ATOM 5435 N N . TYR B 1 324 ? -4.176 17.719 11.461 1 97.88 324 TYR B N 1
ATOM 5436 C CA . TYR B 1 324 ? -2.955 16.953 11.68 1 97.88 324 TYR B CA 1
ATOM 5437 C C . TYR B 1 324 ? -2.717 15.977 10.539 1 97.88 324 TYR B C 1
ATOM 5439 O O . TYR B 1 324 ? -1.62 15.43 10.398 1 97.88 324 TYR B O 1
ATOM 5447 N N . ASP B 1 325 ? -3.73 15.836 9.609 1 97.94 325 ASP B N 1
ATOM 5448 C CA . ASP B 1 325 ? -3.613 14.938 8.469 1 97.94 325 ASP B CA 1
ATOM 5449 C C . ASP B 1 325 ? -2.996 15.648 7.27 1 97.94 325 ASP B C 1
ATOM 5451 O O . ASP B 1 325 ? -2.432 15.008 6.383 1 97.94 325 ASP B O 1
ATOM 5455 N N . TYR B 1 326 ? -3.184 16.984 7.199 1 98.44 326 TYR B N 1
ATOM 5456 C CA . TYR B 1 326 ? -2.867 17.547 5.895 1 98.44 326 TYR B CA 1
ATOM 5457 C C . TYR B 1 326 ? -1.839 18.672 6.02 1 98.44 326 TYR B C 1
ATOM 5459 O O . TYR B 1 326 ? -1.22 19.062 5.031 1 98.44 326 TYR B O 1
ATOM 5467 N N . LEU B 1 327 ? -1.589 19.25 7.176 1 98.75 327 LEU B N 1
ATOM 5468 C CA . LEU B 1 327 ? -0.752 20.453 7.273 1 98.75 327 LEU B CA 1
ATOM 5469 C C . LEU B 1 327 ? 0.708 20.109 6.988 1 98.75 327 LEU B C 1
ATOM 5471 O O . LEU B 1 327 ? 1.429 20.906 6.391 1 98.75 327 LEU B O 1
ATOM 5475 N N . ALA B 1 328 ? 1.151 18.906 7.41 1 98.94 328 ALA B N 1
ATOM 5476 C CA . ALA B 1 328 ? 2.521 18.484 7.137 1 98.94 328 ALA B CA 1
ATOM 5477 C C . ALA B 1 328 ? 2.756 18.328 5.637 1 98.94 328 ALA B C 1
ATOM 5479 O O . ALA B 1 328 ? 3.885 18.484 5.16 1 98.94 328 ALA B O 1
ATOM 5480 N N . LEU B 1 329 ? 1.722 18.078 4.902 1 98.94 329 LEU B N 1
ATOM 5481 C CA . LEU B 1 329 ? 1.816 17.766 3.479 1 98.94 329 LEU B CA 1
ATOM 5482 C C . LEU B 1 329 ? 2.117 19.031 2.676 1 98.94 329 LEU B C 1
ATOM 5484 O O . LEU B 1 329 ? 2.752 18.969 1.62 1 98.94 329 LEU B O 1
ATOM 5488 N N . VAL B 1 330 ? 1.75 20.203 3.162 1 98.94 330 VAL B N 1
ATOM 5489 C CA . VAL B 1 330 ? 1.728 21.453 2.41 1 98.94 330 VAL B CA 1
ATOM 5490 C C . VAL B 1 330 ? 3.15 21.844 2.018 1 98.94 330 VAL B C 1
ATOM 5492 O O . VAL B 1 330 ? 3.475 21.922 0.831 1 98.94 330 VAL B O 1
ATOM 5495 N N . PRO B 1 331 ? 4.094 22.016 3.012 1 98.94 331 PRO B N 1
ATOM 5496 C CA . PRO B 1 331 ? 5.441 22.422 2.594 1 98.94 331 PRO B CA 1
ATOM 5497 C C . PRO B 1 331 ? 6.129 21.359 1.741 1 98.94 331 PRO B C 1
ATOM 5499 O O . PRO B 1 331 ? 6.938 21.688 0.868 1 98.94 331 PRO B O 1
ATOM 5502 N N . VAL B 1 332 ? 5.789 20.062 1.945 1 98.94 332 VAL B N 1
ATOM 5503 C CA . VAL B 1 332 ? 6.426 18.969 1.213 1 98.94 332 VAL B CA 1
ATOM 5504 C C . VAL B 1 332 ? 5.988 19 -0.25 1 98.94 332 VAL B C 1
ATOM 5506 O O . VAL B 1 332 ? 6.824 18.969 -1.154 1 98.94 332 VAL B O 1
ATOM 5509 N N . VAL B 1 333 ? 4.711 19.109 -0.501 1 98.94 333 VAL B N 1
ATOM 5510 C CA . VAL B 1 333 ? 4.18 19.109 -1.86 1 98.94 333 VAL B CA 1
ATOM 5511 C C . VAL B 1 333 ? 4.617 20.375 -2.588 1 98.94 333 VAL B C 1
ATOM 5513 O O . VAL B 1 333 ? 5.098 20.312 -3.723 1 98.94 333 VAL B O 1
ATOM 5516 N N . GLU B 1 334 ? 4.512 21.516 -1.915 1 98.88 334 GLU B N 1
ATOM 5517 C CA . GLU B 1 334 ? 4.828 22.797 -2.553 1 98.88 334 GLU B CA 1
ATOM 5518 C C . GLU B 1 334 ? 6.324 22.906 -2.826 1 98.88 334 GLU B C 1
ATOM 5520 O O . GLU B 1 334 ? 6.73 23.375 -3.896 1 98.88 334 GLU B O 1
ATOM 5525 N N . GLY B 1 335 ? 7.121 22.469 -1.89 1 98.88 335 GLY B N 1
ATOM 5526 C CA . GLY B 1 335 ? 8.562 22.516 -2.088 1 98.88 335 GLY B CA 1
ATOM 5527 C C . GLY B 1 335 ? 9.031 21.625 -3.229 1 98.88 335 GLY B C 1
ATOM 5528 O O . GLY B 1 335 ? 10.102 21.859 -3.795 1 98.88 335 GLY B O 1
ATOM 5529 N N . ALA B 1 336 ? 8.266 20.656 -3.559 1 98.88 336 ALA B N 1
ATOM 5530 C CA . ALA B 1 336 ? 8.602 19.75 -4.645 1 98.88 336 ALA B CA 1
ATOM 5531 C C . ALA B 1 336 ? 8.086 20.266 -5.984 1 98.88 336 ALA B C 1
ATOM 5533 O O . ALA B 1 336 ? 8.352 19.688 -7.031 1 98.88 336 ALA B O 1
ATOM 5534 N N . GLY B 1 337 ? 7.371 21.328 -5.941 1 98.5 337 GLY B N 1
ATOM 5535 C CA . GLY B 1 337 ? 6.871 21.938 -7.168 1 98.5 337 GLY B CA 1
ATOM 5536 C C . GLY B 1 337 ? 5.402 21.656 -7.418 1 98.5 337 GLY B C 1
ATOM 5537 O O . GLY B 1 337 ? 4.844 22.078 -8.43 1 98.5 337 GLY B O 1
ATOM 5538 N N . GLY B 1 338 ? 4.773 20.969 -6.492 1 98.62 338 GLY B N 1
ATOM 5539 C CA . GLY B 1 338 ? 3.359 20.656 -6.633 1 98.62 338 GLY B CA 1
ATOM 5540 C C . GLY B 1 338 ? 2.455 21.75 -6.082 1 98.62 338 GLY B C 1
ATOM 5541 O O . GLY B 1 338 ? 2.932 22.797 -5.629 1 98.62 338 GLY B O 1
ATOM 5542 N N . THR B 1 339 ? 1.109 21.5 -6.262 1 98.69 339 THR B N 1
ATOM 5543 C CA . THR B 1 339 ? 0.064 22.359 -5.738 1 98.69 339 THR B CA 1
ATOM 5544 C C . THR B 1 339 ? -0.884 21.578 -4.832 1 98.69 339 THR B C 1
ATOM 5546 O O . THR B 1 339 ? -1.271 20.453 -5.152 1 98.69 339 THR B O 1
ATOM 5549 N N . ILE B 1 340 ? -1.235 22.156 -3.717 1 98.88 340 ILE B N 1
ATOM 5550 C CA . ILE B 1 340 ? -2.133 21.5 -2.77 1 98.88 340 ILE B CA 1
ATOM 5551 C C . ILE B 1 340 ? -3.092 22.531 -2.176 1 98.88 340 ILE B C 1
ATOM 5553 O O . ILE B 1 340 ? -2.672 23.609 -1.767 1 98.88 340 ILE B O 1
ATOM 5557 N N . THR B 1 341 ? -4.398 22.281 -2.199 1 98.81 341 THR B N 1
ATOM 5558 C CA . THR B 1 341 ? -5.445 23.156 -1.689 1 98.81 341 THR B CA 1
ATOM 5559 C C . THR B 1 341 ? -6.602 22.344 -1.116 1 98.81 341 THR B C 1
ATOM 5561 O O . THR B 1 341 ? -6.605 21.109 -1.205 1 98.81 341 THR B O 1
ATOM 5564 N N . ASN B 1 342 ? -7.5 23.047 -0.482 1 98.19 342 ASN B N 1
ATOM 5565 C CA . ASN B 1 342 ? -8.797 22.406 -0.265 1 98.19 342 ASN B CA 1
ATOM 5566 C C . ASN B 1 342 ? -9.617 22.344 -1.551 1 98.19 342 ASN B C 1
ATOM 5568 O O . ASN B 1 342 ? -9.133 22.719 -2.619 1 98.19 342 ASN B O 1
ATOM 5572 N N . TRP B 1 343 ? -10.852 21.844 -1.477 1 97.44 343 TRP B N 1
ATOM 5573 C CA . TRP B 1 343 ? -11.641 21.594 -2.674 1 97.44 343 TRP B CA 1
ATOM 5574 C C . TRP B 1 343 ? -12.219 22.891 -3.23 1 97.44 343 TRP B C 1
ATOM 5576 O O . TRP B 1 343 ? -12.797 22.906 -4.32 1 97.44 343 TRP B O 1
ATOM 5586 N N . SER B 1 344 ? -12 24.016 -2.549 1 95.88 344 SER B N 1
ATOM 5587 C CA . SER B 1 344 ? -12.391 25.328 -3.062 1 95.88 344 SER B CA 1
ATOM 5588 C C . SER B 1 344 ? -11.203 26.047 -3.709 1 95.88 344 SER B C 1
ATOM 5590 O O . SER B 1 344 ? -11.344 27.156 -4.211 1 95.88 344 SER B O 1
ATOM 5592 N N . GLY B 1 345 ? -10.07 25.469 -3.629 1 97.69 345 GLY B N 1
ATOM 5593 C CA . GLY B 1 345 ? -8.875 26.047 -4.227 1 97.69 345 GLY B CA 1
ATOM 5594 C C . GLY B 1 345 ? -8.109 26.938 -3.271 1 97.69 345 GLY B C 1
ATOM 5595 O O . GLY B 1 345 ? -7.184 27.641 -3.682 1 97.69 345 GLY B O 1
ATOM 5596 N N . GLU B 1 346 ? -8.453 26.922 -2.066 1 97.56 346 GLU B N 1
ATOM 5597 C CA . GLU B 1 346 ? -7.816 27.781 -1.078 1 97.56 346 GLU B CA 1
ATOM 5598 C C . GLU B 1 346 ? -6.621 27.094 -0.427 1 97.56 346 GLU B C 1
ATOM 5600 O O . GLU B 1 346 ? -6.621 25.875 -0.266 1 97.56 346 GLU B O 1
ATOM 5605 N N . SER B 1 347 ? -5.676 27.906 -0.033 1 97.94 347 SER B N 1
ATOM 5606 C CA . SER B 1 347 ? -4.504 27.375 0.662 1 97.94 347 SER B CA 1
ATOM 5607 C C . SER B 1 347 ? -4.887 26.734 1.99 1 97.94 347 SER B C 1
ATOM 5609 O O . SER B 1 347 ? -5.891 27.109 2.602 1 97.94 347 SER B O 1
ATOM 5611 N N . LEU B 1 348 ? -4.117 25.812 2.402 1 98.12 348 LEU B N 1
ATOM 5612 C CA . LEU B 1 348 ? -4.375 25.078 3.637 1 98.12 348 LEU B CA 1
ATOM 5613 C C . LEU B 1 348 ? -3.645 25.719 4.812 1 98.12 348 LEU B C 1
ATOM 5615 O O . LEU B 1 348 ? -2.412 25.75 4.84 1 98.12 348 LEU B O 1
ATOM 5619 N N . LYS B 1 349 ? -4.375 26.25 5.738 1 97.19 349 LYS B N 1
ATOM 5620 C CA . LYS B 1 349 ? -3.922 26.891 6.969 1 97.19 349 LYS B CA 1
ATOM 5621 C C . LYS B 1 349 ? -4.777 26.469 8.156 1 97.19 349 LYS B C 1
ATOM 5623 O O . LYS B 1 349 ? -5.84 25.859 7.984 1 97.19 349 LYS B O 1
ATOM 5628 N N . TRP B 1 350 ? -4.227 26.703 9.312 1 96.62 350 TRP B N 1
ATOM 5629 C CA . TRP B 1 350 ? -5 26.328 10.492 1 96.62 350 TRP B CA 1
ATOM 5630 C C . TRP B 1 350 ? -4.617 27.188 11.688 1 96.62 350 TRP B C 1
ATOM 5632 O O . TRP B 1 350 ? -3.434 27.469 11.906 1 96.62 350 TRP B O 1
ATOM 5642 N N . LEU B 1 351 ? -5.59 27.672 12.406 1 94.06 351 LEU B N 1
ATOM 5643 C CA . LEU B 1 351 ? -5.465 28.328 13.703 1 94.06 351 LEU B CA 1
ATOM 5644 C C . LEU B 1 351 ? -6.316 27.641 14.758 1 94.06 351 LEU B C 1
ATOM 5646 O O . LEU B 1 351 ? -7.363 27.062 14.438 1 94.06 351 LEU B O 1
ATOM 5650 N N . PRO B 1 352 ? -5.809 27.625 15.93 1 89.44 352 PRO B N 1
ATOM 5651 C CA . PRO B 1 352 ? -6.555 26.953 17 1 89.44 352 PRO B CA 1
ATOM 5652 C C . PRO B 1 352 ? -8.023 27.375 17.047 1 89.44 352 PRO B C 1
ATOM 5654 O O . PRO B 1 352 ? -8.891 26.562 17.359 1 89.44 352 PRO B O 1
ATOM 5657 N N . GLU B 1 353 ? -8.344 28.562 16.703 1 85.56 353 GLU B N 1
ATOM 5658 C CA . GLU B 1 353 ? -9.695 29.094 16.781 1 85.56 353 GLU B CA 1
ATOM 5659 C C . GLU B 1 353 ? -10.609 28.453 15.742 1 85.56 353 GLU B C 1
ATOM 5661 O O . GLU B 1 353 ? -11.836 28.453 15.898 1 85.56 353 GLU B O 1
ATOM 5666 N N . ILE B 1 354 ? -10.039 27.969 14.648 1 80.62 354 ILE B N 1
ATOM 5667 C CA . ILE B 1 354 ? -10.797 27.391 13.547 1 80.62 354 ILE B CA 1
ATOM 5668 C C . ILE B 1 354 ? -11.367 26.047 13.961 1 80.62 354 ILE B C 1
ATOM 5670 O O . ILE B 1 354 ? -12.414 25.625 13.469 1 80.62 354 ILE B O 1
ATOM 5674 N N . GLY B 1 355 ? -10.734 25.391 14.922 1 84.12 355 GLY B N 1
ATOM 5675 C CA . GLY B 1 355 ? -11.188 24.078 15.359 1 84.12 355 GLY B CA 1
ATOM 5676 C C . GLY B 1 355 ? -10.695 22.953 14.469 1 84.12 355 GLY B C 1
ATOM 5677 O O . GLY B 1 355 ? -9.828 23.156 13.625 1 84.12 355 GLY B O 1
ATOM 5678 N N . GLU B 1 356 ? -11.219 21.688 14.695 1 86.19 356 GLU B N 1
ATOM 5679 C CA . GLU B 1 356 ? -10.719 20.469 14.062 1 86.19 356 GLU B CA 1
ATOM 5680 C C . GLU B 1 356 ? -11.703 19.953 13.016 1 86.19 356 GLU B C 1
ATOM 5682 O O . GLU B 1 356 ? -12.016 18.75 12.992 1 86.19 356 GLU B O 1
ATOM 5687 N N . HIS B 1 357 ? -11.992 20.875 12.086 1 88.44 357 HIS B N 1
ATOM 5688 C CA . HIS B 1 357 ? -12.961 20.453 11.07 1 88.44 357 HIS B CA 1
ATOM 5689 C C . HIS B 1 357 ? -12.281 19.641 9.977 1 88.44 357 HIS B C 1
ATOM 5691 O O . HIS B 1 357 ? -11.141 19.906 9.609 1 88.44 357 HIS B O 1
ATOM 5697 N N . SER B 1 358 ? -13.086 18.656 9.516 1 94.06 358 SER B N 1
ATOM 5698 C CA . SER B 1 358 ? -12.609 17.844 8.398 1 94.06 358 SER B CA 1
ATOM 5699 C C . SER B 1 358 ? -12.82 18.562 7.066 1 94.06 358 SER B C 1
ATOM 5701 O O . SER B 1 358 ? -13.828 19.234 6.867 1 94.06 358 SER B O 1
ATOM 5703 N N . ILE B 1 359 ? -11.867 18.359 6.176 1 96.12 359 ILE B N 1
ATOM 5704 C CA . ILE B 1 359 ? -11.977 19.016 4.883 1 96.12 359 ILE B CA 1
ATOM 5705 C C . ILE B 1 359 ? -11.578 18.062 3.768 1 96.12 359 ILE B C 1
ATOM 5707 O O . ILE B 1 359 ? -11.062 16.969 4.035 1 96.12 359 ILE B O 1
ATOM 5711 N N . GLY B 1 360 ? -11.93 18.5 2.523 1 97.69 360 GLY B N 1
ATOM 5712 C CA . GLY B 1 360 ? -11.359 17.875 1.339 1 97.69 360 GLY B CA 1
ATOM 5713 C C . GLY B 1 360 ? -10.039 18.5 0.914 1 97.69 360 GLY B C 1
ATOM 5714 O O . GLY B 1 360 ? -9.867 19.719 0.99 1 97.69 360 GLY B O 1
ATOM 5715 N N . VAL B 1 361 ? -9.102 17.656 0.487 1 98.69 361 VAL B N 1
ATOM 5716 C CA . VAL B 1 361 ? -7.785 18.109 0.043 1 98.69 361 VAL B CA 1
ATOM 5717 C C . VAL B 1 361 ? -7.516 17.609 -1.374 1 98.69 361 VAL B C 1
ATOM 5719 O O . VAL B 1 361 ? -7.809 16.453 -1.698 1 98.69 361 VAL B O 1
ATOM 5722 N N . LEU B 1 362 ? -7.039 18.516 -2.227 1 98.88 362 LEU B N 1
ATOM 5723 C CA . LEU B 1 362 ? -6.582 18.219 -3.58 1 98.88 362 LEU B CA 1
ATOM 5724 C C . LEU B 1 362 ? -5.105 18.562 -3.742 1 98.88 362 LEU B C 1
ATOM 5726 O O . LEU B 1 362 ? -4.695 19.688 -3.455 1 98.88 362 LEU B O 1
ATOM 5730 N N . ALA B 1 363 ? -4.289 17.594 -4.121 1 98.94 363 ALA B N 1
ATOM 5731 C CA . ALA B 1 363 ? -2.883 17.812 -4.453 1 98.94 363 ALA B CA 1
ATOM 5732 C C . ALA B 1 363 ? -2.566 17.312 -5.859 1 98.94 363 ALA B C 1
ATOM 5734 O O . ALA B 1 363 ? -3.104 16.297 -6.301 1 98.94 363 ALA B O 1
ATOM 5735 N N . ALA B 1 364 ? -1.743 18.047 -6.551 1 98.88 364 ALA B N 1
ATOM 5736 C CA . ALA B 1 364 ? -1.329 17.656 -7.895 1 98.88 364 ALA B CA 1
ATOM 5737 C C . ALA B 1 364 ? 0.126 18.047 -8.156 1 98.88 364 ALA B C 1
ATOM 5739 O O . ALA B 1 364 ? 0.643 18.984 -7.555 1 98.88 364 ALA B O 1
ATOM 5740 N N . GLY B 1 365 ? 0.703 17.328 -9.062 1 98.19 365 GLY B N 1
ATOM 5741 C CA . GLY B 1 365 ? 2.111 17.516 -9.367 1 98.19 365 GLY B CA 1
ATOM 5742 C C . GLY B 1 365 ? 2.385 18.781 -10.156 1 98.19 365 GLY B C 1
ATOM 5743 O O . GLY B 1 365 ? 3.51 19.281 -10.164 1 98.19 365 GLY B O 1
ATOM 5744 N N . THR B 1 366 ? 1.371 19.297 -10.836 1 96.94 366 THR B N 1
ATOM 5745 C CA . THR B 1 366 ? 1.507 20.531 -11.594 1 96.94 366 THR B CA 1
ATOM 5746 C C . THR B 1 366 ? 0.294 21.438 -11.375 1 96.94 366 THR B C 1
ATOM 5748 O O . THR B 1 366 ? -0.783 20.953 -11.016 1 96.94 366 THR B O 1
ATOM 5751 N N . ARG B 1 367 ? 0.574 22.719 -11.617 1 96.56 367 ARG B N 1
ATOM 5752 C CA . ARG B 1 367 ? -0.513 23.688 -11.484 1 96.56 367 ARG B CA 1
ATOM 5753 C C . ARG B 1 367 ? -1.627 23.391 -12.484 1 96.56 367 ARG B C 1
ATOM 5755 O O . ARG B 1 367 ? -2.809 23.547 -12.164 1 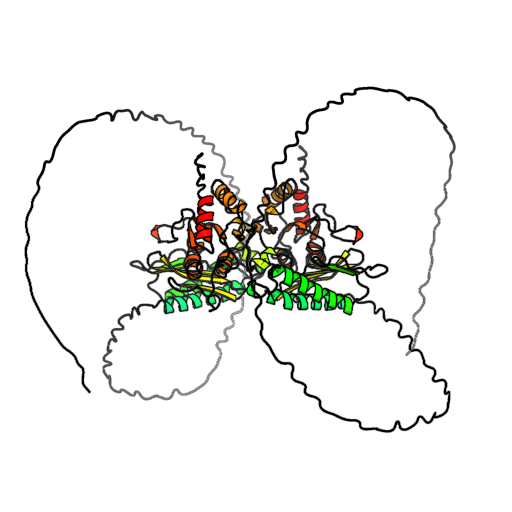96.56 367 ARG B O 1
ATOM 5762 N N . SER B 1 368 ? -1.269 22.984 -13.664 1 96.62 368 SER B N 1
ATOM 5763 C CA . SER B 1 368 ? -2.248 22.688 -14.703 1 96.62 368 SER B CA 1
ATOM 5764 C C . SER B 1 368 ? -3.135 21.5 -14.305 1 96.62 368 SER B C 1
ATOM 5766 O O . SER B 1 368 ? -4.355 21.562 -14.469 1 96.62 368 SER B O 1
ATOM 5768 N N . LEU B 1 369 ? -2.504 20.453 -13.828 1 97.69 369 LEU B N 1
ATOM 5769 C CA . LEU B 1 369 ? -3.273 19.297 -13.367 1 97.69 369 LEU B CA 1
ATOM 5770 C C . LEU B 1 369 ? -4.199 19.688 -12.227 1 97.69 369 LEU B C 1
ATOM 5772 O O . LEU B 1 369 ? -5.348 19.25 -12.172 1 97.69 369 LEU B O 1
ATOM 5776 N N . HIS B 1 370 ? -3.668 20.5 -11.344 1 98.5 370 HIS B N 1
ATOM 5777 C CA . HIS B 1 370 ? -4.465 20.953 -10.203 1 98.5 370 HIS B CA 1
ATOM 5778 C C . HIS B 1 370 ? -5.703 21.703 -10.664 1 98.5 370 HIS B C 1
ATOM 5780 O O . HIS B 1 370 ? -6.816 21.422 -10.219 1 98.5 370 HIS B O 1
ATOM 5786 N N . LYS B 1 371 ? -5.512 22.609 -11.531 1 97.69 371 LYS B N 1
ATOM 5787 C CA . LYS B 1 371 ? -6.613 23.422 -12.047 1 97.69 371 LYS B CA 1
ATOM 5788 C C . LYS B 1 371 ? -7.672 22.547 -12.719 1 97.69 371 LYS B C 1
ATOM 5790 O O . LYS B 1 371 ? -8.867 22.734 -12.492 1 97.69 371 LYS B O 1
ATOM 5795 N N . SER B 1 372 ? -7.227 21.625 -13.516 1 97.69 372 SER B N 1
ATOM 5796 C CA . SER B 1 372 ? -8.141 20.734 -14.203 1 97.69 372 SER B CA 1
ATOM 5797 C C . SER B 1 372 ? -8.938 19.875 -13.219 1 97.69 372 SER B C 1
ATOM 5799 O O . SER B 1 372 ? -10.156 19.766 -13.328 1 97.69 372 SER B O 1
ATOM 5801 N N . ALA B 1 373 ? -8.258 19.297 -12.273 1 98.44 373 ALA B N 1
ATOM 5802 C CA . ALA B 1 373 ? -8.922 18.453 -11.273 1 98.44 373 ALA B CA 1
ATOM 5803 C C . ALA B 1 373 ? -9.906 19.281 -10.445 1 98.44 373 ALA B C 1
ATOM 5805 O O . ALA B 1 373 ? -11.016 18.828 -10.156 1 98.44 373 ALA B O 1
ATOM 5806 N N . LEU B 1 374 ? -9.508 20.484 -10.094 1 98.25 374 LEU B N 1
ATOM 5807 C CA . LEU B 1 374 ? -10.352 21.359 -9.281 1 98.25 374 LEU B CA 1
ATOM 5808 C C . LEU B 1 374 ? -11.633 21.703 -10.023 1 98.25 374 LEU B C 1
ATOM 5810 O O . LEU B 1 374 ? -12.711 21.734 -9.438 1 98.25 374 LEU B O 1
ATOM 5814 N N . SER B 1 375 ? -11.508 21.953 -11.25 1 97.12 375 SER B N 1
ATOM 5815 C CA . SER B 1 375 ? -12.672 22.281 -12.062 1 97.12 375 SER B CA 1
ATOM 5816 C C . SER B 1 375 ? -13.688 21.141 -12.07 1 97.12 375 SER B C 1
ATOM 5818 O O . SER B 1 375 ? -14.891 21.375 -12 1 97.12 375 SER B O 1
ATOM 5820 N N . HIS B 1 376 ? -13.203 19.938 -12.156 1 96.19 376 HIS B N 1
ATOM 5821 C CA . HIS B 1 376 ? -14.078 18.781 -12.148 1 96.19 376 HIS B CA 1
ATOM 5822 C C . HIS B 1 376 ? -14.688 18.562 -10.766 1 96.19 376 HIS B C 1
ATOM 5824 O O . HIS B 1 376 ? -15.82 18.094 -10.641 1 96.19 376 HIS B O 1
ATOM 5830 N N . LEU B 1 377 ? -13.906 18.859 -9.766 1 96.19 377 LEU B N 1
ATOM 5831 C CA . LEU B 1 377 ? -14.398 18.688 -8.398 1 96.19 377 LEU B CA 1
ATOM 5832 C C . LEU B 1 377 ? -15.555 19.641 -8.117 1 96.19 377 LEU B C 1
ATOM 5834 O O . LEU B 1 377 ? -16.547 19.25 -7.492 1 96.19 377 LEU B O 1
ATOM 5838 N N . ILE B 1 378 ? -15.461 20.859 -8.562 1 92 378 ILE B N 1
ATOM 5839 C CA . ILE B 1 378 ? -16.453 21.891 -8.297 1 92 378 ILE B CA 1
ATOM 5840 C C . ILE B 1 378 ? -17.641 21.719 -9.234 1 92 378 ILE B C 1
ATOM 5842 O O . ILE B 1 378 ? -18.75 22.156 -8.914 1 92 378 ILE B O 1
ATOM 5846 N N . GLY B 1 379 ? -17.594 20.875 -10.258 1 81 379 GLY B N 1
ATOM 5847 C CA . GLY B 1 379 ? -18.703 20.688 -11.195 1 81 379 GLY B CA 1
ATOM 5848 C C . GLY B 1 379 ? -18.859 21.828 -12.172 1 81 379 GLY B C 1
ATOM 5849 O O . GLY B 1 379 ? -19.969 22.109 -12.617 1 81 379 GLY B O 1
ATOM 5850 N N . VAL B 1 380 ? -17.953 22.688 -12.484 1 56.5 380 VAL B N 1
ATOM 5851 C CA . VAL B 1 380 ? -18.172 23.812 -13.391 1 56.5 380 VAL B CA 1
ATOM 5852 C C . VAL B 1 380 ? -18.672 23.297 -14.734 1 56.5 380 VAL B C 1
ATOM 5854 O O . VAL B 1 380 ? -18.047 22.422 -15.344 1 56.5 380 VAL B O 1
ATOM 5857 N N . GLN B 1 381 ? -19.938 23.094 -14.836 1 44.72 381 GLN B N 1
ATOM 5858 C CA . GLN B 1 381 ? -20.672 22.906 -16.094 1 44.72 381 GLN B CA 1
ATOM 5859 C C . GLN B 1 381 ? -20.047 23.75 -17.203 1 44.72 381 GLN B C 1
ATOM 5861 O O . GLN B 1 381 ? -19.891 24.969 -17.062 1 44.72 381 GLN B O 1
ATOM 5866 N N . GLN B 1 382 ? -19.016 23.266 -17.797 1 39.88 382 GLN B N 1
ATOM 5867 C CA . GLN B 1 382 ? -18.734 23.922 -19.062 1 39.88 382 GLN B CA 1
ATOM 5868 C C . GLN B 1 382 ? -20.016 24.297 -19.781 1 39.88 382 GLN B C 1
ATOM 5870 O O . GLN B 1 382 ? -20.812 23.422 -20.125 1 39.88 382 GLN B O 1
ATOM 5875 N N . SER B 1 383 ? -20.609 25.281 -19.438 1 35.94 383 SER B N 1
ATOM 5876 C CA . SER B 1 383 ? -21.594 25.859 -20.359 1 35.94 383 SER B CA 1
ATOM 5877 C C . SER B 1 383 ? -21.078 25.844 -21.797 1 35.94 383 SER B C 1
ATOM 5879 O O . SER B 1 383 ? -20.016 26.391 -22.078 1 35.94 383 SER B O 1
ATOM 5881 N N . CYS B 1 384 ? -21.141 24.734 -22.484 1 33.5 384 CYS B N 1
ATOM 5882 C CA . CYS B 1 384 ? -21.125 24.828 -23.938 1 33.5 384 CYS B CA 1
ATOM 5883 C C . CYS B 1 384 ? -21.812 26.094 -24.406 1 33.5 384 CYS B C 1
ATOM 5885 O O . CYS B 1 384 ? -23.031 26.25 -24.25 1 33.5 384 CYS B O 1
ATOM 5887 N N . ALA B 1 385 ? -21.219 27.188 -24.438 1 28.95 385 ALA B N 1
ATOM 5888 C CA . ALA B 1 385 ? -21.641 28.234 -25.344 1 28.95 385 ALA B CA 1
ATOM 5889 C C . ALA B 1 385 ? -21.922 27.672 -26.734 1 28.95 385 ALA B C 1
ATOM 5891 O O . ALA B 1 385 ? -21.047 27.109 -27.375 1 28.95 385 ALA B O 1
ATOM 5892 N N . MET B 1 386 ? -23.062 27.078 -26.953 1 28.7 386 MET B N 1
ATOM 5893 C CA . MET B 1 386 ? -23.656 27.047 -28.297 1 28.7 386 MET B CA 1
ATOM 5894 C C . MET B 1 386 ? -23.297 28.312 -29.078 1 28.7 386 MET B C 1
ATOM 5896 O O . MET B 1 386 ? -23.688 29.406 -28.688 1 28.7 386 MET B O 1
ATOM 5900 N N . THR B 1 387 ? -22.062 28.391 -29.547 1 24.52 387 THR B N 1
ATOM 5901 C CA . THR B 1 387 ? -22.031 29.125 -30.797 1 24.52 387 THR B CA 1
ATOM 5902 C C . THR B 1 387 ? -22.766 28.375 -31.906 1 24.52 387 THR B C 1
ATOM 5904 O O . THR B 1 387 ? -22.656 27.156 -32.031 1 24.52 387 THR B O 1
#

Sequence (774 aa):
MYTAVRTIRRKALVGFARQRELHGVSAPRDGVRTLAEELSSGVRASSSIVDDTVPSKRFYVTDAPGKPTVFHATRQQERLSSTLAGEVPKLAPVTTRSEHSAAVAVDDEKGYESSSSMEDFVEVGHKLADAARAITVKYFRRGFQIIDKEDLSPVTVADRETEAAMCSIITRHFPGHAIFGEEGGLTMPEGGSDYVWVLDPIDGTKSFITGKPVFGTLISLLHKGSPVLGIIDQPVLGERWVGVKGQATTLNGRRVRTRSSTALLKDAYLYTTSPHMFTGQTEDAFVRVRNEVKIPLYGCDCYAYGLLSSGHVDVIIEHGLKPYDYLALVPVVEGAGGTITNWSGESLKWLPEIGEHSIGVLAAGTRSLHKSALSHLIGVQQSCAMTMYTAVRTIRRKALVGFARQRELHGVSAPRDGVRTLAEELSSGVRASSSIVDDTVPSKRFYVTDAPGKPTVFHATRQQERLSSTLAGEVPKLAPVTTRSEHSAAVAVDDEKGYESSSSMEDFVEVGHKLADAARAITVKYFRRGFQIIDKEDLSPVTVADRETEAAMCSIITRHFPGHAIFGEEGGLTMPEGGSDYVWVLDPIDGTKSFITGKPVFGTLISLLHKGSPVLGIIDQPVLGERWVGVKGQATTLNGRRVRTRSSTALLKDAYLYTTSPHMFTGQTEDAFVRVRNEVKIPLYGCDCYAYGLLSSGHVDVIIEHGLKPYDYLALVPVVEGAGGTITNWSGESLKWLPEIGEHSIGVLAAGTRSLHKSALSHLIGVQQSCAMT

Secondary structure (DSSP, 8-state):
---------------------------------------------------------------------------------------------------------------------HHHHHHHHHHHHHHHHHHHHHHTT--GGG---TTS-HHHHHHHHHHHHHHHHHHHH-TTSEEEETTTEEE--TT--SEEEEEEEEE-HHHHHTT-TT-EEEEEEEETTEEEEEEEEETTTTEEEEEETTS--EETTEE----SS--SGGG-EEEES-GGG--HHHHHHHHHHHTTSSEEEE--TTHHHHHHHTTS--EEEEEEE-HHHHTTHHHHHHHTT-EEEETTS------GGG-S--EEEEEESSHHHHHHHHHHHHT--------/---------------------------------------------------------------------------------------------------------------------HHHHHHHHHHHHHHHHHHHHHHTT--GGG---TTS-HHHHHHHHHHHHHHHHHHHH-TTSEEEETTTEEE--TT--SEEEEEEEEE-HHHHHTT-TT-EEEEEEEETTEEEEEEEEETTTTEEEEEETTS--EETTEE----SS--SGGG-EEEES-GGG--HHHHHHHHHHHTTSSEEEE--TTHHHHHHHTTS--EEEEEEE-HHHHTTHHHHHHHTT-EEEETTS------GGG-S--EEEEEESSHHHHHHHHHHHHT--------

Foldseek 3Di:
DDDDDDDDDYDDDDDDDDDDYDDDDDDDDDDDDDDDDDDDDDDDDDDDDPDDPPDDPPPCPDDDDDDDDDDDDPDDDDDDDDDDDDPDDPDDPDDDDPPPPPPPPPPPVVVCPVPDDPVNVVVLVVVLQVLLLVQLVVLFPPDCVVPPPPPDDSLRVSFVNSVVVSVVSCCVSPVQEWEAEPNPGTDADDPGDQKYKFWGSWFQSVCRVVRNQLIWIWIFIGGNFATQWIWTARSPVGWIWIFGVPAAIDIVRHGAAAAPPDQFQQAFEEEDADLVQADDLQNQLVVLSCVRHVHYDHRRTCSLLVCRLRHNGFKYKGWFDWCSRPRNSQRRLVSRPKDKDFLQRHHHTDDVVVPTGITMMMIGRHPNHRVVSSCSSVPPPPPPPPD/DDDPDDDDDDDDDDDDDDDDDDDDDDDDDDDPDDPDDDPDDPDDDDDDPPPDDDDDDPDDDDDDDDDDDDDDPDDDDDDPDDDDDDDDPDDPDPPPDDPPDPPPPPPPVPVCPVPDDPVNVVVLVVVLQVLLLVQLVVLFPPDCVVPPPPPDDSLRVSFVNSVVVSVVSCCVSPVQEWEAEPNPGTDADPPGDQKYKYWGSWFQSVCRVVRNQLIWIWIFIGGNFATQWIWTARSPVGWIWIFGVPAAIDIVRHGAAAAPPDQFQQAFEEEDADLVQADDLQNQLVVLSCVRHVHYDHRRTCSLLVCRLRHNGFKYKGWFDWCSRPRNSQRRLVSRPKDKDFLQRHHHTDDVVVPTGITMMMIGRHPNHRVVSSCSSVPPPPPPPPD

Solvent-accessible surface area (backbone atoms only — not comparable to full-atom values): 45913 Å² total; per-residue (Å²): 146,89,92,74,92,91,79,94,87,93,84,94,86,92,81,89,93,84,92,87,89,87,92,90,88,90,80,89,81,87,91,94,92,83,98,83,86,92,85,92,86,95,81,92,78,88,82,90,85,81,82,75,84,74,81,83,80,80,68,83,70,79,72,87,79,89,87,90,79,90,82,85,73,86,77,79,84,77,92,74,87,90,93,84,90,75,89,76,79,82,78,77,82,82,80,81,72,85,68,77,76,68,74,68,72,69,73,75,74,64,75,72,74,64,77,75,46,72,65,53,54,50,53,50,49,51,50,37,51,51,54,33,32,66,46,42,60,69,49,52,77,46,68,60,83,72,50,80,53,85,89,52,54,60,65,56,52,38,36,50,54,26,43,52,53,37,50,53,53,46,45,71,76,39,63,64,42,19,39,36,30,76,84,79,37,77,45,71,38,88,92,52,56,57,37,36,38,31,30,19,57,57,36,36,57,66,34,42,70,35,54,40,89,36,25,24,30,28,37,19,35,21,53,75,29,35,47,41,30,8,28,45,30,27,62,86,81,67,45,37,36,41,7,32,61,96,37,68,9,22,48,72,83,38,78,37,37,23,36,76,83,52,60,46,51,58,70,24,43,31,38,29,47,52,84,78,59,39,54,73,68,54,31,55,22,48,49,52,36,51,74,43,29,55,43,74,43,37,37,34,48,62,39,44,55,54,32,19,20,56,35,37,32,35,33,36,52,48,47,68,40,35,60,46,69,47,42,16,49,47,15,25,28,44,23,11,56,22,40,62,22,31,70,85,68,42,76,74,66,56,47,85,88,74,58,81,59,60,38,43,40,37,35,14,16,23,64,59,34,36,53,54,46,43,42,37,46,67,54,67,69,73,70,74,72,80,122,139,77,91,70,85,84,92,88,94,89,85,94,82,90,77,91,80,78,88,69,87,74,85,85,76,86,78,89,83,86,72,90,65,87,67,78,87,82,80,78,75,84,68,88,86,76,87,70,84,67,86,67,90,74,87,83,74,86,73,85,70,89,70,89,80,88,83,92,84,90,77,71,84,69,89,76,84,72,86,71,75,76,91,78,87,77,86,78,78,76,82,77,80,83,80,76,81,81,85,73,78,74,74,72,73,74,69,75,71,65,75,72,75,66,79,76,46,73,65,53,53,51,52,50,50,50,51,36,51,51,53,33,32,65,46,42,59,69,49,52,76,49,66,59,84,73,50,79,54,85,90,52,53,60,65,55,52,39,37,49,53,24,45,51,53,36,49,54,53,44,46,72,78,39,63,62,41,19,39,36,31,76,84,78,37,76,46,70,38,88,92,51,55,58,36,37,38,31,31,19,59,58,37,36,56,66,35,42,69,35,54,41,89,36,26,23,31,29,36,19,34,21,52,74,28,35,47,41,30,7,27,45,32,26,63,86,80,68,44,36,38,40,7,32,61,97,37,70,9,20,48,73,83,37,78,37,36,23,36,76,81,53,60,46,50,58,69,22,41,30,39,29,46,53,84,78,58,38,56,73,70,54,33,55,21,48,47,52,36,51,72,41,31,54,43,74,45,37,36,34,47,62,40,43,54,54,31,18,21,55,35,36,30,36,34,37,52,49,48,68,39,34,61,46,70,48,43,18,48,48,14,26,28,45,24,11,56,23,38,64,21,31,70,85,68,42,76,73,66,55,47,83,88,73,58,80,60,62,38,42,41,37,35,14,16,23,65,62,33,36,53,55,45,42,43,37,45,67,54,67,69,72,70,74,72,80,121